Protein AF-A0A944RD56-F1 (afdb_monomer)

Foldseek 3Di:
DPDPPLLVVLLVLLVVLLLCLLAPLLQPLPDFDDDLLQALSLLVNVLSLLSNLLSLVLLCLSVLKQKDFPLVVLVVLLVVLLVVLQVPAPDADCLLVVVVVVVVSLVSSLRSLLSRDDDPVVVLVVLVSLLVSLLQQLVQLVCLCVQPDDPNDGRPNPHRQRSDPALLLSLLSLLLSLLSLFAHFDPDDPVVLVVSLVVSLVSNLSSLLNSLRSLHPLSVVLSVLLLVLQLVLCVLQPPPVNGTSDDSVSSVVSSCNSNCVCCVVVPDPDCVVVSVVVVPPDPPVLLVLLLQLLVVQLVVPAASANARLQCQQRSLVSSLVSCVVVVHDDRDQDTDRDSQAQLSVQSRHGHCSNSVSVVSSVVVLVVLLVPDPSSNSSSLVSSLRSLVSSNGHGDHCVSPSSSSSVNSVSSSVSSSVRIDMDRRDPVCSVVCVVVVSCVSVVVSVVSSVVSSVSSVLSVLQSVLVVQVPDPPHDPVSNVVSCVVLCVDPNRVLVSCVVCLVVCLVVLQPDLDLVVLVVVLVVLCVSCVSPCHLSSLLSNLSSCLSNVVLVVSVVSLVVSCSSNVVSSVPLPSVLNSLLSLQVVCVVVVVDPSSVVSLVVLVVVCVVCVPPPVNADLLNLLSNLVSCVVVVVNVVSVVSLVVSCVVPVPDPSCVPPDDPDPPD

Solvent-accessible surface area (backbone atoms only — not comparable to full-atom values): 34459 Å² total; per-residue (Å²): 128,84,79,78,58,58,55,62,51,36,48,51,50,37,51,53,44,52,48,41,43,49,48,50,48,41,59,57,42,73,77,73,91,66,98,72,85,68,44,38,53,52,32,52,48,51,34,47,46,39,52,35,28,36,37,13,53,51,27,21,63,73,64,33,42,48,44,45,48,70,60,50,64,40,52,51,50,20,51,52,31,31,54,52,12,44,76,72,18,88,37,74,35,76,82,39,50,61,59,52,52,52,50,51,52,48,52,48,39,47,48,17,54,49,30,42,88,75,53,72,73,50,57,40,48,51,30,49,49,43,33,52,26,30,44,52,35,34,51,44,17,50,34,26,70,68,52,50,63,54,98,86,44,70,51,74,70,87,66,51,24,34,27,43,94,42,42,56,61,29,17,21,49,27,23,31,19,46,43,27,46,44,71,24,60,56,89,59,56,77,66,54,40,50,52,51,38,53,52,45,44,54,47,31,20,49,27,28,30,48,32,49,72,37,66,33,64,61,16,52,52,17,33,52,55,13,49,53,31,29,48,48,13,41,68,63,14,88,74,57,60,81,46,40,52,44,54,68,66,63,49,49,52,33,37,50,51,14,39,47,44,56,64,66,75,62,67,61,87,78,50,74,61,48,59,60,51,60,67,71,75,78,61,65,68,62,54,51,38,38,50,49,19,41,48,55,49,15,68,75,27,49,58,24,7,50,2,42,50,35,56,42,45,50,43,56,61,35,33,46,50,46,31,54,75,71,73,48,84,86,70,59,70,66,88,60,82,68,67,26,23,51,64,58,45,32,23,24,23,16,4,49,39,19,26,49,26,53,49,49,37,56,52,52,48,56,57,52,33,67,72,37,68,53,45,45,27,32,36,50,46,15,46,38,34,16,57,58,50,35,31,54,66,31,77,54,46,92,81,34,59,63,59,39,52,49,49,42,52,51,55,40,66,59,37,62,83,42,49,49,77,44,79,54,58,64,69,56,38,70,73,44,33,67,60,51,52,52,51,44,52,49,51,35,49,53,50,34,51,54,34,48,51,50,20,55,49,32,46,45,50,52,49,30,51,52,41,71,69,38,90,87,43,78,75,75,58,36,63,65,59,47,54,61,35,59,76,33,92,75,44,21,64,57,49,51,63,71,46,50,72,73,43,52,66,54,48,71,69,52,82,56,61,67,62,51,50,56,48,49,51,55,49,51,64,76,26,58,52,53,70,38,66,72,51,36,52,53,51,18,44,43,28,35,58,69,66,39,48,70,60,16,51,50,36,46,51,52,32,37,68,61,18,52,74,59,54,64,54,56,65,59,63,48,49,42,48,54,51,45,46,61,50,23,71,76,44,65,91,38,73,68,27,56,54,50,47,53,50,50,54,52,56,50,66,78,41,70,89,46,64,95,76,58,51,65,62,51,46,34,49,50,28,50,53,29,41,76,70,68,40,46,73,59,18,52,53,51,46,55,54,43,42,72,76,40,72,85,47,74,57,46,71,89,63,80,80,76,78,79,81,129

Mean predicted aligned error: 9.97 Å

pLDDT: mean 82.63, std 14.81, range [33.16, 98.19]

Secondary structure (DSSP, 8-state):
-----HHHHHHHHHHHHHHIIIIIIHHT-----STT---HHHHHHHHHHHHHHHHHHHHHHHH-EEEEETTHHHHHHHHHHHHHHHHHSS---GGGHHHHHHHHHHHHHHHHHHHS---HHHHHHHHHHHHHHHHHHHHHHHHHHTT--BTTB---TT---TT-SSHHHHHHHHHHHHHHHHH-B--S-HHHHHHHHHHHHHHHHHHHHHHHHHT-HHHHHHHHHHHHHHHHHHHH-TTGGGGBSS-HHHHHHHHHHHHHHHHHHT--TTHHHHHHHTTTSSSHHHHHHHHHHHHHHHHHTTTT-S-TT-HHHHHHHHHHHHHHHTT-----SS-----S-HHHHHHHHHHHHHHHHHHHHHHHHHHHHTTSGGGTHHHHHHHHHHHHHHHHHS--GGG-HHHHHHHHHHHHHHHTTSEEEEEPPHHHHHHHHHHHHHHHHHHHHHHHHHHHHHHHHHHHHHHHHHHHH-TTS-TTSHHHHHHHHTTSTTHHHHHHHHHGGGGHHHHHH---HHHHHHHHHHHHHHHTT---HHHHHHHHHHHHHHT-HHHHHHHHHHHHHH-HHHHT-HHHHHHHHHHHHHHHHHSTTSHHHHHHHHHHHHHHHTTTT-GGGS-HHHHHHHHHHHHHTT-HHHHHHHHHHHHHH-TT-GGGTT--------

Nearest PDB structures (foldseek):
  4i1a-assembly3_A  TM=5.815E-01  e=7.156E-01  Bacillus subtilis subsp. subtilis str. 168
  3q15-assembly1_A-2  TM=4.096E-01  e=3.109E-01  Bacillus subtilis
  3gw4-assembly1_A  TM=5.062E-01  e=1.171E+00  Deinococcus radiodurans R1 = ATCC 13939 = DSM 20539
  3q15-assembly2_B-3  TM=4.536E-01  e=1.416E+00  Bacillus subtilis
  4jhr-assembly1_A  TM=4.261E-01  e=6.445E+00  Mus musculus

Structure (mmCIF, N/CA/C/O backbone):
data_AF-A0A944RD56-F1
#
_entry.id   AF-A0A944RD56-F1
#
loop_
_atom_site.group_PDB
_atom_site.id
_atom_site.type_symbol
_atom_site.label_atom_id
_atom_site.label_alt_id
_atom_site.label_comp_id
_atom_site.label_asym_id
_atom_site.label_entity_id
_atom_site.label_seq_id
_atom_site.pdbx_PDB_ins_code
_atom_site.Cartn_x
_atom_site.Cartn_y
_atom_site.Cartn_z
_atom_site.occupancy
_atom_site.B_iso_or_equiv
_atom_site.auth_seq_id
_atom_site.auth_comp_id
_atom_site.auth_asym_id
_atom_site.auth_atom_id
_atom_site.pdbx_PDB_model_num
ATOM 1 N N . MET A 1 1 ? 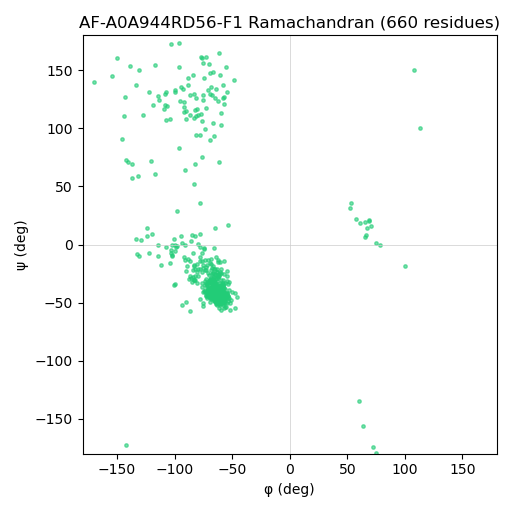-2.758 -11.799 45.514 1.00 40.88 1 MET A N 1
ATOM 2 C CA . MET A 1 1 ? -2.424 -11.543 44.099 1.00 40.88 1 MET A CA 1
ATOM 3 C C . MET A 1 1 ? -3.741 -11.554 43.352 1.00 40.88 1 MET A C 1
ATOM 5 O O . MET A 1 1 ? -4.377 -12.596 43.357 1.00 40.88 1 MET A O 1
ATOM 9 N N . GLU A 1 2 ? -4.213 -10.412 42.847 1.00 44.19 2 GLU A N 1
ATOM 10 C CA . GLU A 1 2 ? -5.393 -10.398 41.967 1.00 44.19 2 GLU A CA 1
ATOM 11 C C . GLU A 1 2 ? -5.105 -11.305 40.765 1.00 44.19 2 GLU A C 1
ATOM 13 O O . GLU A 1 2 ? -4.055 -11.170 40.132 1.00 44.19 2 GLU A O 1
ATOM 18 N N . GLU A 1 3 ? -5.989 -12.267 40.489 1.00 52.47 3 GLU A N 1
ATOM 19 C CA . GLU A 1 3 ? -5.870 -13.123 39.311 1.00 52.47 3 GLU A CA 1
ATOM 20 C C . GLU A 1 3 ? -5.834 -12.241 38.058 1.00 52.47 3 GLU A C 1
ATOM 22 O O . GLU A 1 3 ? -6.736 -11.440 37.803 1.00 52.47 3 GLU A O 1
ATOM 27 N N . LEU A 1 4 ? -4.754 -12.355 37.282 1.00 71.25 4 LEU A N 1
ATOM 28 C CA . LEU A 1 4 ? -4.578 -11.589 36.057 1.00 71.25 4 LEU A CA 1
ATOM 29 C C . LEU A 1 4 ? -5.737 -11.916 35.104 1.00 71.25 4 LEU A C 1
ATOM 31 O O . LEU A 1 4 ? -5.824 -13.029 34.591 1.00 71.25 4 LEU A O 1
ATOM 35 N N . ASN A 1 5 ? -6.611 -10.948 34.821 1.00 84.56 5 ASN A N 1
ATOM 36 C CA . ASN A 1 5 ? -7.641 -11.103 33.794 1.00 84.56 5 ASN A CA 1
ATOM 37 C C . ASN A 1 5 ? -6.964 -11.142 32.410 1.00 84.56 5 ASN A C 1
ATOM 39 O O . ASN A 1 5 ? -6.730 -10.107 31.777 1.00 84.56 5 ASN A O 1
ATOM 43 N N . ILE A 1 6 ? -6.605 -12.350 31.965 1.00 85.06 6 ILE A N 1
ATOM 44 C CA . ILE A 1 6 ? -5.835 -12.600 30.739 1.00 85.06 6 ILE A CA 1
ATOM 45 C C . ILE A 1 6 ? -6.486 -11.936 29.508 1.00 85.06 6 ILE A C 1
ATOM 47 O O . ILE A 1 6 ? -5.771 -11.242 28.780 1.00 85.06 6 ILE A O 1
ATOM 51 N N . PRO A 1 7 ? -7.814 -12.039 29.273 1.00 83.94 7 PRO A N 1
ATOM 52 C CA . PRO A 1 7 ? -8.470 -11.313 28.181 1.00 83.94 7 PRO A CA 1
ATOM 53 C C . PRO A 1 7 ? -8.265 -9.791 28.228 1.00 83.94 7 PRO A C 1
ATOM 55 O O . PRO A 1 7 ? -8.010 -9.160 27.198 1.00 83.94 7 PRO A O 1
ATOM 58 N N . HIS A 1 8 ? -8.337 -9.182 29.416 1.00 86.75 8 HIS A N 1
ATOM 59 C CA . HIS A 1 8 ? -8.111 -7.745 29.575 1.00 86.75 8 HIS A CA 1
ATOM 60 C C . HIS A 1 8 ? -6.655 -7.347 29.283 1.00 86.75 8 HIS A C 1
ATOM 62 O O . HIS A 1 8 ? -6.399 -6.329 28.627 1.00 86.75 8 HIS A O 1
ATOM 68 N N . PHE A 1 9 ? -5.701 -8.167 29.728 1.00 90.12 9 PHE A N 1
ATOM 69 C CA . PHE A 1 9 ? -4.283 -7.989 29.424 1.00 90.12 9 PHE A CA 1
ATOM 70 C C . PHE A 1 9 ? -4.018 -8.076 27.913 1.00 90.12 9 PHE A C 1
ATOM 72 O O . PHE A 1 9 ? -3.454 -7.143 27.339 1.00 90.12 9 PHE A O 1
ATOM 79 N N . LEU A 1 10 ? -4.498 -9.128 27.239 1.00 90.56 10 LEU A N 1
ATOM 80 C CA . LEU A 1 10 ? -4.310 -9.325 25.794 1.00 90.56 10 LEU A CA 1
ATOM 81 C C . LEU A 1 10 ? -4.913 -8.186 24.965 1.00 90.56 10 LEU A C 1
ATOM 83 O O . LEU A 1 10 ? -4.298 -7.717 24.008 1.00 90.56 10 LEU A O 1
ATOM 87 N N . LYS A 1 11 ? -6.078 -7.674 25.366 1.00 88.88 11 LYS A N 1
ATOM 88 C CA . LYS A 1 11 ? -6.685 -6.486 24.755 1.00 88.88 11 LYS A CA 1
ATOM 89 C C . LYS A 1 11 ? -5.789 -5.249 24.863 1.00 88.88 11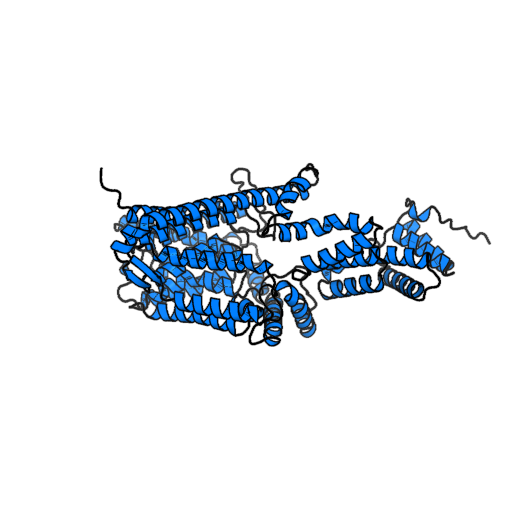 LYS A C 1
ATOM 91 O O . LYS A 1 11 ? -5.643 -4.501 23.894 1.00 88.88 11 LYS A O 1
ATOM 96 N N . SER A 1 12 ? -5.174 -5.046 26.025 1.00 90.81 12 SER A N 1
ATOM 97 C CA . SER A 1 12 ? -4.238 -3.941 26.253 1.00 90.81 12 SER A CA 1
ATOM 98 C C . SER A 1 12 ? -2.964 -4.095 25.421 1.00 90.81 12 SER A C 1
ATOM 100 O O . SER A 1 12 ? -2.502 -3.115 24.836 1.00 90.81 12 SER A O 1
ATOM 102 N N . VAL A 1 13 ? -2.457 -5.325 25.282 1.00 93.31 13 VAL A N 1
ATOM 103 C CA . VAL A 1 13 ? -1.336 -5.659 24.390 1.00 93.31 13 VAL A CA 1
ATOM 104 C C . VAL A 1 13 ? -1.675 -5.328 22.938 1.00 93.31 13 VAL A C 1
ATOM 106 O O . VAL A 1 13 ? -0.913 -4.617 22.287 1.00 93.31 13 VAL A O 1
ATOM 109 N N . VAL A 1 14 ? -2.835 -5.760 22.431 1.00 93.62 14 VAL A N 1
ATOM 110 C CA . VAL A 1 14 ? -3.254 -5.477 21.047 1.00 93.62 14 VAL A CA 1
ATOM 111 C C . VAL A 1 14 ? -3.295 -3.977 20.773 1.00 93.62 14 VAL A C 1
ATOM 113 O O . VAL A 1 14 ? -2.752 -3.519 19.768 1.00 93.62 14 VAL A O 1
ATOM 116 N N . PHE A 1 15 ? -3.869 -3.185 21.677 1.00 92.31 15 PHE A N 1
ATOM 117 C CA . PHE A 1 15 ? -3.871 -1.736 21.502 1.00 92.31 15 PHE A CA 1
ATOM 118 C C . PHE A 1 15 ? -2.478 -1.117 21.573 1.00 92.31 15 PHE A C 1
ATOM 120 O O . PHE A 1 15 ? -2.169 -0.245 20.765 1.00 92.31 15 PHE A O 1
ATOM 127 N N . PHE A 1 16 ? -1.635 -1.553 22.511 1.00 94.56 16 PHE A N 1
ATOM 128 C CA . PHE A 1 16 ? -0.254 -1.084 22.605 1.00 94.56 16 PHE A CA 1
ATOM 129 C C . PHE A 1 16 ? 0.521 -1.359 21.309 1.00 94.56 16 PHE A C 1
ATOM 131 O O . PHE A 1 16 ? 1.241 -0.490 20.814 1.00 94.56 16 PHE A O 1
ATOM 138 N N . LEU A 1 17 ? 0.324 -2.533 20.705 1.00 95.12 17 LEU A N 1
ATOM 139 C CA . LEU A 1 17 ? 0.940 -2.892 19.429 1.00 95.12 17 LEU A CA 1
ATOM 140 C C . LEU A 1 17 ? 0.404 -2.030 18.273 1.00 95.12 17 LEU A C 1
ATOM 142 O O . LEU A 1 17 ? 1.200 -1.524 17.481 1.00 95.12 17 LEU A O 1
ATOM 146 N N . ILE A 1 18 ? -0.911 -1.780 18.205 1.00 94.00 18 ILE A N 1
ATOM 147 C CA . ILE A 1 18 ? -1.505 -0.852 17.221 1.00 94.00 18 ILE A CA 1
ATOM 148 C C . ILE A 1 18 ? -0.935 0.563 17.398 1.00 94.00 18 ILE A C 1
ATOM 150 O O . ILE A 1 18 ? -0.526 1.189 16.419 1.00 94.00 18 ILE A O 1
ATOM 154 N N . ALA A 1 19 ? -0.854 1.059 18.635 1.00 94.38 19 ALA A N 1
ATOM 155 C CA . ALA A 1 19 ? -0.272 2.362 18.942 1.00 94.38 19 ALA A CA 1
ATOM 156 C C . ALA A 1 19 ? 1.201 2.426 18.514 1.00 94.38 19 ALA A C 1
ATOM 158 O O . ALA A 1 19 ? 1.629 3.415 17.928 1.00 94.38 19 ALA A O 1
ATOM 159 N N . THR A 1 20 ? 1.964 1.351 18.723 1.00 93.38 20 THR A N 1
ATOM 160 C CA . THR A 1 20 ? 3.370 1.261 18.303 1.00 93.38 20 THR A CA 1
ATOM 161 C C . THR A 1 20 ? 3.509 1.314 16.777 1.00 93.38 20 THR A C 1
ATOM 163 O O . THR A 1 20 ? 4.382 2.025 16.276 1.00 93.38 20 THR A O 1
ATOM 166 N N . ILE A 1 21 ? 2.643 0.626 16.019 1.00 91.75 21 ILE A N 1
ATOM 167 C CA . ILE A 1 21 ? 2.614 0.721 14.549 1.00 91.75 21 ILE A CA 1
ATOM 168 C C . ILE A 1 21 ? 2.322 2.164 14.108 1.00 91.75 21 ILE A C 1
ATOM 170 O O . ILE A 1 21 ? 3.071 2.725 13.306 1.00 91.75 21 ILE A O 1
ATOM 174 N N . LEU A 1 22 ? 1.255 2.774 14.638 1.00 91.00 22 LEU A N 1
ATOM 175 C CA . LEU A 1 22 ? 0.794 4.095 14.200 1.00 91.00 22 LEU A CA 1
ATOM 176 C C . LEU A 1 22 ? 1.733 5.236 14.623 1.00 91.00 22 LEU A C 1
ATOM 178 O O . LEU A 1 22 ? 1.934 6.176 13.854 1.00 91.00 22 LEU A O 1
ATOM 182 N N . LEU A 1 23 ? 2.297 5.181 15.830 1.00 90.25 23 LEU A N 1
ATOM 183 C CA . LEU A 1 23 ? 3.096 6.269 16.402 1.00 90.25 23 LEU A CA 1
ATOM 184 C C . LEU A 1 23 ? 4.590 6.095 16.131 1.00 90.25 23 LEU A C 1
ATOM 186 O O . LEU A 1 23 ? 5.224 7.014 15.621 1.00 90.25 23 LEU A O 1
ATOM 190 N N . ALA A 1 24 ? 5.157 4.928 16.448 1.00 84.31 24 ALA A N 1
ATOM 191 C CA . ALA A 1 24 ? 6.599 4.711 16.361 1.00 84.31 24 ALA A CA 1
ATOM 192 C C . ALA A 1 24 ? 7.013 4.265 14.958 1.00 84.31 24 ALA A C 1
ATOM 194 O O . ALA A 1 24 ? 7.807 4.939 14.305 1.00 84.31 24 ALA A O 1
ATOM 195 N N . VAL A 1 25 ? 6.446 3.167 14.448 1.00 80.38 25 VAL A N 1
ATOM 196 C CA . VAL A 1 25 ? 6.851 2.641 13.133 1.00 80.38 25 VAL A CA 1
ATOM 197 C C . VAL A 1 25 ? 6.495 3.619 12.020 1.00 80.38 25 VAL A C 1
ATOM 199 O O . VAL A 1 25 ? 7.315 3.843 11.133 1.00 80.38 25 VAL A O 1
ATOM 202 N N . GLY A 1 26 ? 5.322 4.255 12.097 1.00 75.44 26 GLY A N 1
ATOM 203 C CA . GLY A 1 26 ? 4.928 5.296 11.153 1.00 75.44 26 GLY A CA 1
ATOM 204 C C . GLY A 1 26 ? 5.866 6.505 11.146 1.00 75.44 26 GLY A C 1
ATOM 205 O O . GLY A 1 26 ? 6.179 7.022 10.075 1.00 75.44 26 GLY A O 1
ATOM 206 N N . ALA A 1 27 ? 6.360 6.945 12.307 1.00 75.19 27 ALA A N 1
ATOM 207 C CA . ALA A 1 27 ? 7.325 8.044 12.392 1.00 75.19 27 ALA A CA 1
ATOM 208 C C . ALA A 1 27 ? 8.722 7.644 11.887 1.00 75.19 27 ALA A C 1
ATOM 210 O O . ALA A 1 27 ? 9.418 8.450 11.275 1.00 75.19 27 ALA A O 1
ATOM 211 N N . LEU A 1 28 ? 9.116 6.387 12.114 1.00 70.69 28 LEU A N 1
ATOM 212 C CA . LEU A 1 28 ? 10.437 5.841 11.793 1.00 70.69 28 LEU A CA 1
ATOM 213 C C . LEU A 1 28 ? 10.585 5.351 10.347 1.00 70.69 28 LEU A C 1
ATOM 215 O O . LEU A 1 28 ? 11.627 4.798 10.005 1.00 70.69 28 LEU A O 1
ATOM 219 N N . GLN A 1 29 ? 9.618 5.595 9.455 1.00 68.56 29 GLN A N 1
ATOM 220 C CA . GLN A 1 29 ? 9.749 5.307 8.014 1.00 68.56 29 GLN A CA 1
ATOM 221 C C . GLN A 1 29 ? 10.832 6.157 7.291 1.00 68.56 29 GLN A C 1
ATOM 223 O O . GLN A 1 29 ? 10.924 6.171 6.062 1.00 68.56 29 GLN A O 1
ATOM 228 N N . LEU A 1 30 ? 11.709 6.818 8.051 1.00 54.38 30 LEU A N 1
ATOM 229 C CA . LEU A 1 30 ? 12.833 7.624 7.602 1.00 54.38 30 LEU A CA 1
ATOM 230 C C . LEU A 1 30 ? 13.900 6.756 6.923 1.00 54.38 30 LEU A C 1
ATOM 232 O O . LEU A 1 30 ? 14.690 6.070 7.564 1.00 54.38 30 LEU A O 1
ATOM 236 N N . GLY A 1 31 ? 13.940 6.835 5.595 1.00 51.47 31 GLY A N 1
ATOM 237 C CA . GLY A 1 31 ? 15.066 6.374 4.792 1.00 51.47 31 GLY A CA 1
ATOM 238 C C . GLY A 1 31 ? 14.7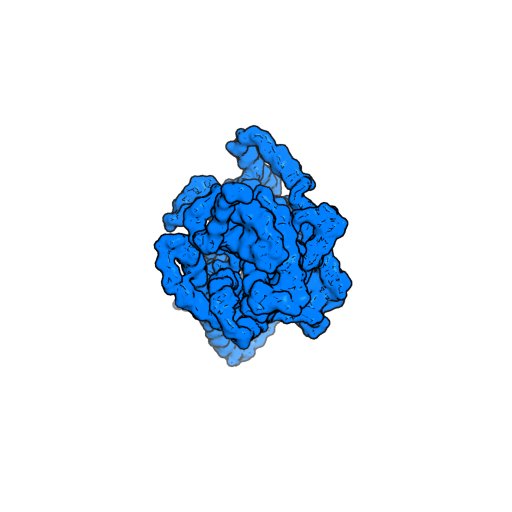43 5.176 3.912 1.00 51.47 31 GLY A C 1
ATOM 239 O O . GLY A 1 31 ? 14.839 4.029 4.338 1.00 51.47 31 GLY A O 1
ATOM 240 N N . THR A 1 32 ? 14.494 5.440 2.628 1.00 47.38 32 THR A N 1
ATOM 241 C CA . THR A 1 32 ? 14.795 4.480 1.562 1.00 47.38 32 THR A CA 1
ATOM 242 C C . THR A 1 32 ? 15.387 5.142 0.337 1.00 47.38 32 THR A C 1
ATOM 244 O O . THR A 1 32 ? 15.181 6.318 0.038 1.00 47.38 32 THR A O 1
ATOM 247 N N . ILE A 1 33 ? 16.161 4.343 -0.388 1.00 42.19 33 ILE A N 1
ATOM 248 C CA . ILE A 1 33 ? 16.804 4.739 -1.626 1.00 42.19 33 ILE A CA 1
ATOM 249 C C . ILE A 1 33 ? 15.928 4.271 -2.791 1.00 42.19 33 ILE A C 1
ATOM 251 O O . ILE A 1 33 ? 16.205 3.261 -3.430 1.00 42.19 33 ILE A O 1
ATOM 255 N N . GLY A 1 34 ? 14.910 5.062 -3.118 1.00 43.22 34 GLY A N 1
ATOM 256 C CA . GLY A 1 34 ? 14.188 4.968 -4.388 1.00 43.22 34 GLY A CA 1
ATOM 257 C C . GLY A 1 34 ? 13.212 3.794 -4.543 1.00 43.22 34 GLY A C 1
ATOM 258 O O . GLY A 1 34 ? 13.019 2.975 -3.652 1.00 43.22 34 GLY A O 1
ATOM 259 N N . SER A 1 35 ? 12.597 3.767 -5.726 1.00 40.50 35 SER A N 1
ATOM 260 C CA . SER A 1 35 ? 11.381 3.076 -6.202 1.00 40.50 35 SER A CA 1
ATOM 261 C C . SER A 1 35 ? 11.251 1.551 -6.026 1.00 40.50 35 SER A C 1
ATOM 263 O O . SER A 1 35 ? 10.436 0.942 -6.711 1.00 40.50 35 SER A O 1
ATOM 265 N N . PHE A 1 36 ? 12.045 0.901 -5.175 1.00 44.53 36 PHE A N 1
ATOM 266 C CA . PHE A 1 36 ? 12.083 -0.561 -5.055 1.00 44.53 36 PHE A CA 1
ATOM 267 C C . PHE A 1 36 ? 11.327 -1.130 -3.843 1.00 44.53 36 PHE A C 1
ATOM 269 O O . PHE A 1 36 ? 11.299 -2.344 -3.690 1.00 44.53 36 PHE A O 1
ATOM 276 N N . GLY A 1 37 ? 10.706 -0.295 -2.999 1.00 51.34 37 GLY A N 1
ATOM 277 C CA . GLY A 1 37 ? 9.737 -0.736 -1.977 1.00 51.34 37 GLY A CA 1
ATOM 278 C C . GLY A 1 37 ? 10.282 -1.628 -0.850 1.00 51.34 37 GLY A C 1
ATOM 279 O O . GLY A 1 37 ? 9.507 -2.118 -0.035 1.00 51.34 37 GLY A O 1
ATOM 280 N N . VAL A 1 38 ? 11.598 -1.840 -0.785 1.00 54.56 38 VAL A N 1
ATOM 281 C CA . VAL A 1 38 ? 12.255 -2.640 0.254 1.00 54.56 38 VAL A CA 1
ATOM 282 C C . VAL A 1 38 ? 12.634 -1.735 1.404 1.00 54.56 38 VAL A C 1
ATOM 284 O O . VAL A 1 38 ? 13.560 -0.932 1.278 1.00 54.56 38 VAL A O 1
ATOM 287 N N . THR A 1 39 ? 11.922 -1.864 2.516 1.00 70.12 39 THR A N 1
ATOM 288 C CA . THR A 1 39 ? 12.195 -1.060 3.701 1.00 70.12 39 THR A CA 1
ATOM 289 C C . THR A 1 39 ? 12.203 -1.960 4.927 1.00 70.12 39 THR A C 1
ATOM 291 O O . THR A 1 39 ? 11.370 -2.855 5.084 1.00 70.12 39 THR A O 1
ATOM 294 N N . THR A 1 40 ? 13.172 -1.740 5.809 1.00 78.44 40 THR A N 1
ATOM 295 C CA . THR A 1 40 ? 13.252 -2.432 7.100 1.00 78.44 40 THR A CA 1
ATOM 296 C C . THR A 1 40 ? 11.983 -2.197 7.924 1.00 78.44 40 THR A C 1
ATOM 298 O O . THR A 1 40 ? 11.492 -3.104 8.591 1.00 78.44 40 THR A O 1
ATOM 301 N N . THR A 1 41 ? 11.406 -0.997 7.823 1.00 79.88 41 THR A N 1
ATOM 302 C CA . THR A 1 41 ? 10.208 -0.591 8.567 1.00 79.88 41 THR A CA 1
ATOM 303 C C . THR A 1 41 ? 8.970 -1.382 8.156 1.00 79.88 41 THR A C 1
ATOM 305 O O . THR A 1 41 ? 8.150 -1.682 9.019 1.00 79.88 41 THR A O 1
ATOM 308 N N . HIS A 1 42 ? 8.860 -1.801 6.889 1.00 84.06 42 HIS A N 1
ATOM 309 C CA . HIS A 1 42 ? 7.762 -2.660 6.438 1.00 84.06 42 HIS A CA 1
ATOM 310 C C . HIS A 1 42 ? 7.777 -4.017 7.145 1.00 84.06 42 HIS A C 1
ATOM 312 O O . HIS A 1 42 ? 6.751 -4.463 7.652 1.00 84.06 42 HIS A O 1
ATOM 318 N N . TRP A 1 43 ? 8.945 -4.657 7.224 1.00 87.88 43 TRP A N 1
ATOM 319 C CA . TRP A 1 43 ? 9.094 -5.949 7.898 1.00 87.88 43 TRP A CA 1
ATOM 320 C C . TRP A 1 43 ? 8.850 -5.839 9.404 1.00 87.88 43 TRP A C 1
ATOM 322 O O . TRP A 1 43 ? 8.169 -6.688 9.971 1.00 87.88 43 TRP A O 1
ATOM 332 N N . ILE A 1 44 ? 9.308 -4.750 10.035 1.00 88.81 44 ILE A N 1
ATOM 333 C CA . ILE A 1 44 ? 9.008 -4.460 11.446 1.00 88.81 44 ILE A CA 1
ATOM 334 C C . ILE A 1 44 ? 7.495 -4.309 11.668 1.00 88.81 44 ILE A C 1
ATOM 336 O O . ILE A 1 44 ? 6.972 -4.849 12.641 1.00 88.81 44 ILE A O 1
ATOM 340 N N . SER A 1 45 ? 6.766 -3.639 10.763 1.00 89.75 45 SER A N 1
ATOM 341 C CA . SER A 1 45 ? 5.298 -3.571 10.850 1.00 89.75 45 SER A CA 1
ATOM 342 C C . SER A 1 45 ? 4.667 -4.964 10.856 1.00 89.75 45 SER A C 1
ATOM 344 O O . SER A 1 45 ? 3.792 -5.225 11.675 1.00 89.75 45 SER A O 1
ATOM 346 N N . TRP A 1 46 ? 5.128 -5.874 9.994 1.00 91.75 46 TRP A N 1
ATOM 347 C CA . TRP A 1 46 ? 4.591 -7.237 9.924 1.00 91.75 46 TRP A CA 1
ATOM 348 C C . TRP A 1 46 ? 4.910 -8.091 11.160 1.00 91.75 46 TRP A C 1
ATOM 350 O O . TRP A 1 46 ? 4.099 -8.944 11.522 1.00 91.75 46 TRP A O 1
ATOM 360 N N . ILE A 1 47 ? 6.029 -7.838 11.853 1.00 94.19 47 ILE A N 1
ATOM 361 C CA . ILE A 1 47 ? 6.306 -8.456 13.164 1.00 94.19 47 ILE A CA 1
ATOM 362 C C . ILE A 1 47 ? 5.222 -8.039 14.163 1.00 94.19 47 ILE A C 1
ATOM 364 O O . ILE A 1 47 ? 4.594 -8.887 14.790 1.00 94.19 47 ILE A O 1
ATOM 368 N N . LEU A 1 48 ? 4.935 -6.738 14.260 1.00 94.94 48 LEU A N 1
ATOM 369 C CA . LEU A 1 48 ? 3.896 -6.232 15.163 1.00 94.94 48 LEU A CA 1
ATOM 370 C C . LEU A 1 48 ? 2.501 -6.753 14.783 1.00 94.94 48 LEU A C 1
ATOM 372 O O . LEU A 1 48 ? 1.732 -7.124 15.665 1.00 94.94 48 LEU A O 1
ATOM 376 N N . VAL A 1 49 ? 2.193 -6.852 13.485 1.00 95.31 49 VAL A N 1
ATOM 377 C CA . VAL A 1 49 ? 0.953 -7.479 12.990 1.00 95.31 49 VAL A CA 1
ATOM 378 C C . VAL A 1 49 ? 0.854 -8.941 13.428 1.00 95.31 49 VAL A C 1
ATOM 380 O O . VAL A 1 49 ? -0.200 -9.357 13.899 1.00 95.31 49 VAL A O 1
ATOM 383 N N . THR A 1 50 ? 1.943 -9.707 13.333 1.00 96.69 50 THR A N 1
ATOM 384 C CA . THR A 1 50 ? 1.989 -11.113 13.769 1.00 96.69 50 THR A CA 1
ATOM 385 C C . THR A 1 50 ? 1.666 -11.244 15.258 1.00 96.69 50 THR A C 1
ATOM 387 O O . THR A 1 50 ? 0.880 -12.105 15.651 1.00 96.69 50 THR A O 1
ATOM 390 N N . LEU A 1 51 ? 2.213 -10.351 16.088 1.00 96.56 51 LEU A N 1
ATOM 391 C CA . LEU A 1 51 ? 1.927 -10.322 17.523 1.00 96.56 51 LEU A CA 1
ATOM 392 C C . LEU A 1 51 ? 0.465 -9.947 17.813 1.00 96.56 51 LEU A C 1
ATOM 394 O O . LEU A 1 51 ? -0.165 -10.586 18.650 1.00 96.56 51 LEU A O 1
ATOM 398 N N . ILE A 1 52 ? -0.109 -8.980 17.083 1.00 96.50 52 ILE A N 1
ATOM 399 C CA . ILE A 1 52 ? -1.537 -8.629 17.197 1.00 96.50 52 ILE A CA 1
ATOM 400 C C . ILE A 1 52 ? -2.423 -9.826 16.835 1.00 96.50 52 ILE A C 1
ATOM 402 O O . ILE A 1 52 ? -3.391 -10.110 17.541 1.00 96.50 52 ILE A O 1
ATOM 406 N N . VAL A 1 53 ? -2.090 -10.532 15.751 1.00 97.31 53 VAL A N 1
ATOM 407 C CA . VAL A 1 53 ? -2.809 -11.731 15.307 1.00 97.31 53 VAL A CA 1
ATOM 408 C C . VAL A 1 53 ? -2.810 -12.797 16.395 1.00 97.31 53 VAL A C 1
ATOM 410 O O . VAL A 1 53 ? -3.873 -13.300 16.763 1.00 97.31 53 VAL A O 1
ATOM 413 N N . ALA A 1 54 ? -1.636 -13.090 16.952 1.00 97.00 54 ALA A N 1
ATOM 414 C CA . ALA A 1 54 ? -1.487 -14.063 18.024 1.00 97.00 54 ALA A CA 1
ATOM 415 C C . ALA A 1 54 ? -2.299 -13.666 19.264 1.00 97.00 54 ALA A C 1
ATOM 417 O O . ALA A 1 54 ? -3.104 -14.459 19.745 1.00 97.00 54 ALA A O 1
ATOM 418 N N . SER A 1 55 ? -2.163 -12.425 19.745 1.00 95.81 55 SER A N 1
ATOM 419 C CA . SER A 1 55 ? -2.914 -11.937 20.909 1.00 95.81 55 SER A CA 1
ATOM 420 C C . SER A 1 55 ? -4.430 -11.955 20.687 1.00 95.81 55 SER A C 1
ATOM 422 O O . SER A 1 55 ? -5.176 -12.291 21.608 1.00 95.81 55 SER A O 1
ATOM 424 N N . GLY A 1 56 ? -4.896 -11.648 19.473 1.00 94.69 56 GLY A N 1
ATOM 425 C CA . GLY A 1 56 ? -6.309 -11.733 19.110 1.00 94.69 56 GLY A CA 1
ATOM 426 C C . GLY A 1 56 ? -6.848 -13.158 19.236 1.00 94.69 56 GLY A C 1
ATOM 427 O O . GLY A 1 56 ? -7.787 -13.392 19.992 1.00 94.69 56 GLY A O 1
ATOM 428 N N . PHE A 1 57 ? -6.220 -14.134 18.579 1.00 95.31 57 PHE A N 1
ATOM 429 C CA . PHE A 1 57 ? -6.682 -15.527 18.652 1.00 95.31 57 PHE A CA 1
ATOM 430 C C . PHE A 1 57 ? -6.476 -16.173 20.027 1.00 95.31 57 PHE A C 1
ATOM 432 O O . PHE A 1 57 ? -7.304 -16.979 20.446 1.00 95.31 57 PHE A O 1
ATOM 439 N N . LEU A 1 58 ? -5.443 -15.785 20.780 1.00 94.62 58 LEU A N 1
ATOM 440 C CA . LEU A 1 58 ? -5.317 -16.188 22.184 1.00 94.62 58 LEU A CA 1
ATOM 441 C C . LEU A 1 58 ? -6.501 -15.673 23.014 1.00 94.62 58 LEU A C 1
ATOM 443 O O . LEU A 1 58 ? -7.017 -16.404 23.853 1.00 94.62 58 LEU A O 1
ATOM 447 N N . THR A 1 59 ? -6.994 -14.459 22.740 1.00 92.12 59 THR A N 1
ATOM 448 C CA . THR A 1 59 ? -8.172 -13.907 23.432 1.00 92.12 59 THR A CA 1
ATOM 449 C C . THR A 1 59 ? -9.406 -14.793 23.235 1.00 92.12 59 THR A C 1
ATOM 451 O O . THR A 1 59 ? -10.158 -14.991 24.187 1.00 92.12 59 THR A O 1
ATOM 454 N N . THR A 1 60 ? -9.596 -15.400 22.057 1.00 90.44 60 THR A N 1
ATOM 455 C CA . THR A 1 60 ? -10.662 -16.394 21.821 1.00 90.44 60 THR A CA 1
ATOM 456 C C . THR A 1 60 ? -10.543 -17.592 22.760 1.00 90.44 60 THR A C 1
ATOM 458 O O . THR A 1 60 ? -11.545 -18.014 23.331 1.00 90.44 60 THR A O 1
ATOM 461 N N . LEU A 1 61 ? -9.336 -18.141 22.937 1.00 90.94 61 LEU A N 1
ATOM 462 C CA . LEU A 1 61 ? -9.131 -19.342 23.755 1.00 90.94 61 LEU A CA 1
ATOM 463 C C . LEU A 1 61 ? -9.460 -19.099 25.232 1.00 90.94 61 LEU A C 1
ATOM 465 O O . LEU A 1 61 ? -10.013 -19.982 25.879 1.00 90.94 61 LEU A O 1
ATOM 469 N N . TYR A 1 62 ? -9.171 -17.899 25.744 1.00 88.69 62 TYR A N 1
ATOM 470 C CA . TYR A 1 62 ? -9.462 -17.533 27.134 1.00 88.69 62 TYR A CA 1
ATOM 471 C C . TYR A 1 62 ? -10.884 -17.004 27.354 1.00 88.69 62 TYR A C 1
ATOM 473 O O . TYR A 1 62 ? -11.420 -17.145 28.447 1.00 88.69 62 TYR A O 1
ATOM 481 N N . SER A 1 63 ? -11.500 -16.377 26.347 1.00 87.25 63 SER A N 1
ATOM 482 C CA . SER A 1 63 ? -12.869 -15.844 26.457 1.00 87.25 63 SER A CA 1
ATOM 483 C C . SER A 1 63 ? -13.956 -16.847 26.065 1.00 87.25 63 SER A C 1
ATOM 485 O O . SER A 1 63 ? -15.123 -16.626 26.372 1.00 87.25 63 SER A O 1
ATOM 487 N N . GLY A 1 64 ? -13.604 -17.911 25.337 1.00 88.06 64 GLY A N 1
ATOM 488 C CA . GLY A 1 64 ? -14.546 -18.893 24.798 1.00 88.06 64 GLY A CA 1
ATOM 489 C C . GLY A 1 64 ? -15.505 -18.353 23.731 1.00 88.06 64 GLY A C 1
ATOM 490 O O . GLY A 1 64 ? -16.411 -19.069 23.309 1.00 88.06 64 GLY A O 1
ATOM 491 N N . SER A 1 65 ? -15.315 -17.115 23.264 1.00 89.50 65 SER A N 1
ATOM 492 C CA . SER A 1 65 ? -16.120 -16.486 22.214 1.00 89.50 65 SER A CA 1
ATOM 493 C C . SER A 1 65 ? -15.306 -16.372 20.930 1.00 89.50 65 SER A C 1
ATOM 495 O O . SER A 1 65 ? -14.261 -15.720 20.891 1.00 89.50 65 SER A O 1
ATOM 497 N N . PHE A 1 66 ? -15.801 -16.998 19.864 1.00 92.88 66 PHE A N 1
ATOM 498 C CA . PHE A 1 66 ? -15.230 -16.893 18.529 1.00 92.88 66 PHE A CA 1
ATOM 499 C C . PHE A 1 66 ? -16.113 -16.022 17.645 1.00 92.88 66 PHE A C 1
ATOM 501 O O . PHE A 1 66 ? -17.282 -16.337 17.416 1.00 92.88 66 PHE A O 1
ATOM 508 N N . LYS A 1 67 ? -15.556 -14.920 17.143 1.00 94.19 67 LYS A N 1
ATOM 509 C CA . LYS A 1 67 ? -16.309 -13.920 16.381 1.00 94.19 67 LYS A CA 1
ATOM 510 C C . LYS A 1 67 ? -15.955 -13.984 14.898 1.00 94.19 67 LYS A C 1
ATOM 512 O O . LYS A 1 67 ? -14.782 -13.981 14.526 1.00 94.19 67 LYS A O 1
ATOM 517 N N . ILE A 1 68 ? -16.964 -14.010 14.033 1.00 95.06 68 ILE A N 1
ATOM 518 C CA . ILE A 1 68 ? -16.798 -13.962 12.574 1.00 95.06 68 ILE A CA 1
ATOM 519 C C . ILE A 1 68 ? -17.510 -12.712 12.051 1.00 95.06 68 ILE A C 1
ATOM 521 O O . ILE A 1 68 ? -18.719 -12.578 12.257 1.00 95.06 68 ILE A O 1
ATOM 525 N N . PRO A 1 69 ? -16.806 -11.778 11.387 1.00 94.44 69 PRO A N 1
ATOM 526 C CA . PRO A 1 69 ? -17.457 -10.595 10.846 1.00 94.44 69 PRO A CA 1
ATOM 527 C C . PRO A 1 69 ? -18.369 -10.929 9.669 1.00 94.44 69 PRO A C 1
ATOM 529 O O . PRO A 1 69 ? -18.053 -11.791 8.848 1.00 94.44 69 PRO A O 1
ATOM 532 N N . PHE A 1 70 ? -19.456 -10.168 9.535 1.00 93.81 70 PHE A N 1
ATOM 533 C CA . PHE A 1 70 ? -20.456 -10.309 8.474 1.00 93.81 70 PHE A CA 1
ATOM 534 C C . PHE A 1 70 ? -19.852 -10.304 7.064 1.00 93.81 70 PHE A C 1
ATOM 536 O O . PHE A 1 70 ? -20.361 -10.970 6.168 1.00 93.81 70 PHE A O 1
ATOM 543 N N . ILE A 1 71 ? -18.759 -9.563 6.861 1.00 95.06 71 ILE A N 1
ATOM 544 C CA . ILE A 1 71 ? -18.102 -9.445 5.557 1.00 95.06 71 ILE A CA 1
ATOM 545 C C . ILE A 1 71 ? -17.293 -10.695 5.163 1.00 95.06 71 ILE A C 1
ATOM 547 O O . ILE A 1 71 ? -16.978 -10.884 3.990 1.00 95.06 71 ILE A O 1
ATOM 551 N N . MET A 1 72 ? -16.963 -11.566 6.123 1.00 95.56 72 MET A N 1
ATOM 552 C CA . MET A 1 72 ? -16.001 -12.651 5.924 1.00 95.56 72 MET A CA 1
ATOM 553 C C . MET A 1 72 ? -16.414 -13.691 4.864 1.00 95.56 72 MET A C 1
ATOM 555 O O . MET A 1 72 ? -15.567 -14.045 4.045 1.00 95.56 72 MET A O 1
ATOM 559 N N . PRO A 1 73 ? -17.685 -14.139 4.772 1.00 95.44 73 PRO A N 1
ATOM 560 C CA . PRO A 1 73 ? -18.113 -15.035 3.694 1.00 95.44 73 PRO A CA 1
ATOM 561 C C . PRO A 1 73 ? -17.857 -14.465 2.291 1.00 95.44 73 PRO A C 1
ATOM 563 O O . PRO A 1 73 ? -17.445 -15.197 1.398 1.00 95.44 73 PRO A O 1
ATOM 566 N N . TYR A 1 74 ? -18.025 -13.154 2.097 1.00 96.25 74 TYR A N 1
ATOM 567 C CA . TYR A 1 74 ? -17.805 -12.503 0.800 1.00 96.25 74 TYR A CA 1
ATOM 568 C C . TYR A 1 74 ? -16.318 -12.382 0.451 1.00 96.25 74 TYR A C 1
ATOM 570 O O . TYR A 1 74 ? -15.956 -12.493 -0.719 1.00 96.25 74 TYR A O 1
ATOM 578 N N . ILE A 1 75 ? -15.451 -12.231 1.459 1.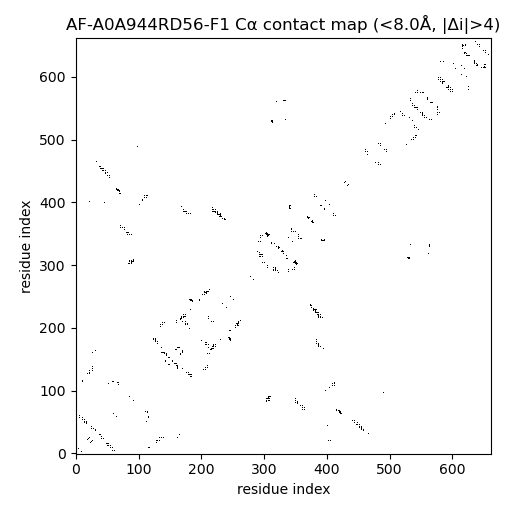00 95.81 75 ILE A N 1
ATOM 579 C CA . ILE A 1 75 ? -13.995 -12.331 1.287 1.00 95.81 75 ILE A CA 1
ATOM 580 C C . ILE A 1 75 ? -13.623 -13.741 0.805 1.00 95.81 75 ILE A C 1
ATOM 582 O O . ILE A 1 75 ? -12.860 -13.879 -0.148 1.00 95.81 75 ILE A O 1
ATOM 586 N N . PHE A 1 76 ? -14.186 -14.791 1.413 1.00 95.75 76 PHE A N 1
ATOM 587 C CA . PHE A 1 76 ? -13.937 -16.170 0.982 1.00 95.75 76 PHE A CA 1
ATOM 588 C C . PHE A 1 76 ? -14.475 -16.461 -0.422 1.00 95.75 76 PHE A C 1
ATOM 590 O O . PHE A 1 76 ? -13.776 -17.100 -1.205 1.00 95.75 76 PHE A O 1
ATOM 597 N N . ILE A 1 77 ? -15.661 -15.950 -0.774 1.00 96.62 77 ILE A N 1
ATOM 598 C CA . ILE A 1 77 ? -16.191 -16.038 -2.145 1.00 96.62 77 ILE A CA 1
ATOM 599 C C . ILE A 1 77 ? -15.206 -15.403 -3.132 1.00 96.62 77 ILE A C 1
ATOM 601 O O . ILE A 1 77 ? -14.853 -16.034 -4.125 1.00 96.62 77 ILE A O 1
ATOM 605 N N . TYR A 1 78 ? -14.704 -14.198 -2.843 1.00 96.94 78 TYR A N 1
ATOM 606 C CA . TYR A 1 78 ? -13.692 -13.549 -3.679 1.00 96.94 78 TYR A CA 1
ATOM 607 C C . TYR A 1 78 ? -12.422 -14.402 -3.825 1.00 96.94 78 TYR A C 1
ATOM 609 O O . TYR A 1 78 ? -11.957 -14.607 -4.943 1.00 96.94 78 TYR A O 1
ATOM 617 N N . LEU A 1 79 ? -11.894 -14.955 -2.727 1.00 96.25 79 LEU A N 1
ATOM 618 C CA . LEU A 1 79 ? -10.714 -15.826 -2.766 1.00 96.25 79 LEU A CA 1
ATOM 619 C C . LEU A 1 79 ? -10.937 -17.067 -3.639 1.00 96.25 79 LEU A C 1
ATOM 621 O O . LEU A 1 79 ? -10.083 -17.392 -4.460 1.00 96.25 79 LEU A O 1
ATOM 625 N N . ILE A 1 80 ? -12.083 -17.739 -3.501 1.00 96.44 80 ILE A N 1
ATOM 626 C CA . ILE A 1 80 ? -12.425 -18.920 -4.307 1.00 96.44 80 ILE A CA 1
ATOM 627 C C . ILE A 1 80 ? -12.497 -18.552 -5.794 1.00 96.44 80 ILE A C 1
ATOM 629 O O . ILE A 1 80 ? -11.924 -19.255 -6.626 1.00 96.44 80 ILE A O 1
ATOM 633 N N . LEU A 1 81 ? -13.150 -17.436 -6.131 1.00 96.88 81 LEU A N 1
ATOM 634 C CA . LEU A 1 81 ? -13.280 -16.969 -7.514 1.00 96.88 81 LEU A CA 1
ATOM 635 C C . LEU A 1 81 ? -11.928 -16.609 -8.136 1.00 96.88 81 LEU A C 1
ATOM 637 O O . LEU A 1 81 ? -11.679 -16.943 -9.291 1.00 96.88 81 LEU A O 1
ATOM 641 N N . VAL A 1 82 ? -11.037 -15.976 -7.373 1.00 95.88 82 VAL A N 1
ATOM 642 C CA . VAL A 1 82 ? -9.671 -15.670 -7.818 1.00 95.88 82 VAL A CA 1
ATOM 643 C C . VAL A 1 82 ? -8.864 -16.942 -8.041 1.00 95.88 82 VAL A C 1
ATOM 645 O O . VAL A 1 82 ? -8.169 -17.046 -9.048 1.00 95.88 82 VAL A O 1
ATOM 648 N N . VAL A 1 83 ? -8.934 -17.906 -7.119 1.00 95.44 83 VAL A N 1
ATOM 649 C CA . VAL A 1 83 ? -8.231 -19.187 -7.265 1.00 95.44 83 VAL A CA 1
ATOM 650 C C . VAL A 1 83 ? -8.721 -19.904 -8.520 1.00 95.44 83 VAL A C 1
ATOM 652 O O . VAL A 1 83 ? -7.906 -20.356 -9.320 1.00 95.44 83 VAL A O 1
ATOM 655 N N . PHE A 1 84 ? -10.036 -19.937 -8.743 1.00 95.94 84 PHE A N 1
ATOM 656 C CA . PHE A 1 84 ? -10.611 -20.487 -9.965 1.00 95.94 84 PHE A CA 1
ATOM 657 C C . PHE A 1 84 ? -10.101 -19.742 -11.208 1.00 95.94 84 PHE A C 1
ATOM 659 O O . PHE A 1 84 ? -9.608 -20.377 -12.135 1.00 95.94 84 PHE A O 1
ATOM 666 N N . ALA A 1 85 ? -10.125 -18.406 -11.212 1.00 95.81 85 ALA A N 1
ATOM 667 C CA . ALA A 1 85 ? -9.591 -17.611 -12.317 1.00 95.81 85 ALA A CA 1
ATOM 668 C C . ALA A 1 85 ? -8.114 -17.933 -12.599 1.00 95.81 85 ALA A C 1
ATOM 670 O O . ALA A 1 85 ? -7.737 -18.103 -13.753 1.00 95.81 85 ALA A O 1
ATOM 671 N N . ALA A 1 86 ? -7.292 -18.097 -11.559 1.00 94.75 86 ALA A N 1
ATOM 672 C CA . ALA A 1 86 ? -5.873 -18.410 -11.691 1.00 94.75 86 ALA A CA 1
ATOM 673 C C . ALA A 1 86 ? -5.604 -19.783 -12.329 1.00 94.75 86 ALA A C 1
ATOM 675 O O . ALA A 1 86 ? -4.642 -19.911 -13.082 1.00 94.75 86 ALA A O 1
ATOM 676 N N . PHE A 1 87 ? -6.440 -20.792 -12.056 1.00 95.19 87 PHE A N 1
ATOM 677 C CA . PHE A 1 87 ? -6.301 -22.127 -12.653 1.00 95.19 87 PHE A CA 1
ATOM 678 C C . PHE A 1 87 ? -6.625 -22.158 -14.150 1.00 95.19 87 PHE A C 1
ATOM 680 O O . PHE A 1 87 ? -6.016 -22.935 -14.882 1.00 95.19 87 PHE A O 1
ATOM 687 N N . TYR A 1 88 ? -7.571 -21.329 -14.598 1.00 95.25 88 TYR A N 1
ATOM 688 C CA . TYR A 1 88 ? -8.048 -21.320 -15.986 1.00 95.25 88 TYR A CA 1
ATOM 689 C C . TYR A 1 88 ? -7.488 -20.168 -16.831 1.00 95.25 88 TYR A C 1
ATOM 691 O O . TYR A 1 88 ? -7.749 -20.108 -18.032 1.00 95.25 88 TYR A O 1
ATOM 699 N N . ALA A 1 89 ? -6.729 -19.248 -16.235 1.00 94.88 89 ALA A N 1
ATOM 700 C CA . ALA A 1 89 ? -6.138 -18.132 -16.958 1.00 94.88 89 ALA A CA 1
ATOM 701 C C . ALA A 1 89 ? -5.008 -18.575 -17.915 1.00 94.88 89 ALA A C 1
ATOM 703 O O . ALA A 1 89 ? -4.332 -19.576 -17.667 1.00 94.88 89 ALA A O 1
ATOM 704 N N . PRO A 1 90 ? -4.719 -17.793 -18.977 1.00 93.25 90 PRO A N 1
ATOM 705 C CA . PRO A 1 90 ? -3.685 -18.134 -19.962 1.00 93.25 90 PRO A CA 1
ATOM 706 C C . PRO A 1 90 ? -2.257 -18.206 -19.400 1.00 93.25 90 PRO A C 1
ATOM 708 O O . PRO A 1 90 ? -1.374 -18.823 -20.000 1.00 93.25 90 PRO A O 1
ATOM 711 N N . ALA A 1 91 ? -1.995 -17.521 -18.286 1.00 93.12 91 ALA A N 1
ATOM 712 C CA . ALA A 1 91 ? -0.691 -17.486 -17.645 1.00 93.12 91 ALA A CA 1
ATOM 713 C C . ALA A 1 91 ? -0.821 -17.289 -16.132 1.00 93.12 91 ALA A C 1
ATOM 715 O O . ALA A 1 91 ? -1.822 -16.799 -15.625 1.00 93.12 91 ALA A O 1
ATOM 716 N N . PHE A 1 92 ? 0.234 -17.636 -15.404 1.00 93.06 92 PHE A N 1
ATOM 717 C CA . PHE A 1 92 ? 0.340 -17.396 -13.972 1.00 93.06 92 PHE A CA 1
ATOM 718 C C . PHE A 1 92 ? 1.783 -17.025 -13.642 1.00 93.06 92 PHE A C 1
ATOM 720 O O . PHE A 1 92 ? 2.722 -17.730 -14.032 1.00 93.06 92 PHE A O 1
ATOM 727 N N . ASN A 1 93 ? 1.965 -15.901 -12.955 1.00 91.56 93 ASN A N 1
ATOM 728 C CA . ASN A 1 93 ? 3.260 -15.451 -12.476 1.00 91.56 93 ASN A CA 1
ATOM 729 C C . ASN A 1 93 ? 3.380 -15.710 -10.965 1.00 91.56 93 ASN A C 1
ATOM 731 O O . ASN A 1 93 ? 2.785 -14.970 -10.180 1.00 91.56 93 ASN A O 1
ATOM 735 N N . PRO A 1 94 ? 4.201 -16.685 -10.532 1.00 87.19 94 PRO A N 1
ATOM 736 C CA . PRO A 1 94 ? 4.380 -16.999 -9.115 1.00 87.19 94 PRO A CA 1
ATOM 737 C C . PRO A 1 94 ? 4.916 -15.836 -8.269 1.00 87.19 94 PRO A C 1
ATOM 739 O O . PRO A 1 94 ? 4.715 -15.829 -7.056 1.00 87.19 94 PRO A O 1
ATOM 742 N N . ASP A 1 95 ? 5.557 -14.828 -8.870 1.00 82.50 95 ASP A N 1
ATOM 743 C CA . ASP A 1 95 ? 6.065 -13.670 -8.123 1.00 82.50 95 ASP A CA 1
ATOM 744 C C . ASP A 1 95 ? 4.935 -12.861 -7.451 1.00 82.50 95 ASP A C 1
ATOM 746 O O . ASP A 1 95 ? 5.184 -12.164 -6.464 1.00 82.50 95 ASP A O 1
ATOM 750 N N . VAL A 1 96 ? 3.688 -12.987 -7.931 1.00 87.44 96 VAL A N 1
ATOM 751 C CA . VAL A 1 96 ? 2.504 -12.339 -7.334 1.00 87.44 96 VAL A CA 1
ATOM 752 C C . VAL A 1 96 ? 2.122 -12.931 -5.977 1.00 87.44 96 VAL A C 1
ATOM 754 O O . VAL A 1 96 ? 1.390 -12.305 -5.215 1.00 87.44 96 VAL A O 1
ATOM 757 N N . MET A 1 97 ? 2.638 -14.112 -5.618 1.00 88.06 97 MET A N 1
ATOM 758 C CA . MET A 1 97 ? 2.300 -14.777 -4.353 1.00 88.06 97 MET A CA 1
ATOM 759 C C . MET A 1 97 ? 2.615 -13.918 -3.130 1.00 88.06 97 MET A C 1
ATOM 761 O O . MET A 1 97 ? 1.885 -13.974 -2.150 1.00 88.06 97 MET A O 1
ATOM 765 N N . TRP A 1 98 ? 3.632 -13.058 -3.193 1.00 85.62 98 TRP A N 1
ATOM 766 C CA . TRP A 1 98 ? 3.940 -12.129 -2.105 1.00 85.62 98 TRP A CA 1
ATOM 767 C C . TRP A 1 98 ? 2.850 -11.081 -1.860 1.00 85.62 98 TRP A C 1
ATOM 769 O O . TRP A 1 98 ? 2.614 -10.709 -0.710 1.00 85.62 98 TRP A O 1
ATOM 779 N N . GLU A 1 99 ? 2.169 -10.633 -2.915 1.00 86.69 99 GLU A N 1
ATOM 780 C CA . GLU A 1 99 ? 1.006 -9.748 -2.805 1.00 86.69 99 GLU A CA 1
ATOM 781 C C . GLU A 1 99 ? -0.145 -10.475 -2.097 1.00 86.69 99 GLU A C 1
ATOM 783 O O . GLU A 1 99 ? -0.711 -9.964 -1.129 1.00 86.69 99 GLU A O 1
ATOM 788 N N . TRP A 1 100 ? -0.420 -11.717 -2.508 1.00 89.88 100 TRP A N 1
ATOM 789 C CA . TRP A 1 100 ? -1.474 -12.552 -1.929 1.00 89.88 100 TRP A CA 1
ATOM 790 C C . TRP A 1 100 ? -1.182 -12.990 -0.493 1.00 89.88 100 TRP A C 1
ATOM 792 O O . TRP A 1 100 ? -2.094 -12.994 0.329 1.00 89.88 100 TRP A O 1
ATOM 802 N N . TYR A 1 101 ? 0.073 -13.279 -0.140 1.00 89.31 101 TYR A N 1
ATOM 803 C CA . TYR A 1 101 ? 0.466 -13.520 1.251 1.00 89.31 101 TYR A CA 1
ATOM 804 C C . TYR A 1 101 ? 0.225 -12.286 2.119 1.00 89.31 101 TYR A C 1
ATOM 806 O O . TYR A 1 101 ? -0.287 -12.417 3.228 1.00 89.31 101 TYR A O 1
ATOM 814 N N . GLY A 1 102 ? 0.522 -11.086 1.607 1.00 89.69 102 GLY A N 1
ATOM 815 C CA . GLY A 1 102 ? 0.190 -9.833 2.285 1.00 89.69 102 GLY A CA 1
ATOM 816 C C . GLY A 1 102 ? -1.321 -9.635 2.454 1.00 89.69 102 GLY A C 1
ATOM 817 O O . GLY A 1 102 ? -1.774 -9.241 3.530 1.00 89.69 102 GLY A O 1
ATOM 818 N N . PHE A 1 103 ? -2.110 -9.958 1.424 1.00 91.31 103 PHE A N 1
ATOM 819 C CA . PHE A 1 103 ? -3.572 -9.891 1.476 1.00 91.31 103 PHE A CA 1
ATOM 820 C C . PHE A 1 103 ? -4.157 -10.871 2.503 1.00 91.31 103 PHE A C 1
ATOM 822 O O . PHE A 1 103 ? -4.924 -10.458 3.373 1.00 91.31 103 PHE A O 1
ATOM 829 N N . LEU A 1 104 ? -3.736 -12.139 2.473 1.00 93.81 104 LEU A N 1
ATOM 830 C CA . LEU A 1 104 ? -4.146 -13.167 3.435 1.00 93.81 104 LEU A CA 1
ATOM 831 C C . LEU A 1 104 ? -3.728 -12.806 4.863 1.00 93.81 104 LEU A C 1
ATOM 833 O O . LEU A 1 104 ? -4.539 -12.910 5.777 1.00 93.81 104 LEU A O 1
ATOM 837 N N . ALA A 1 105 ? -2.505 -12.310 5.065 1.00 93.19 105 ALA A N 1
ATOM 838 C CA . ALA A 1 105 ? -2.062 -11.824 6.371 1.00 93.19 105 ALA A CA 1
ATOM 839 C C . ALA A 1 105 ? -2.915 -10.640 6.861 1.00 93.19 105 ALA A C 1
ATOM 841 O O . ALA A 1 105 ? -3.227 -10.551 8.048 1.00 93.19 105 ALA A O 1
ATOM 842 N N . GLY A 1 106 ? -3.349 -9.762 5.952 1.00 94.75 106 GLY A N 1
ATOM 843 C CA . GLY A 1 106 ? -4.303 -8.697 6.249 1.00 94.75 106 GLY A CA 1
ATOM 844 C C . GLY A 1 106 ? -5.693 -9.208 6.637 1.00 94.75 106 GLY A C 1
ATOM 845 O O . GLY A 1 106 ? -6.262 -8.717 7.608 1.00 94.75 106 GLY A O 1
ATOM 846 N N . ILE A 1 107 ? -6.224 -10.223 5.947 1.00 95.69 107 ILE A N 1
ATOM 847 C CA . ILE A 1 107 ? -7.490 -10.878 6.322 1.00 95.69 107 ILE A CA 1
ATOM 848 C C . ILE A 1 107 ? -7.372 -11.503 7.715 1.00 95.69 107 ILE A C 1
ATOM 850 O O . ILE A 1 107 ? -8.265 -11.328 8.543 1.00 95.69 107 ILE A O 1
ATOM 854 N N . THR A 1 108 ? -6.257 -12.175 8.001 1.00 96.50 108 THR A N 1
ATOM 855 C CA . THR A 1 108 ? -5.991 -12.777 9.313 1.00 96.50 108 THR A CA 1
ATOM 856 C C . THR A 1 108 ? -5.904 -11.719 10.412 1.00 96.50 108 THR A C 1
ATOM 858 O O . THR A 1 108 ? -6.508 -11.903 11.465 1.00 96.50 108 THR A O 1
ATOM 861 N N . LEU A 1 109 ? -5.232 -10.587 10.166 1.00 96.94 109 LEU A N 1
ATOM 862 C CA . LEU A 1 109 ? -5.232 -9.435 11.076 1.00 96.94 109 LEU A CA 1
ATOM 863 C C . LEU A 1 109 ? -6.647 -8.894 11.290 1.00 96.94 109 LEU A C 1
ATOM 865 O O . LEU A 1 109 ? -7.076 -8.681 12.419 1.00 96.94 109 LEU A O 1
ATOM 869 N N . PHE A 1 110 ? -7.396 -8.678 10.214 1.00 96.69 110 PHE A N 1
ATOM 870 C CA . PHE A 1 110 ? -8.767 -8.193 10.308 1.00 96.69 110 PHE A CA 1
ATOM 871 C C . PHE A 1 110 ? -9.642 -9.142 11.133 1.00 96.69 110 PHE A C 1
ATOM 873 O O . PHE A 1 110 ? -10.397 -8.695 11.994 1.00 96.69 110 PHE A O 1
ATOM 880 N N . TRP A 1 111 ? -9.507 -10.453 10.940 1.00 96.50 111 TRP A N 1
ATOM 881 C CA . TRP A 1 111 ? -10.236 -11.451 11.717 1.00 96.50 111 TRP A CA 1
ATOM 882 C C . TRP A 1 111 ? -9.784 -11.508 13.181 1.00 96.50 111 TRP A C 1
ATOM 884 O O . TRP A 1 111 ? -10.628 -11.596 14.076 1.00 96.50 111 TRP A O 1
ATOM 894 N N . SER A 1 112 ? -8.481 -11.390 13.452 1.00 96.38 112 SER A N 1
ATOM 895 C CA . SER A 1 112 ? -7.950 -11.397 14.817 1.00 96.38 112 SER A CA 1
ATOM 896 C C . SER A 1 112 ? -8.427 -10.188 15.626 1.00 96.38 112 SER A C 1
ATOM 898 O O . SER A 1 112 ? -8.713 -10.328 16.813 1.00 96.38 112 SER A O 1
ATOM 900 N N . LEU A 1 113 ? -8.587 -9.018 14.991 1.00 95.69 113 LEU A N 1
ATOM 901 C CA . LEU A 1 113 ? -9.159 -7.829 15.634 1.00 95.69 113 LEU A CA 1
ATOM 902 C C . LEU A 1 113 ? -10.592 -8.077 16.131 1.00 95.69 113 LEU A C 1
ATOM 904 O O . LEU A 1 113 ? -10.958 -7.579 17.193 1.00 95.69 113 LEU A O 1
ATOM 908 N N . HIS A 1 114 ? -11.385 -8.895 15.429 1.00 95.06 114 HIS A N 1
ATOM 909 C CA . HIS A 1 114 ? -12.743 -9.248 15.867 1.00 95.06 114 HIS A CA 1
ATOM 910 C C . HIS A 1 114 ? -12.767 -10.128 17.114 1.00 95.06 114 HIS A C 1
ATOM 912 O O . HIS A 1 114 ? -13.772 -10.118 17.815 1.00 95.06 114 HIS A O 1
ATOM 918 N N . GLN A 1 115 ? -11.680 -10.839 17.424 1.00 94.31 115 GLN A N 1
ATOM 919 C CA . GLN A 1 115 ? -11.601 -11.660 18.636 1.00 94.31 115 GLN A CA 1
ATOM 920 C C . GLN A 1 115 ? -11.410 -10.817 19.898 1.00 94.31 115 GLN A C 1
ATOM 922 O O . GLN A 1 115 ? -11.716 -11.259 21.003 1.00 94.31 115 GLN A O 1
ATOM 927 N N . VAL A 1 116 ? -10.933 -9.581 19.742 1.00 90.00 116 VAL A N 1
ATOM 928 C CA . VAL A 1 116 ? -10.767 -8.641 20.844 1.00 90.00 116 VAL A CA 1
ATOM 929 C C . VAL A 1 116 ? -12.035 -7.812 20.966 1.00 90.00 116 VAL A C 1
ATOM 931 O O . VAL A 1 116 ? -12.365 -7.013 20.090 1.00 90.00 116 VAL A O 1
ATOM 934 N N . ASP A 1 117 ? -12.755 -7.977 22.071 1.00 81.00 117 ASP A N 1
ATOM 935 C CA . ASP A 1 117 ? -13.938 -7.166 22.329 1.00 81.00 117 ASP A CA 1
ATOM 936 C C . ASP A 1 117 ? -13.532 -5.745 22.725 1.00 81.00 117 ASP A C 1
ATOM 938 O O . ASP A 1 117 ? -13.132 -5.497 23.864 1.00 81.00 117 ASP A O 1
ATOM 942 N N . ILE A 1 118 ? -13.574 -4.795 21.789 1.00 78.69 118 ILE A N 1
ATOM 943 C CA . ILE A 1 118 ? -13.346 -3.378 22.086 1.00 78.69 118 ILE A CA 1
ATOM 944 C C . ILE A 1 118 ? -14.667 -2.711 22.469 1.00 78.69 118 ILE A C 1
ATOM 946 O O . ILE A 1 118 ? -15.691 -2.947 21.845 1.00 78.69 118 ILE A O 1
ATOM 950 N N . GLY A 1 119 ? -14.637 -1.871 23.504 1.00 79.00 119 GLY A N 1
ATOM 951 C CA . GLY A 1 119 ? -15.780 -1.033 23.884 1.00 79.00 119 GLY A CA 1
ATOM 952 C C . GLY A 1 119 ? -15.648 0.367 23.285 1.00 79.00 119 GLY A C 1
ATOM 953 O O . GLY A 1 119 ? -14.588 0.720 22.768 1.00 79.00 119 GLY A O 1
ATOM 954 N N . ASP A 1 120 ? -16.663 1.213 23.429 1.00 78.50 120 ASP A N 1
ATOM 955 C CA . ASP A 1 120 ? -16.686 2.543 22.789 1.00 78.50 120 ASP A CA 1
ATOM 956 C C . ASP A 1 120 ? -15.566 3.481 23.255 1.00 78.50 120 ASP A C 1
ATOM 958 O O . ASP A 1 120 ? -15.071 4.313 22.492 1.00 78.50 120 ASP A O 1
ATOM 962 N N . ARG A 1 121 ? -15.088 3.305 24.494 1.00 81.44 121 ARG A N 1
ATOM 963 C CA . ARG A 1 121 ? -13.897 4.013 24.991 1.00 81.44 121 ARG A CA 1
ATOM 964 C C . ARG A 1 121 ? -12.648 3.682 24.167 1.00 81.44 121 ARG A C 1
ATOM 966 O O . ARG A 1 121 ? -11.804 4.548 23.967 1.00 81.44 121 ARG A O 1
ATOM 973 N N . TRP A 1 122 ? -12.510 2.443 23.698 1.00 85.12 122 TRP A N 1
ATOM 974 C CA . TRP A 1 122 ? -11.367 2.015 22.887 1.00 85.12 122 TRP A CA 1
ATOM 975 C C . TRP A 1 122 ? -11.458 2.529 21.458 1.00 85.12 122 TRP A C 1
ATOM 977 O O . TRP A 1 122 ? -10.451 2.994 20.936 1.00 85.12 122 TRP A O 1
ATOM 987 N N . GLU A 1 123 ? -12.649 2.511 20.857 1.00 90.25 123 GLU A N 1
ATOM 988 C CA . GLU A 1 123 ? -12.873 3.114 19.538 1.00 90.25 123 GLU A CA 1
ATOM 989 C C . GLU A 1 123 ? -12.400 4.570 19.525 1.00 90.25 123 GLU A C 1
ATOM 991 O O . GLU A 1 123 ? -11.616 4.993 18.677 1.00 90.25 123 GLU A O 1
ATOM 996 N N . GLY A 1 124 ? -12.806 5.333 20.532 1.00 90.56 124 GLY A N 1
ATOM 997 C CA . GLY A 1 124 ? -12.393 6.714 20.626 1.00 90.56 124 GLY A CA 1
ATOM 998 C C . GLY A 1 124 ? -10.906 6.928 20.937 1.00 90.56 124 GLY A C 1
ATOM 999 O O . GLY A 1 124 ? -10.312 7.886 20.441 1.00 90.56 124 GLY A O 1
ATOM 1000 N N . ARG A 1 125 ? -10.270 6.020 21.690 1.00 92.00 125 ARG A N 1
ATOM 1001 C CA . ARG A 1 125 ? -8.804 6.002 21.842 1.00 92.00 125 ARG A CA 1
ATOM 1002 C C . ARG A 1 125 ? -8.100 5.729 20.512 1.00 92.00 125 ARG A C 1
ATOM 1004 O O . ARG A 1 125 ? -7.070 6.341 20.260 1.00 92.00 125 ARG A O 1
ATOM 1011 N N . ILE A 1 126 ? -8.646 4.861 19.657 1.00 94.31 126 ILE A N 1
ATOM 1012 C CA . ILE A 1 126 ? -8.109 4.603 18.311 1.00 94.31 126 ILE A CA 1
ATOM 1013 C C . ILE A 1 126 ? -8.179 5.873 17.458 1.00 94.31 126 ILE A C 1
ATOM 1015 O O . ILE A 1 126 ? -7.179 6.231 16.843 1.00 94.31 126 ILE A O 1
ATOM 1019 N N . TYR A 1 127 ? -9.298 6.607 17.466 1.00 95.31 127 TYR A N 1
ATOM 1020 C CA . TYR A 1 127 ? -9.365 7.889 16.753 1.00 95.31 127 TYR A CA 1
ATOM 1021 C C . TYR A 1 127 ? -8.341 8.902 17.281 1.00 95.31 127 TYR A C 1
ATOM 1023 O O . TYR A 1 127 ? -7.662 9.542 16.480 1.00 95.31 127 TYR A O 1
ATOM 1031 N N . TRP A 1 128 ? -8.140 8.998 18.600 1.00 94.56 128 TRP A N 1
ATOM 1032 C CA . TRP A 1 128 ? -7.062 9.827 19.155 1.00 94.56 128 TRP A CA 1
ATOM 1033 C C . TRP A 1 128 ? -5.669 9.360 18.727 1.00 94.56 128 TRP A C 1
ATOM 1035 O O . TRP A 1 128 ? -4.844 10.199 18.375 1.00 94.56 128 TRP A O 1
ATOM 1045 N N . LEU A 1 129 ? -5.401 8.049 18.698 1.00 95.62 129 LEU A N 1
ATOM 1046 C CA . LEU A 1 129 ? -4.137 7.513 18.182 1.00 95.62 129 LEU A CA 1
ATOM 1047 C C . LEU A 1 129 ? -3.906 7.918 16.722 1.00 95.62 129 LEU A C 1
ATOM 1049 O O . LEU A 1 129 ? -2.790 8.294 16.372 1.00 95.62 129 LEU A O 1
ATOM 1053 N N . ILE A 1 130 ? -4.947 7.882 15.884 1.00 97.12 130 ILE A N 1
ATOM 1054 C CA . ILE A 1 130 ? -4.875 8.327 14.485 1.00 97.12 130 ILE A CA 1
ATOM 1055 C C . ILE A 1 130 ? -4.568 9.830 14.421 1.00 97.12 130 ILE A C 1
ATOM 1057 O O . ILE A 1 130 ? -3.671 10.232 13.685 1.00 97.12 130 ILE A O 1
ATOM 1061 N N . VAL A 1 131 ? -5.251 10.653 15.225 1.00 97.31 131 VAL A N 1
ATOM 1062 C CA . VAL A 1 131 ? -5.036 12.111 15.286 1.00 97.31 131 VAL A CA 1
ATOM 1063 C C . VAL A 1 131 ? -3.609 12.456 15.723 1.00 97.31 131 VAL A C 1
ATOM 1065 O O . VAL A 1 131 ? -2.948 13.271 15.081 1.00 97.31 131 VAL A O 1
ATOM 1068 N N . ILE A 1 132 ? -3.101 11.805 16.772 1.00 96.69 132 ILE A N 1
ATOM 1069 C CA . ILE A 1 132 ? -1.732 12.006 17.272 1.00 96.69 132 ILE A CA 1
ATOM 1070 C C . ILE A 1 132 ? -0.706 11.500 16.252 1.00 96.69 132 ILE A C 1
ATOM 1072 O O . ILE A 1 132 ? 0.290 12.172 15.988 1.00 96.69 132 ILE A O 1
ATOM 1076 N N . SER A 1 133 ? -0.952 10.345 15.632 1.00 95.62 133 SER A N 1
ATOM 1077 C CA . SER A 1 133 ? -0.092 9.828 14.568 1.00 95.62 133 SER A CA 1
ATOM 1078 C C . SER A 1 133 ? -0.011 10.812 13.399 1.00 95.62 133 SER A C 1
ATOM 1080 O O . SER A 1 133 ? 1.082 11.159 12.957 1.00 95.62 133 SER A O 1
ATOM 1082 N N . GLY A 1 134 ? -1.145 11.336 12.933 1.00 95.69 134 GLY A N 1
ATOM 1083 C CA . GLY A 1 134 ? -1.168 12.327 11.863 1.00 95.69 134 GLY A CA 1
ATOM 1084 C C . GLY A 1 134 ? -0.535 13.664 12.249 1.00 95.69 134 GLY A C 1
ATOM 1085 O O . GLY A 1 134 ? 0.104 14.281 11.400 1.00 95.69 134 GLY A O 1
ATOM 1086 N N . LEU A 1 135 ? -0.604 14.076 13.522 1.00 96.69 135 LEU A N 1
ATOM 1087 C CA . LEU A 1 135 ? 0.176 15.206 14.037 1.00 96.69 135 LEU A CA 1
ATOM 1088 C C . LEU A 1 135 ? 1.681 14.956 13.876 1.00 96.69 135 LEU A C 1
ATOM 1090 O O . LEU A 1 135 ? 2.378 15.811 13.338 1.00 96.69 135 LEU A O 1
ATOM 1094 N N . ILE A 1 136 ? 2.182 13.783 14.279 1.00 94.00 136 ILE A N 1
ATOM 1095 C CA . ILE A 1 136 ? 3.600 13.424 14.105 1.00 94.00 136 ILE A CA 1
ATOM 1096 C C . ILE A 1 136 ? 3.985 13.489 12.621 1.00 94.00 136 ILE A C 1
ATOM 1098 O O . ILE A 1 136 ? 4.998 14.087 12.267 1.00 94.00 136 ILE A O 1
ATOM 1102 N N . GLN A 1 137 ? 3.150 12.945 11.734 1.00 92.38 137 GLN A N 1
ATOM 1103 C CA . GLN A 1 137 ? 3.378 12.985 10.286 1.00 92.38 137 GLN A CA 1
ATOM 1104 C C . GLN A 1 137 ? 3.366 14.416 9.723 1.00 92.38 137 GLN A C 1
ATOM 1106 O O . GLN A 1 137 ? 4.171 14.752 8.850 1.00 92.38 137 GLN A O 1
ATOM 1111 N N . ALA A 1 138 ? 2.478 15.278 10.216 1.00 94.12 138 ALA A N 1
ATOM 1112 C CA . ALA A 1 138 ? 2.419 16.681 9.825 1.00 94.12 138 ALA A CA 1
ATOM 1113 C C . ALA A 1 138 ? 3.654 17.457 10.310 1.00 94.12 138 ALA A C 1
ATOM 1115 O O . ALA A 1 138 ? 4.244 18.204 9.533 1.00 94.12 138 ALA A O 1
ATOM 1116 N N . LEU A 1 139 ? 4.107 17.219 11.545 1.00 92.69 139 LEU A N 1
ATOM 1117 C CA . LEU A 1 139 ? 5.328 17.813 12.099 1.00 92.69 139 LEU A CA 1
ATOM 1118 C C . LEU A 1 139 ? 6.586 17.348 11.357 1.00 92.69 139 LEU A C 1
ATOM 1120 O O . LEU A 1 139 ? 7.441 18.171 11.040 1.00 92.69 139 LEU A O 1
ATOM 1124 N N . LEU A 1 140 ? 6.687 16.060 11.014 1.00 87.75 140 LEU A N 1
ATOM 1125 C CA . LEU A 1 140 ? 7.783 15.537 10.189 1.00 87.75 140 LEU A CA 1
ATOM 1126 C C . LEU A 1 140 ? 7.786 16.168 8.792 1.00 87.75 140 LEU A C 1
ATOM 1128 O O . LEU A 1 140 ? 8.840 16.553 8.289 1.00 87.75 140 LEU A O 1
ATOM 1132 N N . GLY A 1 141 ? 6.613 16.315 8.173 1.00 87.50 141 GLY A N 1
ATOM 1133 C CA . GLY A 1 141 ? 6.484 17.009 6.895 1.00 87.50 141 GLY A CA 1
ATOM 1134 C C . GLY A 1 141 ? 6.860 18.492 6.996 1.00 87.50 141 GLY A C 1
ATOM 1135 O O . GLY A 1 141 ? 7.534 19.019 6.114 1.00 87.50 141 GLY A O 1
ATOM 1136 N N . LEU A 1 142 ? 6.508 19.162 8.094 1.00 88.31 142 LEU A N 1
ATOM 1137 C CA . LEU A 1 142 ? 6.910 20.545 8.347 1.00 88.31 142 LEU A CA 1
ATOM 1138 C C . LEU A 1 142 ? 8.431 20.671 8.537 1.00 88.31 142 LEU A C 1
ATOM 1140 O O . LEU A 1 142 ? 9.050 21.562 7.954 1.00 88.31 142 LEU A O 1
ATOM 1144 N N . ALA A 1 143 ? 9.045 19.752 9.287 1.00 85.94 143 ALA A N 1
ATOM 1145 C CA . ALA A 1 143 ? 10.497 19.684 9.449 1.00 85.94 143 ALA A CA 1
ATOM 1146 C C . ALA A 1 143 ? 11.206 19.478 8.100 1.00 85.94 143 ALA A C 1
ATOM 1148 O O . ALA A 1 143 ? 12.196 20.151 7.816 1.00 85.94 143 ALA A O 1
ATOM 1149 N N . GLN A 1 144 ? 10.649 18.627 7.231 1.00 82.75 144 GLN A N 1
ATOM 1150 C CA . GLN A 1 144 ? 11.123 18.428 5.857 1.00 82.75 144 GLN A CA 1
ATOM 1151 C C . GLN A 1 144 ? 11.042 19.701 5.014 1.00 82.75 144 GLN A C 1
ATOM 1153 O O . GLN A 1 144 ? 12.015 20.039 4.343 1.00 82.75 144 GLN A O 1
ATOM 1158 N N . LEU A 1 145 ? 9.920 20.431 5.060 1.00 81.69 145 LEU A N 1
ATOM 1159 C CA . LEU A 1 145 ? 9.770 21.709 4.346 1.00 81.69 145 LEU A CA 1
ATOM 1160 C C . LEU A 1 145 ? 10.812 22.735 4.775 1.00 81.69 145 LEU A C 1
ATOM 1162 O O . LEU A 1 145 ? 11.316 23.495 3.953 1.00 81.69 145 LEU A O 1
ATOM 1166 N N . LYS A 1 146 ? 11.128 22.759 6.069 1.00 83.12 146 LYS A N 1
ATOM 1167 C CA . LYS A 1 146 ? 12.115 23.669 6.653 1.00 83.12 146 LYS A CA 1
ATOM 1168 C C . LYS A 1 146 ? 13.548 23.137 6.575 1.00 83.12 146 LYS A C 1
ATOM 1170 O O . LYS A 1 146 ? 14.451 23.805 7.062 1.00 83.12 146 LYS A O 1
ATOM 1175 N N . SER A 1 147 ? 13.768 21.974 5.951 1.00 81.38 147 SER A N 1
ATOM 1176 C CA . SER A 1 147 ? 15.076 21.304 5.868 1.00 81.38 147 SER A CA 1
ATOM 1177 C C . SER A 1 147 ? 15.756 21.118 7.235 1.00 81.38 147 SER A C 1
ATOM 1179 O O . SER A 1 147 ? 16.981 21.129 7.337 1.00 81.38 147 SER A O 1
ATOM 1181 N N . ILE A 1 148 ? 14.964 20.943 8.298 1.00 79.50 148 ILE A N 1
ATOM 1182 C CA . ILE A 1 148 ? 15.460 20.729 9.662 1.00 79.50 148 ILE A CA 1
ATOM 1183 C C . ILE A 1 148 ? 16.031 19.315 9.743 1.00 79.50 148 ILE A C 1
ATOM 1185 O O . ILE A 1 148 ? 15.299 18.347 9.569 1.00 79.50 148 ILE A O 1
ATOM 1189 N N . SER A 1 149 ? 17.329 19.182 10.016 1.00 71.56 149 SER A N 1
ATOM 1190 C CA . SER A 1 149 ? 17.953 17.874 10.240 1.00 71.56 149 SER A CA 1
ATOM 1191 C C . SER A 1 149 ? 17.428 17.250 11.536 1.00 71.56 149 SER A C 1
ATOM 1193 O O . SER A 1 149 ? 17.456 17.894 12.585 1.00 71.56 149 SER A O 1
ATOM 1195 N N . LEU A 1 150 ? 16.968 15.998 11.480 1.00 66.00 150 LEU A N 1
ATOM 1196 C CA . LEU A 1 150 ? 16.538 15.236 12.658 1.00 66.00 150 LEU A CA 1
ATOM 1197 C C . LEU A 1 150 ? 17.508 14.073 12.874 1.00 66.00 150 LEU A C 1
ATOM 1199 O O . LEU A 1 150 ? 17.698 13.272 11.965 1.00 66.00 150 LEU A O 1
ATOM 1203 N N . LEU A 1 151 ? 18.113 13.952 14.062 1.00 63.59 151 LEU A N 1
ATOM 1204 C CA . LEU A 1 151 ? 19.010 12.832 14.413 1.00 63.59 151 LEU A CA 1
ATOM 1205 C C . LEU A 1 151 ? 20.158 12.607 13.397 1.00 63.59 151 LEU A C 1
ATOM 1207 O O . LEU A 1 151 ? 20.529 11.475 13.100 1.00 63.59 151 LEU A O 1
ATOM 1211 N N . GLY A 1 152 ? 20.697 13.686 12.815 1.00 54.44 152 GLY A N 1
ATOM 1212 C CA . GLY A 1 152 ? 21.750 13.617 11.789 1.00 54.44 152 GLY A CA 1
ATOM 1213 C C . GLY A 1 152 ? 21.255 13.254 10.381 1.00 54.44 152 GLY A C 1
ATOM 1214 O O . GLY A 1 152 ? 22.052 13.226 9.442 1.00 54.44 152 GLY A O 1
ATOM 1215 N N . TYR A 1 153 ? 19.951 13.020 10.204 1.00 55.50 153 TYR A N 1
ATOM 1216 C CA . TYR A 1 153 ? 19.324 12.817 8.904 1.00 55.50 153 TYR A CA 1
ATOM 1217 C C . TYR A 1 153 ? 18.938 14.161 8.280 1.00 55.50 153 TYR A C 1
ATOM 1219 O O . TYR A 1 153 ? 18.009 14.838 8.724 1.00 55.50 153 TYR A O 1
ATOM 1227 N N . THR A 1 154 ? 19.631 14.533 7.205 1.00 52.97 154 THR A N 1
ATOM 1228 C CA . THR A 1 154 ? 19.246 15.669 6.365 1.00 52.97 154 THR A CA 1
ATOM 1229 C C . THR A 1 154 ? 18.165 15.233 5.385 1.00 52.97 154 THR A C 1
ATOM 1231 O O . THR A 1 154 ? 18.374 14.384 4.514 1.00 52.97 154 THR A O 1
ATOM 1234 N N . PHE A 1 155 ? 16.976 15.818 5.516 1.00 59.31 155 PHE A N 1
ATOM 1235 C CA . PHE A 1 155 ? 15.918 15.619 4.536 1.00 59.31 155 PHE A CA 1
ATOM 1236 C C . PHE A 1 155 ? 16.351 16.221 3.198 1.00 59.31 155 PHE A C 1
ATOM 1238 O O . PHE A 1 155 ? 16.714 17.390 3.129 1.00 59.31 155 PHE A O 1
ATOM 1245 N N . ASN A 1 156 ? 16.309 15.434 2.122 1.00 51.84 156 ASN A N 1
ATOM 1246 C CA . ASN A 1 156 ? 16.447 15.977 0.773 1.00 51.84 156 ASN A CA 1
ATOM 1247 C C . ASN A 1 156 ? 15.080 16.565 0.371 1.00 51.84 156 ASN A C 1
ATOM 1249 O O . ASN A 1 156 ? 14.137 15.784 0.204 1.00 51.84 156 ASN A O 1
ATOM 1253 N N . PRO A 1 157 ? 14.928 17.895 0.239 1.00 49.72 157 PRO A N 1
ATOM 1254 C CA . PRO A 1 157 ? 13.633 18.584 0.258 1.00 49.72 157 PRO A CA 1
ATOM 1255 C C . PRO A 1 157 ? 12.845 18.472 -1.058 1.00 49.72 157 PRO A C 1
ATOM 1257 O O . PRO A 1 157 ? 12.155 19.402 -1.463 1.00 49.72 157 PRO A O 1
ATOM 1260 N N . LYS A 1 158 ? 12.907 17.334 -1.761 1.00 52.72 158 LYS A N 1
ATOM 1261 C CA . LYS A 1 158 ? 12.155 17.162 -3.015 1.00 52.72 158 LYS A CA 1
ATOM 1262 C C . LYS A 1 158 ? 10.637 17.143 -2.802 1.00 52.72 158 LYS A C 1
ATOM 1264 O O . LYS A 1 158 ? 9.911 17.466 -3.736 1.00 52.72 158 LYS A O 1
ATOM 1269 N N . SER A 1 159 ? 10.166 16.788 -1.605 1.00 63.28 159 SER A N 1
ATOM 1270 C CA . SER A 1 159 ? 8.747 16.830 -1.228 1.00 63.28 159 SER A CA 1
ATOM 1271 C C . SER A 1 159 ? 8.567 16.594 0.272 1.00 63.28 159 SER A C 1
ATOM 1273 O O . SER A 1 159 ? 9.218 15.712 0.828 1.00 63.28 159 SER A O 1
ATOM 1275 N N . ALA A 1 160 ? 7.649 17.324 0.906 1.00 80.94 160 ALA A N 1
ATOM 1276 C CA . ALA A 1 160 ? 7.236 17.077 2.284 1.00 80.94 160 ALA A CA 1
ATOM 1277 C C . ALA A 1 160 ? 6.204 15.948 2.347 1.00 80.94 160 ALA A C 1
ATOM 1279 O O . ALA A 1 160 ? 5.085 16.087 1.855 1.00 80.94 160 ALA A O 1
ATOM 1280 N N . VAL A 1 161 ? 6.619 14.817 2.905 1.00 81.69 161 VAL A N 1
ATOM 1281 C CA . VAL A 1 161 ? 5.891 13.540 2.886 1.00 81.69 161 VAL A CA 1
ATOM 1282 C C . VAL A 1 161 ? 5.840 12.859 4.260 1.00 81.69 161 VAL A C 1
ATOM 1284 O O . VAL A 1 161 ? 5.321 11.752 4.380 1.00 81.69 161 VAL A O 1
ATOM 1287 N N . GLY A 1 162 ? 6.357 13.504 5.311 1.00 84.12 162 GLY A N 1
ATOM 1288 C CA . GLY A 1 162 ? 6.443 12.915 6.647 1.00 84.12 162 GLY A CA 1
ATOM 1289 C C . GLY A 1 162 ? 7.299 11.644 6.638 1.00 84.12 162 GLY A C 1
ATOM 1290 O O . GLY A 1 162 ? 8.368 11.614 6.030 1.00 84.12 162 GLY A O 1
ATOM 1291 N N . GLY A 1 163 ? 6.826 10.585 7.290 1.00 78.62 163 GLY A N 1
ATOM 1292 C CA . GLY A 1 163 ? 7.416 9.249 7.203 1.00 78.62 163 GLY A CA 1
ATOM 1293 C C . GLY A 1 163 ? 7.154 8.542 5.867 1.00 78.62 163 GLY A C 1
ATOM 1294 O O . GLY A 1 163 ? 7.887 7.628 5.508 1.00 78.62 163 GLY A O 1
ATOM 1295 N N . PHE A 1 164 ? 6.155 8.962 5.089 1.00 80.81 164 PHE A N 1
ATOM 1296 C CA . PHE A 1 164 ? 5.771 8.253 3.869 1.00 80.81 164 PHE A CA 1
ATOM 1297 C C . PHE A 1 164 ? 6.753 8.485 2.719 1.00 80.81 164 PHE A C 1
ATOM 1299 O O . PHE A 1 164 ? 7.408 9.516 2.614 1.00 80.81 164 PHE A O 1
ATOM 1306 N N . TYR A 1 165 ? 6.784 7.544 1.775 1.00 74.56 165 TYR A N 1
ATOM 1307 C CA . TYR A 1 165 ? 7.619 7.650 0.573 1.00 74.56 165 TYR A CA 1
ATOM 1308 C C . TYR A 1 165 ? 6.949 8.408 -0.577 1.00 74.56 165 TYR A C 1
ATOM 1310 O O . TYR A 1 165 ? 7.631 8.972 -1.431 1.00 74.56 165 TYR A O 1
ATOM 1318 N N . GLN A 1 166 ? 5.616 8.401 -0.621 1.00 77.81 166 GLN A N 1
ATOM 1319 C CA . GLN A 1 166 ? 4.822 8.971 -1.705 1.00 77.81 166 GLN A CA 1
ATOM 1320 C C . GLN A 1 166 ? 3.874 10.037 -1.155 1.00 77.81 166 GLN A C 1
ATOM 1322 O O . GLN A 1 166 ? 3.127 9.784 -0.208 1.00 77.81 166 GLN A O 1
ATOM 1327 N N . ALA A 1 167 ? 3.851 11.205 -1.803 1.00 82.50 167 ALA A N 1
ATOM 1328 C CA . ALA A 1 167 ? 3.003 12.332 -1.412 1.00 82.50 167 ALA A CA 1
ATOM 1329 C C . ALA A 1 167 ? 1.509 11.977 -1.356 1.00 82.50 167 ALA A C 1
ATOM 1331 O O . ALA A 1 167 ? 0.797 12.461 -0.484 1.00 82.50 167 ALA A O 1
ATOM 1332 N N . ASN A 1 168 ? 1.035 11.079 -2.226 1.00 86.00 168 ASN A N 1
ATOM 1333 C CA . ASN A 1 168 ? -0.364 10.647 -2.221 1.00 86.00 168 ASN A CA 1
ATOM 1334 C C . ASN A 1 168 ? -0.718 9.783 -1.001 1.00 86.00 168 ASN A C 1
ATOM 1336 O O . ASN A 1 168 ? -1.805 9.946 -0.446 1.00 86.00 168 ASN A O 1
ATOM 1340 N N . ASN A 1 169 ? 0.188 8.911 -0.544 1.00 87.00 169 ASN A N 1
ATOM 1341 C CA . ASN A 1 169 ? -0.030 8.103 0.664 1.00 87.00 169 ASN A CA 1
ATOM 1342 C C . ASN A 1 169 ? -0.056 9.010 1.894 1.00 87.00 169 ASN A C 1
ATOM 1344 O O . ASN A 1 169 ? -0.966 8.906 2.714 1.00 87.00 169 ASN A O 1
ATOM 1348 N N . TYR A 1 170 ? 0.893 9.949 1.961 1.00 89.94 170 TYR A N 1
ATOM 1349 C CA . TYR A 1 170 ? 0.947 10.981 2.993 1.00 89.94 170 TYR A CA 1
ATOM 1350 C C . TYR A 1 170 ? -0.349 11.794 3.056 1.00 89.94 170 TYR A C 1
ATOM 1352 O O . TYR A 1 170 ? -0.995 11.859 4.099 1.00 89.94 170 TYR A O 1
ATOM 1360 N N . ALA A 1 171 ? -0.778 12.353 1.923 1.00 92.12 171 ALA A N 1
ATOM 1361 C CA . ALA A 1 171 ? -1.984 13.167 1.841 1.00 92.12 171 ALA A CA 1
ATOM 1362 C C . ALA A 1 171 ? -3.244 12.389 2.229 1.00 92.12 171 ALA A C 1
ATOM 1364 O O . ALA A 1 171 ? -4.111 12.912 2.920 1.00 92.12 171 ALA A O 1
ATOM 1365 N N . THR A 1 172 ? -3.336 11.123 1.819 1.00 94.62 172 THR A N 1
ATOM 1366 C CA . THR A 1 172 ? -4.460 10.252 2.181 1.00 94.62 172 THR A CA 1
ATOM 1367 C C . THR A 1 172 ? -4.480 9.980 3.682 1.00 94.62 172 THR A C 1
ATOM 1369 O O . THR A 1 172 ? -5.536 10.037 4.305 1.00 94.62 172 THR A O 1
ATOM 1372 N N . TYR A 1 173 ? -3.316 9.747 4.292 1.00 94.56 173 TYR A N 1
ATOM 1373 C CA . TYR A 1 173 ? -3.206 9.563 5.737 1.00 94.56 173 TYR A CA 1
ATOM 1374 C C . TYR A 1 173 ? -3.605 10.826 6.515 1.00 94.56 173 TYR A C 1
ATOM 1376 O O . TYR A 1 173 ? -4.339 10.748 7.502 1.00 94.56 173 TYR A O 1
ATOM 1384 N N . LEU A 1 174 ? -3.186 12.005 6.044 1.00 96.75 174 LEU A N 1
ATOM 1385 C CA . LEU A 1 174 ? -3.611 13.291 6.601 1.00 96.75 174 LEU A CA 1
ATOM 1386 C C . LEU A 1 174 ? -5.120 13.526 6.429 1.00 96.75 174 LEU A C 1
ATOM 1388 O O . LEU A 1 174 ? -5.759 14.020 7.353 1.00 96.75 174 LEU A O 1
ATOM 1392 N N . ALA A 1 175 ? -5.715 13.121 5.303 1.00 97.81 175 ALA A N 1
ATOM 1393 C CA . ALA A 1 175 ? -7.162 13.197 5.090 1.00 97.81 175 ALA A CA 1
ATOM 1394 C C . ALA A 1 175 ? -7.932 12.337 6.105 1.00 97.81 175 ALA A C 1
ATOM 1396 O O . ALA A 1 175 ? -8.891 12.808 6.715 1.00 97.81 175 ALA A O 1
ATOM 1397 N N . VAL A 1 176 ? -7.475 11.102 6.349 1.00 98.06 176 VAL A N 1
ATOM 1398 C CA . VAL A 1 176 ? -8.036 10.245 7.406 1.00 98.06 176 VAL A CA 1
ATOM 1399 C C . VAL A 1 176 ? -7.860 10.882 8.780 1.00 98.06 176 VAL A C 1
ATOM 1401 O O . VAL A 1 176 ? -8.795 10.883 9.569 1.00 98.06 176 VAL A O 1
ATOM 1404 N N . THR A 1 177 ? -6.693 11.463 9.062 1.00 97.81 177 THR A N 1
ATOM 1405 C CA . THR A 1 177 ? -6.413 12.160 10.330 1.00 97.81 177 THR A CA 1
ATOM 1406 C C . THR A 1 177 ? -7.377 13.324 10.550 1.00 97.81 177 THR A C 1
ATOM 1408 O O . THR A 1 177 ? -7.937 13.472 11.637 1.00 97.81 177 THR A O 1
ATOM 1411 N N . ALA A 1 178 ? -7.603 14.133 9.513 1.00 98.19 178 ALA A N 1
ATOM 1412 C CA . ALA A 1 178 ? -8.543 15.240 9.559 1.00 98.19 178 ALA A CA 1
ATOM 1413 C C . ALA A 1 178 ? -9.958 14.735 9.875 1.00 98.19 178 ALA A C 1
ATOM 1415 O O . ALA A 1 178 ? -10.616 15.267 10.760 1.00 98.19 178 ALA A O 1
ATOM 1416 N N . LEU A 1 179 ? -10.420 13.670 9.220 1.00 98.19 179 LEU A N 1
ATOM 1417 C CA . LEU A 1 179 ? -11.753 13.115 9.472 1.00 98.19 179 LEU A CA 1
ATOM 1418 C C . LEU A 1 179 ? -11.859 12.398 10.826 1.00 98.19 179 LEU A C 1
ATOM 1420 O O . LEU A 1 179 ? -12.888 12.501 11.489 1.00 98.19 179 LEU A O 1
ATOM 1424 N N . ALA A 1 180 ? -10.788 11.752 11.288 1.00 97.25 180 ALA A N 1
ATOM 1425 C CA . ALA A 1 180 ? -10.710 11.147 12.615 1.00 97.25 180 ALA A CA 1
ATOM 1426 C C . ALA A 1 180 ? -10.810 12.193 13.736 1.00 97.25 180 ALA A C 1
ATOM 1428 O O . ALA A 1 180 ? -11.395 11.912 14.778 1.00 97.25 180 ALA A O 1
ATOM 1429 N N . SER A 1 181 ? -10.301 13.418 13.533 1.00 96.50 181 SER A N 1
ATOM 1430 C CA . SER A 1 181 ? -10.488 14.500 14.513 1.00 96.50 181 SER A CA 1
ATOM 1431 C C . SER A 1 181 ? -11.956 14.902 14.637 1.00 96.50 181 SER A C 1
ATOM 1433 O O . SER A 1 181 ? -12.422 15.230 15.729 1.00 96.50 181 SER A O 1
ATOM 1435 N N . MET A 1 182 ? -12.710 14.807 13.535 1.00 93.94 182 MET A N 1
ATOM 1436 C CA . MET A 1 182 ? -14.148 15.025 13.546 1.00 93.94 182 MET A CA 1
ATOM 1437 C C . MET A 1 182 ? -14.823 13.968 14.419 1.00 93.94 182 MET A C 1
ATOM 1439 O O . MET A 1 182 ? -15.617 14.356 15.269 1.00 93.94 182 MET A O 1
ATOM 1443 N N . THR A 1 183 ? -14.488 12.676 14.274 1.00 93.19 183 THR A N 1
ATOM 1444 C CA . THR A 1 183 ? -15.140 11.527 14.947 1.00 93.19 183 THR A CA 1
ATOM 1445 C C . THR A 1 183 ? -14.816 11.350 16.436 1.00 93.19 183 THR A C 1
ATOM 1447 O O . THR A 1 183 ? -15.408 10.481 17.078 1.00 93.19 183 THR A O 1
ATOM 1450 N N . LEU A 1 184 ? -13.940 12.178 17.013 1.00 92.56 184 LEU A N 1
ATOM 1451 C CA . LEU A 1 184 ? -13.605 12.140 18.439 1.00 92.56 184 LEU A CA 1
ATOM 1452 C C . LEU A 1 184 ? -14.840 12.339 19.328 1.00 92.56 184 LEU A C 1
ATOM 1454 O O . LEU A 1 184 ? -15.655 13.231 19.078 1.00 92.56 184 LEU A O 1
ATOM 1458 N N . LYS A 1 185 ? -14.949 11.541 20.399 1.00 87.88 185 LYS A N 1
ATOM 1459 C CA . LYS A 1 185 ? -15.999 11.676 21.420 1.00 87.88 185 LYS A CA 1
ATOM 1460 C C . LYS A 1 185 ? -15.516 12.479 22.631 1.00 87.88 185 LYS A C 1
ATOM 1462 O O . LYS A 1 185 ? -14.327 12.499 22.950 1.00 87.88 185 LYS A O 1
ATOM 1467 N N . ASN A 1 186 ? -16.452 13.129 23.309 1.00 84.00 186 ASN A N 1
ATOM 1468 C CA . ASN A 1 186 ? -16.226 13.852 24.549 1.00 84.00 186 ASN A CA 1
ATOM 1469 C C . ASN A 1 186 ? -16.440 12.929 25.765 1.00 84.00 186 ASN A C 1
ATOM 1471 O O . ASN A 1 186 ? -17.562 12.499 26.014 1.00 84.00 186 ASN A O 1
ATOM 1475 N N . TRP A 1 187 ? -15.382 12.650 26.536 1.00 76.88 187 TRP A N 1
ATOM 1476 C CA . TRP A 1 187 ? -15.466 11.880 27.796 1.00 76.88 187 TRP A CA 1
ATOM 1477 C C . TRP A 1 187 ? -15.114 12.690 29.050 1.00 76.88 187 TRP A C 1
ATOM 1479 O O . TRP A 1 187 ? -15.081 12.125 30.141 1.00 76.88 187 TRP A O 1
ATOM 1489 N N . GLY A 1 188 ? -14.773 13.972 28.903 1.00 80.75 188 GLY A N 1
ATOM 1490 C CA . GLY A 1 188 ? -14.229 14.792 29.985 1.00 80.75 188 GLY A CA 1
ATOM 1491 C C . GLY A 1 188 ? -15.242 15.762 30.585 1.00 80.75 188 GLY A C 1
ATOM 1492 O O . GLY A 1 188 ? -16.334 15.974 30.053 1.00 80.75 188 GLY A O 1
ATOM 1493 N N . SER A 1 189 ? -14.842 16.415 31.677 1.00 85.38 189 SER A N 1
ATOM 1494 C CA . SER A 1 189 ? -15.569 17.575 32.207 1.00 85.38 189 SER A CA 1
ATOM 1495 C C . SER A 1 189 ? -15.605 18.722 31.182 1.00 85.38 189 SER A C 1
ATOM 1497 O O . SER A 1 189 ? -14.822 18.742 30.229 1.00 85.38 189 SER A O 1
ATOM 1499 N N . ARG A 1 190 ? -16.483 19.719 31.378 1.00 85.31 190 ARG A N 1
ATOM 1500 C CA . ARG A 1 190 ? -16.643 20.855 30.441 1.00 85.31 190 ARG A CA 1
ATOM 1501 C C . ARG A 1 190 ? -15.310 21.529 30.070 1.00 85.31 190 ARG A C 1
ATOM 1503 O O . ARG A 1 190 ? -15.089 21.825 28.899 1.00 85.31 190 ARG A O 1
ATOM 1510 N N . TRP A 1 191 ? -14.408 21.707 31.038 1.00 85.75 191 TRP A N 1
ATOM 1511 C CA . TRP A 1 191 ? -13.087 22.310 30.818 1.00 85.75 191 TRP A CA 1
ATOM 1512 C C . TRP A 1 191 ? -12.124 21.401 30.046 1.00 85.75 191 TRP A C 1
ATOM 1514 O O . TRP A 1 191 ? -11.475 21.853 29.105 1.00 85.75 191 TRP A O 1
ATOM 1524 N N . GLN A 1 192 ? -12.066 20.111 30.387 1.00 87.62 192 GLN A N 1
ATOM 1525 C CA . GLN A 1 192 ? -11.242 19.136 29.662 1.00 87.62 192 GLN A CA 1
ATOM 1526 C C . GLN A 1 192 ? -11.697 19.009 28.204 1.00 87.62 192 GLN A C 1
ATOM 1528 O O . GLN A 1 192 ? -10.874 18.998 27.292 1.00 87.62 192 GLN A O 1
ATOM 1533 N N . ALA A 1 193 ? -13.011 18.981 27.974 1.00 87.38 193 ALA A N 1
ATOM 1534 C CA . ALA A 1 193 ? -13.601 18.955 26.642 1.00 87.38 193 ALA A CA 1
ATOM 1535 C C . ALA A 1 193 ? -13.231 20.200 25.819 1.00 87.38 193 ALA A C 1
ATOM 1537 O O . ALA A 1 193 ? -12.903 20.082 24.638 1.00 87.38 193 ALA A O 1
ATOM 1538 N N . ALA A 1 194 ? -13.246 21.390 26.434 1.00 90.19 194 ALA A N 1
ATOM 1539 C CA . ALA A 1 194 ? -12.845 22.632 25.777 1.00 90.19 194 ALA A CA 1
ATOM 1540 C C . ALA A 1 194 ? -11.364 22.609 25.365 1.00 90.19 194 ALA A C 1
ATOM 1542 O O . ALA A 1 194 ? -11.048 22.913 24.215 1.00 90.19 194 ALA A O 1
ATOM 1543 N N . LEU A 1 195 ? -10.471 22.172 26.261 1.00 92.12 195 LEU A N 1
ATOM 1544 C CA . LEU A 1 195 ? -9.044 22.030 25.957 1.00 92.12 195 LEU A CA 1
ATOM 1545 C C . LEU A 1 195 ? -8.809 21.030 24.817 1.00 92.12 195 LEU A C 1
ATOM 1547 O O . LEU A 1 195 ? -8.127 21.349 23.845 1.00 92.12 195 LEU A O 1
ATOM 1551 N N . LEU A 1 196 ? -9.419 19.845 24.895 1.00 92.69 196 LEU A N 1
ATOM 1552 C CA . LEU A 1 196 ? -9.304 18.823 23.853 1.00 92.69 196 LEU A CA 1
ATOM 1553 C C . LEU A 1 196 ? -9.839 19.313 22.503 1.00 92.69 196 LEU A C 1
ATOM 1555 O O . LEU A 1 196 ? -9.253 18.998 21.470 1.00 92.69 196 LEU A O 1
ATOM 1559 N N . ARG A 1 197 ? -10.917 20.107 22.495 1.00 93.69 197 ARG A N 1
ATOM 1560 C CA . ARG A 1 197 ? -11.456 20.738 21.282 1.00 93.69 197 ARG A CA 1
ATOM 1561 C C . ARG A 1 197 ? -10.451 21.707 20.663 1.00 93.69 197 ARG A C 1
ATOM 1563 O O . ARG A 1 197 ? -10.223 21.631 19.460 1.00 93.69 197 ARG A O 1
ATOM 1570 N N . VAL A 1 198 ? -9.833 22.581 21.461 1.00 95.19 198 VAL A N 1
ATOM 1571 C CA . VAL A 1 198 ? -8.801 23.518 20.978 1.00 95.19 198 VAL A CA 1
ATOM 1572 C C . VAL A 1 198 ? -7.608 22.757 20.401 1.00 95.19 198 VAL A C 1
ATOM 1574 O O . VAL A 1 198 ? -7.178 23.049 19.287 1.00 95.19 198 VAL A O 1
ATOM 1577 N N . VAL A 1 199 ? -7.127 21.731 21.108 1.00 95.50 199 VAL A N 1
ATOM 1578 C CA . VAL A 1 199 ? -6.031 20.872 20.638 1.00 95.50 199 VAL A CA 1
ATOM 1579 C C . VAL A 1 199 ? -6.398 20.183 19.320 1.00 95.50 199 VAL A C 1
ATOM 1581 O O . VAL A 1 199 ? -5.621 20.227 18.369 1.00 95.50 199 VAL A O 1
ATOM 1584 N N . ALA A 1 200 ? -7.594 19.598 19.216 1.00 96.06 200 ALA A N 1
ATOM 1585 C CA . ALA A 1 200 ? -8.044 18.924 17.999 1.00 96.06 200 ALA A CA 1
ATOM 1586 C C . ALA A 1 200 ? -8.171 19.886 16.802 1.00 96.06 200 ALA A C 1
ATOM 1588 O O . ALA A 1 200 ? -7.796 19.516 15.688 1.00 96.06 200 ALA A O 1
ATOM 1589 N N . LEU A 1 201 ? -8.641 21.122 17.018 1.00 97.38 201 LEU A N 1
ATOM 1590 C CA . LEU A 1 201 ? -8.701 22.156 15.977 1.00 97.38 201 LEU A CA 1
ATOM 1591 C C . LEU A 1 201 ? -7.300 22.605 15.536 1.00 97.38 201 LEU A C 1
ATOM 1593 O O . LEU A 1 201 ? -7.055 22.727 14.338 1.00 97.38 201 LEU A O 1
ATOM 1597 N N . ALA A 1 202 ? -6.364 22.793 16.471 1.00 97.44 202 ALA A N 1
ATOM 1598 C CA . ALA A 1 202 ? -4.980 23.149 16.149 1.00 97.44 202 ALA A CA 1
ATOM 1599 C C . ALA A 1 202 ? -4.288 22.058 15.312 1.00 97.44 202 ALA A C 1
ATOM 1601 O O . ALA A 1 202 ? -3.653 22.356 14.297 1.00 97.44 202 ALA A O 1
ATOM 1602 N N . ILE A 1 203 ? -4.470 20.785 15.687 1.00 97.94 203 ILE A N 1
ATOM 1603 C CA . ILE A 1 203 ? -3.966 19.644 14.910 1.00 97.94 203 ILE A CA 1
ATOM 1604 C C . ILE A 1 203 ? -4.611 19.618 13.522 1.00 97.94 203 ILE A C 1
ATOM 1606 O O . ILE A 1 203 ? -3.907 19.454 12.529 1.00 97.94 203 ILE A O 1
ATOM 1610 N N . LEU A 1 204 ? -5.930 19.814 13.429 1.00 98.19 204 LEU A N 1
ATOM 1611 C CA . LEU A 1 204 ? -6.653 19.833 12.156 1.00 98.19 204 LEU A CA 1
ATOM 1612 C C . LEU A 1 204 ? -6.131 20.920 11.205 1.00 98.19 204 LEU A C 1
ATOM 1614 O O . LEU A 1 204 ? -5.932 20.638 10.022 1.00 98.19 204 LEU A O 1
ATOM 1618 N N . ILE A 1 205 ? -5.867 22.130 11.707 1.00 97.88 205 ILE A N 1
ATOM 1619 C CA . ILE A 1 205 ? -5.289 23.229 10.916 1.00 97.88 205 ILE A CA 1
ATOM 1620 C C . ILE A 1 205 ? -3.920 22.820 10.360 1.00 97.88 205 ILE A C 1
ATOM 1622 O O . ILE A 1 205 ? -3.678 22.953 9.163 1.00 97.88 205 ILE A O 1
ATOM 1626 N N . LEU A 1 206 ? -3.037 22.264 11.194 1.00 97.12 206 LEU A N 1
ATOM 1627 C CA . LEU A 1 206 ? -1.706 21.828 10.758 1.00 97.12 206 LEU A CA 1
ATOM 1628 C C . LEU A 1 206 ? -1.768 20.670 9.744 1.00 97.12 206 LEU A C 1
ATOM 1630 O O . LEU A 1 206 ? -1.045 20.661 8.747 1.00 97.12 206 LEU A O 1
ATOM 1634 N N . VAL A 1 207 ? -2.643 19.693 9.978 1.00 96.88 207 VAL A N 1
ATOM 1635 C CA . VAL A 1 207 ? -2.843 18.538 9.091 1.00 96.88 207 VAL A CA 1
ATOM 1636 C C . VAL A 1 207 ? -3.368 18.985 7.726 1.00 96.88 207 VAL A C 1
ATOM 1638 O O . VAL A 1 207 ? -2.849 18.554 6.698 1.00 96.88 207 VAL A O 1
ATOM 1641 N N . THR A 1 208 ? -4.355 19.881 7.691 1.00 96.69 208 THR A N 1
ATOM 1642 C CA . THR A 1 208 ? -4.925 20.394 6.432 1.00 96.69 208 THR A CA 1
ATOM 1643 C C . THR A 1 208 ? -3.987 21.364 5.709 1.00 96.69 208 THR A C 1
ATOM 1645 O O . THR A 1 208 ? -3.940 21.351 4.477 1.00 96.69 208 THR A O 1
ATOM 1648 N N . TYR A 1 209 ? -3.151 22.103 6.445 1.00 94.81 209 TYR A N 1
ATOM 1649 C CA . TYR A 1 209 ? -2.019 22.861 5.901 1.00 94.81 209 TYR A CA 1
ATOM 1650 C C . TYR A 1 209 ? -1.043 21.953 5.144 1.00 94.81 209 TYR A C 1
ATOM 1652 O O . TYR A 1 209 ? -0.750 22.188 3.969 1.00 94.81 209 TYR A O 1
ATOM 1660 N N . MET A 1 210 ? -0.591 20.862 5.770 1.00 93.00 210 MET A N 1
ATOM 1661 C CA . MET A 1 210 ? 0.328 19.917 5.125 1.00 93.00 210 MET A CA 1
ATOM 1662 C C . MET A 1 210 ? -0.328 19.145 3.972 1.00 93.00 210 MET A C 1
ATOM 1664 O O . MET A 1 210 ? 0.323 18.873 2.959 1.00 93.00 210 MET A O 1
ATOM 1668 N N . LEU A 1 211 ? -1.626 18.843 4.075 1.00 92.88 211 LEU A N 1
ATOM 1669 C CA . LEU A 1 211 ? -2.399 18.235 2.991 1.00 92.88 211 LEU A CA 1
ATOM 1670 C C . LEU A 1 211 ? -2.460 19.153 1.760 1.00 92.88 211 LEU A C 1
ATOM 1672 O O . LEU A 1 211 ? -2.245 18.680 0.646 1.00 92.88 211 LEU A O 1
ATOM 1676 N N . SER A 1 212 ? -2.667 20.458 1.946 1.00 90.12 212 SER A N 1
ATOM 1677 C CA . SER A 1 212 ? -2.638 21.452 0.860 1.00 90.12 212 SER A CA 1
ATOM 1678 C C . SER A 1 212 ? -1.268 21.510 0.170 1.00 90.12 212 SER A C 1
ATOM 1680 O O . SER A 1 212 ? -1.174 21.488 -1.061 1.00 90.12 212 SER A O 1
ATOM 1682 N N . ILE A 1 213 ? -0.183 21.465 0.951 1.00 86.94 213 ILE A N 1
ATOM 1683 C CA . ILE A 1 213 ? 1.190 21.451 0.423 1.00 86.94 213 ILE A CA 1
ATOM 1684 C C . ILE A 1 213 ? 1.488 20.188 -0.392 1.00 86.94 213 ILE A C 1
ATOM 1686 O O . ILE A 1 213 ? 2.186 20.272 -1.403 1.00 86.94 213 ILE A O 1
ATOM 1690 N N . SER A 1 214 ? 0.935 19.036 0.001 1.00 84.62 214 SER A N 1
ATOM 1691 C CA . SER A 1 214 ? 1.126 17.772 -0.725 1.00 84.62 214 SER A CA 1
ATOM 1692 C C . SER A 1 214 ? 0.614 17.811 -2.174 1.00 84.62 214 SER A C 1
ATOM 1694 O O . SER A 1 214 ? 1.089 17.047 -3.013 1.00 84.62 214 SER A O 1
ATOM 1696 N N . GLY A 1 215 ? -0.364 18.679 -2.473 1.00 80.62 215 GLY A N 1
ATOM 1697 C CA . GLY A 1 215 ? -0.965 18.820 -3.802 1.00 80.62 215 GLY A CA 1
ATOM 1698 C C . GLY A 1 215 ? -1.782 17.611 -4.283 1.00 80.62 215 GLY A C 1
ATOM 1699 O O . GLY A 1 215 ? -2.089 17.525 -5.474 1.00 80.62 215 GLY A O 1
ATOM 1700 N N . SER A 1 216 ? -2.130 16.665 -3.404 1.00 84.12 216 SER A N 1
ATOM 1701 C CA . SER A 1 216 ? -2.834 15.437 -3.793 1.00 84.12 216 SER A CA 1
ATOM 1702 C C . SER A 1 216 ? -4.344 15.645 -3.970 1.00 84.12 216 SER A C 1
ATOM 1704 O O . SER A 1 216 ? -5.070 15.904 -3.008 1.00 84.12 216 SER A O 1
ATOM 1706 N N . ARG A 1 217 ? -4.843 15.446 -5.200 1.00 83.31 217 ARG A N 1
ATOM 1707 C CA . ARG A 1 217 ? -6.286 15.514 -5.518 1.00 83.31 217 ARG A CA 1
ATOM 1708 C C . ARG A 1 217 ? -7.079 14.421 -4.805 1.00 83.31 217 ARG A C 1
ATOM 1710 O O . ARG A 1 217 ? -8.153 14.690 -4.280 1.00 83.31 217 ARG A O 1
ATOM 1717 N N . THR A 1 218 ? -6.533 13.208 -4.758 1.00 87.44 218 THR A N 1
ATOM 1718 C CA . THR A 1 218 ? -7.158 12.062 -4.088 1.00 87.44 218 THR A CA 1
ATOM 1719 C C . THR A 1 218 ? -7.347 12.319 -2.596 1.00 87.44 218 THR A C 1
ATOM 1721 O O . THR A 1 218 ? -8.429 12.065 -2.073 1.00 87.44 218 THR A O 1
ATOM 1724 N N . GLY A 1 219 ? -6.336 12.882 -1.921 1.00 90.44 219 GLY A N 1
ATOM 1725 C CA . GLY A 1 219 ? -6.440 13.240 -0.504 1.00 90.44 219 GLY A CA 1
ATOM 1726 C C . GLY A 1 219 ? -7.547 14.265 -0.241 1.00 90.44 219 GLY A C 1
ATOM 1727 O O . GLY A 1 219 ? -8.365 14.070 0.657 1.00 90.44 219 GLY A O 1
ATOM 1728 N N . LEU A 1 220 ? -7.627 15.317 -1.065 1.00 92.31 220 LEU A N 1
ATOM 1729 C CA . LEU A 1 220 ? -8.656 16.353 -0.938 1.00 92.31 220 LEU A CA 1
ATOM 1730 C C . LEU A 1 220 ? -10.070 15.822 -1.218 1.00 92.31 220 LEU A C 1
ATOM 1732 O O . LEU A 1 220 ? -10.982 16.076 -0.434 1.00 92.31 220 LEU A O 1
ATOM 1736 N N . LEU A 1 221 ? -10.256 15.068 -2.308 1.00 92.75 221 LEU A N 1
ATOM 1737 C CA . LEU A 1 221 ? -11.549 14.463 -2.646 1.00 92.75 221 LEU A CA 1
ATOM 1738 C C . LEU A 1 221 ? -12.004 13.485 -1.560 1.00 92.75 221 LEU A C 1
ATOM 1740 O O . LEU A 1 221 ? -13.162 13.521 -1.151 1.00 92.75 221 LEU A O 1
ATOM 1744 N N . GLY A 1 222 ? -11.087 12.659 -1.047 1.00 96.12 222 GLY A N 1
ATOM 1745 C CA . GLY A 1 222 ? -11.366 11.748 0.058 1.00 96.12 222 GLY A CA 1
ATOM 1746 C C . GLY A 1 222 ? -11.793 12.474 1.328 1.00 96.12 222 GLY A C 1
ATOM 1747 O O . GLY A 1 222 ? -12.786 12.092 1.942 1.00 96.12 222 GLY A O 1
ATOM 1748 N N . MET A 1 223 ? -11.100 13.556 1.687 1.00 97.50 223 MET A N 1
ATOM 1749 C CA . MET A 1 223 ? -11.476 14.398 2.823 1.00 97.50 223 MET A CA 1
ATOM 1750 C C . MET A 1 223 ? -12.852 15.053 2.628 1.00 97.50 223 MET A C 1
ATOM 1752 O O . MET A 1 223 ? -13.674 15.025 3.540 1.00 97.50 223 MET A O 1
ATOM 1756 N N . GLY A 1 224 ? -13.129 15.610 1.446 1.00 97.81 224 GLY A N 1
ATOM 1757 C CA . GLY A 1 224 ? -14.402 16.272 1.142 1.00 97.81 224 GLY A CA 1
ATOM 1758 C C . GLY A 1 224 ? -15.595 15.314 1.163 1.00 97.81 224 GLY A C 1
ATOM 1759 O O . GLY A 1 224 ? -16.590 15.578 1.836 1.00 97.81 224 GLY A O 1
ATOM 1760 N N . ILE A 1 225 ? -15.478 14.165 0.488 1.00 98.00 225 ILE A N 1
ATOM 1761 C CA . ILE A 1 225 ? -16.517 13.123 0.500 1.00 98.00 225 ILE A CA 1
ATOM 1762 C C . ILE A 1 225 ? -16.703 12.592 1.925 1.00 98.00 225 ILE A C 1
ATOM 1764 O O . ILE A 1 225 ? -17.833 12.446 2.387 1.00 98.00 225 ILE A O 1
ATOM 1768 N N . GLY A 1 226 ? -15.610 12.358 2.654 1.00 97.81 226 GLY A N 1
ATOM 1769 C CA . GLY A 1 226 ? -15.671 11.883 4.031 1.00 97.81 226 GLY A CA 1
ATOM 1770 C C . GLY A 1 226 ? -16.362 12.866 4.973 1.00 97.81 226 GLY A C 1
ATOM 1771 O O . GLY A 1 226 ? -17.196 12.447 5.774 1.00 97.81 226 GLY A O 1
ATOM 1772 N N . PHE A 1 227 ? -16.104 14.169 4.829 1.00 97.56 227 PHE A N 1
ATOM 1773 C CA . PHE A 1 227 ? -16.803 15.213 5.580 1.00 97.56 227 PHE A CA 1
ATOM 1774 C C . PHE A 1 227 ? -18.313 15.165 5.332 1.00 97.56 227 PHE A C 1
ATOM 1776 O O . PHE A 1 227 ? -19.081 15.161 6.293 1.00 97.56 227 PHE A O 1
ATOM 1783 N N . ILE A 1 228 ? -18.739 15.070 4.066 1.00 97.06 228 ILE A N 1
ATOM 1784 C CA . ILE A 1 228 ? -20.161 14.984 3.701 1.00 97.06 228 ILE A CA 1
ATOM 1785 C C . ILE A 1 228 ? -20.806 13.754 4.350 1.00 97.06 228 ILE A C 1
ATOM 1787 O O . ILE A 1 228 ? -21.875 13.872 4.946 1.00 97.06 228 ILE A O 1
ATOM 1791 N N . LEU A 1 229 ? -20.150 12.591 4.293 1.00 95.81 229 LEU A N 1
ATOM 1792 C CA . LEU A 1 229 ? -20.666 11.350 4.878 1.00 95.81 229 LEU A CA 1
ATOM 1793 C C . LEU A 1 229 ? -20.772 11.418 6.410 1.00 95.81 229 LEU A C 1
ATOM 1795 O O . LEU A 1 229 ? -21.809 11.046 6.964 1.00 95.81 229 LEU A O 1
ATOM 1799 N N . ILE A 1 230 ? -19.750 11.943 7.100 1.00 94.81 230 ILE A N 1
ATOM 1800 C CA . ILE A 1 230 ? -19.787 12.115 8.562 1.00 94.81 230 ILE A CA 1
ATOM 1801 C C . ILE A 1 230 ? -20.859 13.136 8.951 1.00 94.81 230 ILE A C 1
ATOM 1803 O O . ILE A 1 230 ? -21.640 12.887 9.872 1.00 94.81 230 ILE A O 1
ATOM 1807 N N . ALA A 1 231 ? -20.925 14.277 8.261 1.00 92.81 231 ALA A N 1
ATOM 1808 C CA . ALA A 1 231 ? -21.924 15.309 8.521 1.00 92.81 231 ALA A CA 1
ATOM 1809 C C . ALA A 1 231 ? -23.347 14.775 8.306 1.00 92.81 231 ALA A C 1
ATOM 1811 O O . ALA A 1 231 ? -24.208 14.991 9.158 1.00 92.81 231 ALA A O 1
ATOM 1812 N N . TYR A 1 232 ? -23.575 14.020 7.229 1.00 92.25 232 TYR A N 1
ATOM 1813 C CA . TYR A 1 232 ? -24.852 13.368 6.947 1.00 92.25 232 TYR A CA 1
ATOM 1814 C C . TYR A 1 232 ? -25.239 12.363 8.040 1.00 92.25 232 TYR A C 1
ATOM 1816 O O . TYR A 1 232 ? -26.343 12.449 8.584 1.00 92.25 232 TYR A O 1
ATOM 1824 N N . GLY A 1 233 ? -24.322 11.461 8.416 1.00 90.88 233 GLY A N 1
ATOM 1825 C CA . GLY A 1 233 ? -24.554 10.477 9.479 1.00 90.88 233 GLY A CA 1
ATOM 1826 C C . GLY A 1 233 ? -24.897 11.127 10.824 1.00 90.88 233 GLY A C 1
ATOM 1827 O O . GLY A 1 233 ? -25.802 10.679 11.522 1.00 90.88 233 GLY A O 1
ATOM 1828 N N . ARG A 1 234 ? -24.246 12.249 11.158 1.00 88.81 234 ARG A N 1
ATOM 1829 C CA . ARG A 1 234 ? -24.530 13.028 12.377 1.00 88.81 234 ARG A CA 1
ATOM 1830 C C . ARG A 1 234 ? -25.828 13.817 12.331 1.00 88.81 234 ARG A C 1
ATOM 1832 O O . ARG A 1 234 ? -26.500 13.934 13.350 1.00 88.81 234 ARG A O 1
ATOM 1839 N N . PHE A 1 235 ? -26.156 14.411 11.187 1.00 85.06 235 PHE A N 1
ATOM 1840 C CA . PHE A 1 235 ? -27.366 15.217 11.044 1.00 85.06 235 PHE A CA 1
ATOM 1841 C C . PHE A 1 235 ? -28.621 14.347 11.130 1.00 85.06 235 PHE A C 1
ATOM 1843 O O . PHE A 1 235 ? -29.593 14.713 11.783 1.00 85.06 235 PHE A O 1
ATOM 1850 N N . ARG A 1 236 ? -28.585 13.165 10.505 1.00 83.81 236 ARG A N 1
ATOM 1851 C CA . ARG A 1 236 ? -29.703 12.212 10.526 1.00 83.81 236 ARG A CA 1
ATOM 1852 C C . ARG A 1 236 ? -29.814 11.453 11.849 1.00 83.81 236 ARG A C 1
ATOM 1854 O O . ARG A 1 236 ? -30.911 11.015 12.192 1.00 83.81 236 ARG A O 1
ATOM 1861 N N . GLY A 1 237 ? -28.722 11.332 12.604 1.00 74.38 237 GLY A N 1
ATOM 1862 C CA . GLY A 1 237 ? -28.734 10.742 13.936 1.00 74.38 237 GLY A CA 1
ATOM 1863 C C . GLY A 1 237 ? -29.186 11.728 15.011 1.00 74.38 237 GLY A C 1
ATOM 1864 O O . GLY A 1 237 ? -28.366 12.450 15.571 1.00 74.38 237 GLY A O 1
ATOM 1865 N N . ARG A 1 238 ? -30.487 11.721 15.340 1.00 57.75 238 ARG A N 1
ATOM 1866 C CA . ARG A 1 238 ? -31.134 12.670 16.277 1.00 57.75 238 ARG A CA 1
ATOM 1867 C C . ARG A 1 238 ? -30.483 12.767 17.670 1.00 57.75 238 ARG A C 1
ATOM 1869 O O . ARG A 1 238 ? -30.620 13.801 18.309 1.00 57.75 238 ARG A O 1
ATOM 1876 N N . TYR A 1 239 ? -29.750 11.742 18.115 1.00 53.47 239 TYR A N 1
ATOM 1877 C CA . TYR A 1 239 ? -29.118 11.686 19.444 1.00 53.47 239 TYR A CA 1
ATOM 1878 C C . TYR A 1 239 ? -27.579 11.689 19.417 1.00 53.47 239 TYR A C 1
ATOM 1880 O O . TYR A 1 239 ? -26.941 11.879 20.447 1.00 53.47 239 TYR A O 1
ATOM 1888 N N . ALA A 1 240 ? -26.954 11.531 18.244 1.00 58.00 240 ALA A N 1
ATOM 1889 C CA . ALA A 1 240 ? -25.512 11.294 18.143 1.00 58.00 240 ALA A CA 1
ATOM 1890 C C . ALA A 1 240 ? -24.660 12.572 18.270 1.00 58.00 240 ALA A C 1
ATOM 1892 O O . ALA A 1 240 ? -23.460 12.487 18.510 1.00 58.00 240 ALA A O 1
ATOM 1893 N N . GLN A 1 241 ? -25.241 13.767 18.112 1.00 60.69 241 GLN A N 1
ATOM 1894 C CA . GLN A 1 241 ? -24.472 15.018 18.062 1.00 60.69 241 GLN A CA 1
ATOM 1895 C C . GLN A 1 241 ? -23.847 15.413 19.407 1.00 60.69 241 GLN A C 1
ATOM 1897 O O . GLN A 1 241 ? -22.774 16.014 19.412 1.00 60.69 241 GLN A O 1
ATOM 1902 N N . MET A 1 242 ? -24.482 15.067 20.533 1.00 61.16 242 MET A N 1
ATOM 1903 C CA . MET A 1 242 ? -24.031 15.502 21.862 1.00 61.16 242 MET A CA 1
ATOM 1904 C C . MET A 1 242 ? -22.762 14.788 22.347 1.00 61.16 242 MET A C 1
ATOM 1906 O O . MET A 1 242 ? -22.044 15.331 23.184 1.00 61.16 242 MET A O 1
ATOM 1910 N N . GLU A 1 243 ? -22.451 13.606 21.807 1.00 78.38 243 GLU A N 1
ATOM 1911 C CA . GLU A 1 243 ? -21.268 12.838 22.212 1.00 78.38 243 GLU A CA 1
ATOM 1912 C C . GLU A 1 243 ? -19.976 13.282 21.520 1.00 78.38 243 GLU A C 1
ATOM 1914 O O . GLU A 1 243 ? -18.891 12.940 21.986 1.00 78.38 243 GLU A O 1
ATOM 1919 N N . TYR A 1 244 ? -20.046 14.017 20.407 1.00 86.19 244 TYR A N 1
ATOM 1920 C CA . TYR A 1 244 ? -18.859 14.348 19.619 1.00 86.19 244 TYR A CA 1
ATOM 1921 C C . TYR A 1 244 ? -18.165 15.629 20.078 1.00 86.19 244 TYR A C 1
ATOM 1923 O O . TYR A 1 244 ? -18.787 16.632 20.424 1.00 86.19 244 TYR A O 1
ATOM 1931 N N . LEU A 1 245 ? -16.835 15.612 20.016 1.00 86.75 245 LEU A N 1
ATOM 1932 C CA . LEU A 1 245 ? -15.990 16.707 20.477 1.00 86.75 245 LEU A CA 1
ATOM 1933 C C . LEU A 1 245 ? -16.078 17.940 19.562 1.00 86.75 245 LEU A C 1
ATOM 1935 O O . LEU A 1 245 ? -16.175 19.070 20.059 1.00 86.75 245 LEU A O 1
ATOM 1939 N N . LEU A 1 246 ? -16.041 17.720 18.241 1.00 89.12 246 LEU A N 1
ATOM 1940 C CA . LEU A 1 246 ? -16.035 18.762 17.210 1.00 89.12 246 LEU A CA 1
ATOM 1941 C C . LEU A 1 246 ? -17.369 18.820 16.445 1.00 89.12 246 LEU A C 1
ATOM 1943 O O . LEU A 1 246 ? -17.696 17.874 15.716 1.00 89.12 246 LEU A O 1
ATOM 1947 N N . PRO A 1 247 ? -18.114 19.938 16.532 1.00 89.62 247 PRO A N 1
ATOM 1948 C CA . PRO A 1 247 ? -19.203 20.244 15.608 1.00 89.62 247 PRO A CA 1
ATOM 1949 C C . PRO A 1 247 ? -18.724 20.355 14.156 1.00 89.62 247 PRO A C 1
ATOM 1951 O O . PRO A 1 247 ? -17.639 20.881 13.892 1.00 89.62 247 PRO A O 1
ATOM 1954 N N . SER A 1 248 ? -19.569 19.943 13.204 1.00 91.81 248 SER A N 1
ATOM 1955 C CA . SER A 1 248 ? -19.219 19.911 11.775 1.00 91.81 248 SER A CA 1
ATOM 1956 C C . SER A 1 248 ? -18.795 21.272 11.217 1.00 91.81 248 SER A C 1
ATOM 1958 O O . SER A 1 248 ? -17.869 21.335 10.415 1.00 91.81 248 SER A O 1
ATOM 1960 N N . TRP A 1 249 ? -19.413 22.365 11.671 1.00 91.62 249 TRP A N 1
ATOM 1961 C CA . TRP A 1 249 ? -19.073 23.718 11.222 1.00 91.62 249 TRP A CA 1
ATOM 1962 C C . TRP A 1 249 ? -17.697 24.177 11.729 1.00 91.62 249 TRP A C 1
ATOM 1964 O O . TRP A 1 249 ? -16.927 24.746 10.962 1.00 91.62 249 TRP A O 1
ATOM 1974 N N . SER A 1 250 ? -17.345 23.882 12.989 1.00 94.06 250 SER A N 1
ATOM 1975 C CA . SER A 1 250 ? -16.033 24.250 13.550 1.00 94.06 250 SER A CA 1
ATOM 1976 C C . SER A 1 250 ? -14.903 23.465 12.892 1.00 94.06 250 SER A C 1
ATOM 1978 O O . SER A 1 250 ? -13.835 24.014 12.630 1.00 94.06 250 SER A O 1
ATOM 1980 N N . TRP A 1 251 ? -15.171 22.196 12.566 1.00 96.31 251 TRP A N 1
ATOM 1981 C CA . TRP A 1 251 ? -14.257 21.360 11.806 1.00 96.31 251 TRP A CA 1
ATOM 1982 C C . TRP A 1 251 ? -14.053 21.929 10.399 1.00 96.31 251 TRP A C 1
ATOM 1984 O O . TRP A 1 251 ? -12.914 22.121 9.983 1.00 96.31 251 TRP A O 1
ATOM 1994 N N . LEU A 1 252 ? -15.144 22.267 9.698 1.00 97.06 252 LEU A N 1
ATOM 1995 C CA . LEU A 1 252 ? -15.087 22.824 8.345 1.00 97.06 252 LEU A CA 1
ATOM 1996 C C . LEU A 1 252 ? -14.307 24.141 8.315 1.00 97.06 252 LEU A C 1
ATOM 1998 O O . LEU A 1 252 ? -13.427 24.304 7.476 1.00 97.06 252 LEU A O 1
ATOM 2002 N N . LEU A 1 253 ? -14.580 25.049 9.256 1.00 97.56 253 LEU A N 1
ATOM 2003 C CA . LEU A 1 253 ? -13.880 26.327 9.357 1.00 97.56 253 LEU A CA 1
ATOM 2004 C C . LEU A 1 253 ? -12.371 26.129 9.564 1.00 97.56 253 LEU A C 1
ATOM 2006 O O . LEU A 1 253 ? -11.573 26.686 8.816 1.00 97.56 253 LEU A O 1
ATOM 2010 N N . ALA A 1 254 ? -11.971 25.298 10.530 1.00 97.50 254 ALA A N 1
ATOM 2011 C CA . ALA A 1 254 ? -10.560 25.014 10.795 1.00 97.50 254 ALA A CA 1
ATOM 2012 C C . ALA A 1 254 ? -9.863 24.313 9.617 1.00 97.50 254 ALA A C 1
ATOM 2014 O O . ALA A 1 254 ? -8.723 24.643 9.292 1.00 97.50 254 ALA A O 1
ATOM 2015 N N . ALA A 1 255 ? -10.552 23.390 8.943 1.00 97.38 255 ALA A N 1
ATOM 2016 C CA . ALA A 1 255 ? -10.045 22.725 7.750 1.00 97.38 255 ALA A CA 1
ATOM 2017 C C . ALA A 1 255 ? -9.820 23.700 6.583 1.00 97.38 255 ALA A C 1
ATOM 2019 O O . ALA A 1 255 ? -8.789 23.631 5.914 1.00 97.38 255 ALA A O 1
ATOM 2020 N N . VAL A 1 256 ? -10.756 24.628 6.354 1.00 96.69 256 VAL A N 1
ATOM 2021 C CA . VAL A 1 256 ? -10.626 25.680 5.334 1.00 96.69 256 VAL A CA 1
ATOM 2022 C C . VAL A 1 256 ? -9.475 26.622 5.676 1.00 96.69 256 VAL A C 1
ATOM 2024 O O . VAL A 1 256 ? -8.653 26.898 4.805 1.00 96.69 256 VAL A O 1
ATOM 2027 N N . ILE A 1 257 ? -9.368 27.058 6.937 1.00 96.62 257 ILE A N 1
ATOM 2028 C CA . ILE A 1 257 ? -8.258 27.899 7.408 1.00 96.62 257 ILE A CA 1
ATOM 2029 C C . ILE A 1 257 ? -6.922 27.204 7.139 1.00 96.62 257 ILE A C 1
ATOM 2031 O O . ILE A 1 257 ? -6.063 27.780 6.477 1.00 96.62 257 ILE A O 1
ATOM 2035 N N . GLY A 1 258 ? -6.751 25.961 7.597 1.00 95.44 258 GLY A N 1
ATOM 2036 C CA . GLY A 1 258 ? -5.504 25.225 7.404 1.00 95.44 258 GLY A CA 1
ATOM 2037 C C . GLY A 1 258 ? -5.173 24.999 5.931 1.00 95.44 258 GLY A C 1
ATOM 2038 O O . GLY A 1 258 ? -4.040 25.235 5.523 1.00 95.44 258 GLY A O 1
ATOM 2039 N N . TYR A 1 259 ? -6.155 24.636 5.101 1.00 92.75 259 TYR A N 1
ATOM 2040 C CA . TYR A 1 259 ? -5.937 24.413 3.668 1.00 92.75 259 TYR A CA 1
ATOM 2041 C C . TYR A 1 259 ? -5.593 25.697 2.888 1.00 92.75 259 TYR A C 1
ATOM 2043 O O . TYR A 1 259 ? -4.782 25.647 1.957 1.00 92.75 259 TYR A O 1
ATOM 2051 N N . ALA A 1 260 ? -6.192 26.836 3.256 1.00 91.31 260 ALA A N 1
ATOM 2052 C CA . ALA A 1 260 ? -5.970 28.135 2.615 1.00 91.31 260 ALA A CA 1
ATOM 2053 C C . ALA A 1 260 ? -4.677 28.825 3.083 1.00 91.31 260 ALA A C 1
ATOM 2055 O O . ALA A 1 260 ? -4.071 29.582 2.323 1.00 91.31 260 ALA A O 1
ATOM 2056 N N . LEU A 1 261 ? -4.211 28.540 4.302 1.00 90.12 261 LEU A N 1
ATOM 2057 C CA . LEU A 1 261 ? -3.054 29.194 4.915 1.00 90.12 261 LEU A CA 1
ATOM 2058 C C . LEU A 1 261 ? -1.758 29.143 4.066 1.00 90.12 261 LEU A C 1
ATOM 2060 O O . LEU A 1 261 ? -1.103 30.181 3.955 1.00 90.12 261 LEU A O 1
ATOM 2064 N N . PRO A 1 262 ? -1.374 28.034 3.392 1.00 85.00 262 PRO A N 1
ATOM 2065 C CA . PRO A 1 262 ? -0.229 28.034 2.482 1.00 85.00 262 PRO A CA 1
ATOM 2066 C C . PRO A 1 262 ? -0.378 29.017 1.315 1.00 85.00 262 PRO A C 1
ATOM 2068 O O . PRO A 1 262 ? 0.621 29.562 0.859 1.00 85.00 262 PRO A O 1
ATOM 2071 N N . MET A 1 263 ? -1.598 29.252 0.820 1.00 81.31 263 MET A N 1
ATOM 2072 C CA . MET A 1 263 ? -1.832 30.175 -0.300 1.00 81.31 263 MET A CA 1
ATOM 2073 C C . MET A 1 263 ? -1.540 31.624 0.100 1.00 81.31 263 MET A C 1
ATOM 2075 O O . MET A 1 263 ? -1.045 32.394 -0.717 1.00 81.31 263 MET A O 1
ATOM 2079 N N . VAL A 1 264 ? -1.801 31.964 1.366 1.00 81.38 264 VAL A N 1
ATOM 2080 C CA . VAL A 1 264 ? -1.500 33.277 1.949 1.00 81.38 264 VAL A CA 1
ATOM 2081 C C . VAL A 1 264 ? -0.010 33.398 2.281 1.00 81.38 264 VAL A C 1
ATOM 2083 O O . VAL A 1 264 ? 0.617 34.386 1.923 1.00 81.38 264 VAL A O 1
ATOM 2086 N N . ILE A 1 265 ? 0.581 32.383 2.924 1.00 78.88 265 ILE A N 1
ATOM 2087 C CA . ILE A 1 265 ? 1.986 32.417 3.377 1.00 78.88 265 ILE A CA 1
ATOM 2088 C C . ILE A 1 265 ? 2.976 32.380 2.207 1.00 78.88 265 ILE A C 1
ATOM 2090 O O . ILE A 1 265 ? 4.008 33.045 2.247 1.00 78.88 265 ILE A O 1
ATOM 2094 N N . PHE A 1 266 ? 2.696 31.587 1.171 1.00 71.38 266 PHE A N 1
ATOM 2095 C CA . PHE A 1 266 ? 3.590 31.412 0.025 1.00 71.38 266 PHE A CA 1
ATOM 2096 C C . PHE A 1 266 ? 3.199 32.291 -1.167 1.00 71.38 266 PHE A C 1
ATOM 2098 O O . PHE A 1 266 ? 3.471 31.889 -2.300 1.00 71.38 266 PHE A O 1
ATOM 2105 N N . SER A 1 267 ? 2.574 33.458 -0.940 1.00 53.00 267 SER A N 1
ATOM 2106 C CA . SER A 1 267 ? 2.162 34.428 -1.968 1.00 53.00 267 SER A CA 1
ATOM 2107 C C . SER A 1 267 ? 3.357 34.981 -2.769 1.00 53.00 267 SER A C 1
ATOM 2109 O O . SER A 1 267 ? 3.757 36.135 -2.656 1.00 53.00 267 SER A O 1
ATOM 2111 N N . THR A 1 268 ? 3.933 34.129 -3.608 1.00 45.81 268 THR A N 1
ATOM 2112 C CA . THR A 1 268 ? 4.745 34.479 -4.764 1.00 45.81 268 THR A CA 1
ATOM 2113 C C . THR A 1 268 ? 3.780 34.555 -5.939 1.00 45.81 268 THR A C 1
ATOM 2115 O O . THR A 1 268 ? 3.068 33.594 -6.248 1.00 45.81 268 THR A O 1
ATOM 2118 N N . GLY A 1 269 ? 3.682 35.748 -6.525 1.00 41.41 269 GLY A N 1
ATOM 2119 C CA . GLY A 1 269 ? 2.767 36.060 -7.616 1.00 41.41 269 GLY A CA 1
ATOM 2120 C C . GLY A 1 269 ? 2.814 35.030 -8.750 1.00 41.41 269 GLY A C 1
ATOM 2121 O O . GLY A 1 269 ? 3.869 34.515 -9.111 1.00 41.41 269 GLY A O 1
ATOM 2122 N N . GLY A 1 270 ? 1.639 34.727 -9.305 1.00 40.00 270 GLY A N 1
ATOM 2123 C CA . GLY A 1 270 ? 1.482 34.038 -10.591 1.00 40.00 270 GLY A CA 1
ATOM 2124 C C . GLY A 1 270 ? 1.165 32.537 -10.563 1.00 40.00 270 GLY A C 1
ATOM 2125 O O . GLY A 1 270 ? 0.634 32.034 -11.549 1.00 40.00 270 GLY A O 1
ATOM 2126 N N . ASN A 1 271 ? 1.394 31.803 -9.465 1.00 44.47 271 ASN A N 1
ATOM 2127 C CA . ASN A 1 271 ? 1.327 30.327 -9.509 1.00 44.47 271 ASN A CA 1
ATOM 2128 C C . ASN A 1 271 ? 0.074 29.654 -8.921 1.00 44.47 271 ASN A C 1
ATOM 2130 O O . ASN A 1 271 ? -0.111 28.447 -9.102 1.00 44.47 271 ASN A O 1
ATOM 2134 N N . ALA A 1 272 ? -0.827 30.396 -8.273 1.00 43.56 272 ALA A N 1
ATOM 2135 C CA . ALA A 1 272 ? -2.115 29.840 -7.837 1.00 43.56 272 ALA A CA 1
ATOM 2136 C C . ALA A 1 272 ? -3.013 29.483 -9.042 1.00 43.56 272 ALA A C 1
ATOM 2138 O O . ALA A 1 272 ? -3.628 28.416 -9.066 1.00 43.56 272 ALA A O 1
ATOM 2139 N N . ILE A 1 273 ? -2.985 30.317 -10.090 1.00 40.22 273 ILE A N 1
ATOM 2140 C CA . ILE A 1 273 ? -3.673 30.074 -11.368 1.00 40.22 273 ILE A CA 1
ATOM 2141 C C . ILE A 1 273 ? -2.956 28.974 -12.172 1.00 40.22 273 ILE A C 1
ATOM 2143 O O . ILE A 1 273 ? -3.618 28.141 -12.781 1.00 40.22 273 ILE A O 1
ATOM 2147 N N . PHE A 1 274 ? -1.624 28.858 -12.080 1.00 41.53 274 PHE A N 1
ATOM 2148 C CA . PHE A 1 274 ? -0.867 27.773 -12.725 1.00 41.53 274 PHE A CA 1
ATOM 2149 C C . PHE A 1 274 ? -1.173 26.390 -12.124 1.00 41.53 274 PHE A C 1
ATOM 2151 O O . PHE A 1 274 ? -1.244 25.408 -12.857 1.00 41.53 274 PHE A O 1
ATOM 2158 N N . LYS A 1 275 ? -1.448 26.280 -10.814 1.00 44.53 275 LYS A N 1
ATOM 2159 C CA . LYS A 1 275 ? -1.930 25.017 -10.213 1.00 44.53 275 LYS A CA 1
ATOM 2160 C C . LYS A 1 275 ? -3.358 24.658 -10.663 1.00 44.53 275 LYS A C 1
ATOM 2162 O O . LYS A 1 275 ? -3.642 23.471 -10.819 1.00 44.53 275 LYS A O 1
ATOM 2167 N N . PHE A 1 276 ? -4.203 25.652 -10.962 1.00 39.97 276 PHE A N 1
ATOM 2168 C CA . PHE A 1 276 ? -5.520 25.481 -11.603 1.00 39.97 276 PHE A CA 1
ATOM 2169 C C . PHE A 1 276 ? -5.477 25.282 -13.134 1.00 39.97 276 PHE A C 1
ATOM 2171 O O . PHE A 1 276 ? -6.385 24.680 -13.694 1.00 39.97 276 PHE A O 1
ATOM 2178 N N . GLN A 1 277 ? -4.408 25.675 -13.829 1.00 33.84 277 GLN A N 1
ATOM 2179 C CA . GLN A 1 277 ? -4.194 25.352 -15.252 1.00 33.84 277 GLN A CA 1
ATOM 2180 C C . GLN A 1 277 ? -3.488 23.997 -15.451 1.00 33.84 277 GLN A C 1
ATOM 2182 O O . GLN A 1 277 ? -3.776 23.270 -16.399 1.00 33.84 277 GLN A O 1
ATOM 2187 N N . VAL A 1 278 ? -2.646 23.566 -14.506 1.00 40.47 278 VAL A N 1
ATOM 2188 C CA . VAL A 1 278 ? -2.163 22.171 -14.411 1.00 40.47 278 VAL A CA 1
ATOM 2189 C C . VAL A 1 278 ? -3.302 21.211 -14.011 1.00 40.47 278 VAL A C 1
ATOM 2191 O O . VAL A 1 278 ? -3.210 19.995 -14.219 1.00 40.47 278 VAL A O 1
ATOM 2194 N N . LEU A 1 279 ? -4.419 21.735 -13.487 1.00 40.09 279 LEU A N 1
ATOM 2195 C CA . LEU A 1 279 ? -5.651 20.973 -13.281 1.00 40.09 279 LEU A CA 1
ATOM 2196 C C . LEU A 1 279 ? -6.297 20.508 -14.599 1.00 40.09 279 LEU A C 1
ATOM 2198 O O . LEU A 1 279 ? -6.887 19.427 -14.578 1.00 40.09 279 LEU A O 1
ATOM 2202 N N . SER A 1 280 ? -6.111 21.207 -15.730 1.00 39.22 280 SER A N 1
ATOM 2203 C CA . SER A 1 280 ? -6.826 20.897 -16.978 1.00 39.22 280 SER A CA 1
ATOM 2204 C C . SER A 1 280 ? -6.051 20.095 -18.037 1.00 39.22 280 SER A C 1
ATOM 2206 O O . SER A 1 280 ? -6.680 19.259 -18.671 1.00 39.22 280 SER A O 1
ATOM 2208 N N . ASN A 1 281 ? -4.729 20.247 -18.234 1.00 39.62 281 ASN A N 1
ATOM 2209 C CA . ASN A 1 281 ? -4.175 19.888 -19.563 1.00 39.62 281 ASN A CA 1
ATOM 2210 C C . ASN A 1 281 ? -2.958 18.943 -19.688 1.00 39.62 281 ASN A C 1
ATOM 2212 O O . ASN A 1 281 ? -2.543 18.701 -20.816 1.00 39.62 281 ASN A O 1
ATOM 2216 N N . TYR A 1 282 ? -2.386 18.343 -18.629 1.00 39.03 282 TYR A N 1
ATOM 2217 C CA . TYR A 1 282 ? -1.181 17.487 -18.821 1.00 39.03 282 TYR A CA 1
ATOM 2218 C C . TYR A 1 282 ? -1.165 16.107 -18.133 1.00 39.03 282 TYR A C 1
ATOM 2220 O O . TYR A 1 282 ? -0.287 15.297 -18.418 1.00 39.03 282 TYR A O 1
ATOM 2228 N N . GLN A 1 283 ? -2.131 15.791 -17.259 1.00 45.03 283 GLN A N 1
ATOM 2229 C CA . GLN A 1 283 ? -2.191 14.487 -16.562 1.00 45.03 283 GLN A CA 1
ATOM 2230 C C . GLN A 1 283 ? -3.484 13.682 -16.776 1.00 45.03 283 GLN A C 1
ATOM 2232 O O . GLN A 1 283 ? -3.537 12.518 -16.380 1.00 45.03 283 GLN A O 1
ATOM 2237 N N . ALA A 1 284 ? -4.506 14.250 -17.423 1.00 49.25 284 ALA A N 1
ATOM 2238 C CA . ALA A 1 284 ? -5.741 13.525 -17.740 1.00 49.25 284 ALA A CA 1
ATOM 2239 C C . ALA A 1 284 ? -5.521 12.472 -18.843 1.00 49.25 284 ALA A C 1
ATOM 2241 O O . ALA A 1 284 ? -6.018 11.351 -18.754 1.00 49.25 284 ALA A O 1
ATOM 2242 N N . VAL A 1 285 ? -4.696 12.811 -19.836 1.00 50.31 285 VAL A N 1
ATOM 2243 C CA . VAL A 1 285 ? -4.445 11.977 -21.014 1.00 50.31 285 VAL A CA 1
ATOM 2244 C C . VAL A 1 285 ? -3.671 10.680 -20.686 1.00 50.31 285 VAL A C 1
ATOM 2246 O O . VAL A 1 285 ? -4.097 9.618 -21.139 1.00 50.31 285 VAL A O 1
ATOM 2249 N N . PRO A 1 286 ? -2.616 10.682 -19.837 1.00 63.94 286 PRO A N 1
ATOM 2250 C CA . PRO A 1 286 ? -1.942 9.442 -19.443 1.00 63.94 286 PRO A CA 1
ATOM 2251 C C . PRO A 1 286 ? -2.827 8.488 -18.630 1.00 63.94 286 PRO A C 1
ATOM 2253 O O . PRO A 1 286 ? -2.765 7.286 -18.851 1.00 63.94 286 PRO A O 1
ATOM 2256 N N . ARG A 1 287 ? -3.676 8.983 -17.712 1.00 76.06 287 ARG A N 1
ATOM 2257 C CA . ARG A 1 287 ? -4.527 8.106 -16.878 1.00 76.06 287 ARG A CA 1
ATOM 2258 C C . ARG A 1 287 ? -5.617 7.409 -17.687 1.00 76.06 287 ARG A C 1
ATOM 2260 O O . ARG A 1 287 ? -5.852 6.225 -17.474 1.00 76.06 287 ARG A O 1
ATOM 2267 N N . PHE A 1 288 ? -6.227 8.108 -18.645 1.00 83.44 288 PHE A N 1
ATOM 2268 C CA . PHE A 1 288 ? -7.169 7.475 -19.567 1.00 83.44 288 PHE A CA 1
ATOM 2269 C C . PHE A 1 288 ? -6.508 6.323 -20.331 1.00 83.44 288 PHE A C 1
ATOM 2271 O O . PHE A 1 288 ? -7.037 5.217 -20.342 1.00 83.44 288 PHE A O 1
ATOM 2278 N N . ALA A 1 289 ? -5.310 6.542 -20.884 1.00 86.00 289 ALA A N 1
ATOM 2279 C CA . ALA A 1 289 ? -4.583 5.496 -21.596 1.00 86.00 289 ALA A CA 1
ATOM 2280 C C . ALA A 1 289 ? -4.200 4.304 -20.697 1.00 86.00 289 ALA A C 1
ATOM 2282 O O . ALA A 1 289 ? -4.184 3.175 -21.177 1.00 86.00 289 ALA A O 1
ATOM 2283 N N . PHE A 1 290 ? -3.945 4.508 -19.395 1.00 87.69 290 PHE A N 1
ATOM 2284 C CA . PHE A 1 290 ? -3.752 3.397 -18.446 1.00 87.69 290 PHE A CA 1
ATOM 2285 C C . PHE A 1 290 ? -5.017 2.558 -18.316 1.00 87.69 290 PHE A C 1
ATOM 2287 O O . PHE A 1 290 ? -4.952 1.327 -18.357 1.00 87.69 290 PHE A O 1
ATOM 2294 N N . TYR A 1 291 ? -6.154 3.226 -18.131 1.00 91.81 291 TYR A N 1
ATOM 2295 C CA . TYR A 1 291 ? -7.423 2.547 -17.926 1.00 91.81 291 TYR A CA 1
ATOM 2296 C C . TYR A 1 291 ? -7.859 1.820 -19.191 1.00 91.81 291 TYR A C 1
ATOM 2298 O O . TYR A 1 291 ? -8.173 0.637 -19.118 1.00 91.81 291 TYR A O 1
ATOM 2306 N N . GLN A 1 292 ? -7.768 2.479 -20.346 1.00 92.94 292 GLN A N 1
ATOM 2307 C CA . GLN A 1 292 ? -8.092 1.874 -21.632 1.00 92.94 292 GLN A CA 1
ATOM 2308 C C . GLN A 1 292 ? -7.184 0.679 -21.935 1.00 92.94 292 GLN A C 1
ATOM 2310 O O . GLN A 1 292 ? -7.686 -0.396 -22.226 1.00 92.94 292 GLN A O 1
ATOM 2315 N N . ALA A 1 293 ? -5.864 0.809 -21.768 1.00 93.25 293 ALA A N 1
ATOM 2316 C CA . ALA A 1 293 ? -4.945 -0.304 -22.008 1.00 93.25 293 ALA A CA 1
ATOM 2317 C C . ALA A 1 293 ? -5.220 -1.503 -21.090 1.00 93.25 293 ALA A C 1
ATOM 2319 O O . ALA A 1 293 ? -5.099 -2.652 -21.508 1.00 93.25 293 ALA A O 1
ATOM 2320 N N . SER A 1 294 ? -5.594 -1.243 -19.836 1.00 95.31 294 SER A N 1
ATOM 2321 C CA . SER A 1 294 ? -5.950 -2.310 -18.900 1.00 95.31 294 SER A CA 1
ATOM 2322 C C . SER A 1 294 ? -7.288 -2.957 -19.267 1.00 95.31 294 SER A C 1
ATOM 2324 O O . SER A 1 294 ? -7.431 -4.175 -19.184 1.00 95.31 294 SER A O 1
ATOM 2326 N N . TRP A 1 295 ? -8.247 -2.148 -19.717 1.00 95.62 295 TRP A N 1
ATOM 2327 C CA . TRP A 1 295 ? -9.548 -2.599 -20.194 1.00 95.62 295 TRP A CA 1
ATOM 2328 C C . TRP A 1 295 ? -9.440 -3.439 -21.472 1.00 95.62 295 TRP A C 1
ATOM 2330 O O . TRP A 1 295 ? -10.091 -4.472 -21.574 1.00 95.62 295 TRP A O 1
ATOM 2340 N N . ASP A 1 296 ? -8.572 -3.060 -22.410 1.00 95.62 296 ASP A N 1
ATOM 2341 C CA . ASP A 1 296 ? -8.338 -3.803 -23.654 1.00 95.62 296 ASP A CA 1
ATOM 2342 C C . ASP A 1 296 ? -7.789 -5.208 -23.379 1.00 95.62 296 ASP A C 1
ATOM 2344 O O . ASP A 1 296 ? -8.226 -6.182 -23.991 1.00 95.62 296 ASP A O 1
ATOM 2348 N N . VAL A 1 297 ? -6.867 -5.338 -22.418 1.00 96.06 297 VAL A N 1
ATOM 2349 C CA . VAL A 1 297 ? -6.344 -6.653 -22.013 1.00 96.06 297 VAL A CA 1
ATOM 2350 C C . VAL A 1 297 ? -7.404 -7.476 -21.281 1.00 96.06 297 VAL A C 1
ATOM 2352 O O . VAL A 1 297 ? -7.513 -8.675 -21.532 1.00 96.06 297 VAL A O 1
ATOM 2355 N N . PHE A 1 298 ? -8.214 -6.849 -20.423 1.00 96.44 298 PHE A N 1
ATOM 2356 C CA . PHE A 1 298 ? -9.369 -7.509 -19.809 1.00 96.44 298 PHE A CA 1
ATOM 2357 C C . PHE A 1 298 ? -10.352 -8.034 -20.872 1.00 96.44 298 PHE A C 1
ATOM 2359 O O . PHE A 1 298 ? -10.744 -9.198 -20.816 1.00 96.44 298 PHE A O 1
ATOM 2366 N N . ASN A 1 299 ? -10.681 -7.231 -21.888 1.00 96.50 299 ASN A N 1
ATOM 2367 C CA . ASN A 1 299 ? -11.585 -7.631 -22.972 1.00 96.50 299 ASN A CA 1
ATOM 2368 C C . ASN A 1 299 ? -11.058 -8.809 -23.796 1.00 96.50 299 ASN A C 1
ATOM 2370 O O . ASN A 1 299 ? -11.852 -9.563 -24.355 1.00 96.50 299 ASN A O 1
ATOM 2374 N N . ALA A 1 300 ? -9.738 -9.004 -23.849 1.00 95.31 300 ALA A N 1
ATOM 2375 C CA . ALA A 1 300 ? -9.150 -10.161 -24.513 1.00 95.31 300 ALA A CA 1
ATOM 2376 C C . ALA A 1 300 ? -9.406 -11.483 -23.760 1.00 95.31 300 ALA A C 1
ATOM 2378 O O . ALA A 1 300 ? -9.419 -12.536 -24.390 1.00 95.31 300 ALA A O 1
ATOM 2379 N N . ASN A 1 301 ? -9.613 -11.449 -22.435 1.00 94.62 301 ASN A N 1
ATOM 2380 C CA . ASN A 1 301 ? -9.885 -12.630 -21.605 1.00 94.62 301 ASN A CA 1
ATOM 2381 C C . ASN A 1 301 ? -10.921 -12.306 -20.512 1.00 94.62 301 ASN A C 1
ATOM 2383 O O . ASN A 1 301 ? -10.592 -12.209 -19.331 1.00 94.62 301 ASN A O 1
ATOM 2387 N N . LEU A 1 302 ? -12.189 -12.150 -20.902 1.00 96.56 302 LEU A N 1
ATOM 2388 C CA . LEU A 1 302 ? -13.241 -11.611 -20.027 1.00 96.56 302 LEU A CA 1
ATOM 2389 C C . LEU A 1 302 ? -13.474 -12.411 -18.737 1.00 96.56 302 LEU A C 1
ATOM 2391 O O . LEU A 1 302 ? -13.620 -11.823 -17.672 1.00 96.56 302 LEU A O 1
ATOM 2395 N N . ILE A 1 303 ? -13.547 -13.743 -18.804 1.00 96.56 303 ILE A N 1
ATOM 2396 C CA . ILE A 1 303 ? -13.985 -14.556 -17.655 1.00 96.56 303 ILE A CA 1
ATOM 2397 C C . ILE A 1 303 ? -12.880 -14.650 -16.597 1.00 96.56 303 ILE A C 1
ATOM 2399 O O . ILE A 1 303 ? -13.111 -14.332 -15.432 1.00 96.56 303 ILE A O 1
ATOM 2403 N N . THR A 1 304 ? -11.684 -15.067 -17.011 1.00 95.94 304 THR A N 1
ATOM 2404 C CA . THR A 1 304 ? -10.560 -15.416 -16.126 1.00 95.94 304 THR A CA 1
ATOM 2405 C C . THR A 1 304 ? -9.493 -14.332 -16.037 1.00 95.94 304 THR A C 1
ATOM 2407 O O . THR A 1 304 ? -8.599 -14.437 -15.204 1.00 95.94 304 THR A O 1
ATOM 2410 N N . GLY A 1 305 ? -9.552 -13.306 -16.888 1.00 96.50 305 GLY A N 1
ATOM 2411 C CA . GLY A 1 305 ? -8.497 -12.307 -17.017 1.00 96.50 305 GLY A CA 1
ATOM 2412 C C . GLY A 1 305 ? -7.259 -12.863 -17.711 1.00 96.50 305 GLY A C 1
ATOM 2413 O O . GLY A 1 305 ? -7.230 -14.000 -18.194 1.00 96.50 305 GLY A O 1
ATOM 2414 N N . SER A 1 306 ? -6.209 -12.049 -17.759 1.00 96.38 306 SER A N 1
ATOM 2415 C CA . SER A 1 306 ? -4.927 -12.431 -18.355 1.00 96.38 306 SER A CA 1
ATOM 2416 C C . SER A 1 306 ? -4.077 -13.338 -17.460 1.00 96.38 306 SER A C 1
ATOM 2418 O O . SER A 1 306 ? -3.074 -13.879 -17.931 1.00 96.38 306 SER A O 1
ATOM 2420 N N . GLY A 1 307 ? -4.464 -13.503 -16.192 1.00 96.12 307 GLY A N 1
ATOM 2421 C CA . GLY A 1 307 ? -3.777 -14.315 -15.198 1.00 96.12 307 GLY A CA 1
ATOM 2422 C C . GLY A 1 307 ? -3.046 -13.515 -14.125 1.00 96.12 307 GLY A C 1
ATOM 2423 O O . GLY A 1 307 ? -2.559 -12.408 -14.369 1.00 96.12 307 GLY A O 1
ATOM 2424 N N . LEU A 1 308 ? -2.938 -14.089 -12.924 1.00 95.19 308 LEU A N 1
ATOM 2425 C CA . LEU A 1 308 ? -2.342 -13.413 -11.767 1.00 95.19 308 LEU A CA 1
ATOM 2426 C C . LEU A 1 308 ? -0.857 -13.093 -11.986 1.00 95.19 308 LEU A C 1
ATOM 2428 O O . LEU A 1 308 ? -0.075 -13.942 -12.422 1.00 95.19 308 LEU A O 1
ATOM 2432 N N . GLY A 1 309 ? -0.472 -11.859 -11.656 1.00 92.62 309 GLY A N 1
ATOM 2433 C CA . GLY A 1 309 ? 0.879 -11.316 -11.791 1.00 92.62 309 GLY A CA 1
ATOM 2434 C C . GLY A 1 309 ? 1.347 -11.065 -13.225 1.00 92.62 309 GLY A C 1
ATOM 2435 O O . GLY A 1 309 ? 2.553 -10.919 -13.461 1.00 92.62 309 GLY A O 1
ATOM 2436 N N . THR A 1 310 ? 0.436 -11.044 -14.198 1.00 94.56 310 THR A N 1
ATOM 2437 C CA . THR A 1 310 ? 0.772 -10.826 -15.614 1.00 94.56 310 THR A CA 1
ATOM 2438 C C . THR A 1 310 ? 0.733 -9.355 -16.015 1.00 94.56 310 THR A C 1
ATOM 2440 O O . THR A 1 310 ? 1.303 -9.007 -17.058 1.00 94.56 310 THR A O 1
ATOM 2443 N N . PHE A 1 311 ? 0.157 -8.481 -15.176 1.00 93.69 311 PHE A N 1
ATOM 2444 C CA . PHE A 1 311 ? -0.042 -7.062 -15.473 1.00 93.69 311 PHE A CA 1
ATOM 2445 C C . PHE A 1 311 ? 1.199 -6.383 -16.037 1.00 93.69 311 PHE A C 1
ATOM 2447 O O . PHE A 1 311 ? 1.180 -5.848 -17.144 1.00 93.69 311 PHE A O 1
ATOM 2454 N N . THR A 1 312 ? 2.320 -6.472 -15.323 1.00 89.38 312 THR A N 1
ATOM 2455 C CA . THR A 1 312 ? 3.555 -5.784 -15.713 1.00 89.38 312 THR A CA 1
ATOM 2456 C C . THR A 1 312 ? 4.078 -6.196 -17.095 1.00 89.38 312 THR A C 1
ATOM 2458 O O . THR A 1 312 ? 4.703 -5.396 -17.792 1.00 89.38 312 THR A O 1
ATOM 2461 N N . SER A 1 313 ? 3.827 -7.437 -17.509 1.00 90.38 313 SER A N 1
ATOM 2462 C CA . SER A 1 313 ? 4.338 -7.982 -18.769 1.00 90.38 313 SER A CA 1
ATOM 2463 C C . SER A 1 313 ? 3.506 -7.606 -19.991 1.00 90.38 313 SER A C 1
ATOM 2465 O O . SER A 1 313 ? 4.054 -7.442 -21.083 1.00 90.38 313 SER A O 1
ATOM 2467 N N . LEU A 1 314 ? 2.200 -7.425 -19.793 1.00 93.50 314 LEU A N 1
ATOM 2468 C CA . LEU A 1 314 ? 1.234 -7.174 -20.860 1.00 93.50 314 LEU A CA 1
ATOM 2469 C C . LEU A 1 314 ? 0.884 -5.686 -20.983 1.00 93.50 314 LEU A C 1
ATOM 2471 O O . LEU A 1 314 ? 0.711 -5.183 -22.094 1.00 93.50 314 LEU A O 1
ATOM 2475 N N . PHE A 1 315 ? 0.864 -4.958 -19.862 1.00 92.31 315 PHE A N 1
ATOM 2476 C CA . PHE A 1 315 ? 0.413 -3.569 -19.807 1.00 92.31 315 PHE A CA 1
ATOM 2477 C C . PHE A 1 315 ? 1.178 -2.647 -20.759 1.00 92.31 315 PHE A C 1
ATOM 2479 O O . PHE A 1 315 ? 0.555 -1.885 -21.490 1.00 92.31 315 PHE A O 1
ATOM 2486 N N . GLN A 1 316 ? 2.516 -2.711 -20.800 1.00 89.50 316 GLN A N 1
ATOM 2487 C CA . GLN A 1 316 ? 3.302 -1.772 -21.615 1.00 89.50 316 GLN A CA 1
ATOM 2488 C C . GLN A 1 316 ? 2.956 -1.873 -23.108 1.00 89.50 316 GLN A C 1
ATOM 2490 O O . GLN A 1 316 ? 2.925 -0.860 -23.803 1.00 89.50 316 GLN A O 1
ATOM 2495 N N . GLN A 1 317 ? 2.702 -3.087 -23.605 1.00 90.81 317 GLN A N 1
ATOM 2496 C CA . GLN A 1 317 ? 2.374 -3.307 -25.014 1.00 90.81 317 GLN A CA 1
ATOM 2497 C C . GLN A 1 317 ? 0.992 -2.736 -25.346 1.00 90.81 317 GLN A C 1
ATOM 2499 O O . GLN A 1 317 ? 0.846 -2.011 -26.334 1.00 90.81 317 GLN A O 1
ATOM 2504 N N . ALA A 1 318 ? 0.005 -3.000 -24.486 1.00 92.56 318 ALA A N 1
ATOM 2505 C CA . ALA A 1 318 ? -1.333 -2.430 -24.609 1.00 92.56 318 ALA A CA 1
ATOM 2506 C C . ALA A 1 318 ? -1.292 -0.894 -24.522 1.00 92.56 318 ALA A C 1
ATOM 2508 O O . ALA A 1 318 ? -1.832 -0.205 -25.382 1.00 92.56 318 ALA A O 1
ATOM 2509 N N . TYR A 1 319 ? -0.544 -0.347 -23.561 1.00 90.62 319 TYR A N 1
ATOM 2510 C CA . TYR A 1 319 ? -0.392 1.093 -23.362 1.00 90.62 319 TYR A CA 1
ATOM 2511 C C . TYR A 1 319 ? 0.201 1.798 -24.585 1.00 90.62 319 TYR A C 1
ATOM 2513 O O . TYR A 1 319 ? -0.330 2.811 -25.033 1.00 90.62 319 TYR A O 1
ATOM 2521 N N . VAL A 1 320 ? 1.273 1.257 -25.170 1.00 89.50 320 VAL A N 1
ATOM 2522 C CA . VAL A 1 320 ? 1.873 1.824 -26.391 1.00 89.50 320 VAL A CA 1
ATOM 2523 C C . VAL A 1 320 ? 0.901 1.784 -27.568 1.00 89.50 320 VAL A C 1
ATOM 2525 O O . VAL A 1 320 ? 0.867 2.728 -28.356 1.00 89.50 320 VAL A O 1
ATOM 2528 N N . THR A 1 321 ? 0.093 0.727 -27.668 1.00 90.94 321 THR A N 1
ATOM 2529 C CA . THR A 1 321 ? -0.925 0.590 -28.718 1.00 90.94 321 THR A CA 1
ATOM 2530 C C . THR A 1 321 ? -1.992 1.677 -28.593 1.00 90.94 321 THR A C 1
ATOM 2532 O O . THR A 1 321 ? -2.221 2.410 -29.554 1.00 90.94 321 THR A O 1
ATOM 2535 N N . VAL A 1 322 ? -2.563 1.857 -27.398 1.00 90.56 322 VAL A N 1
ATOM 2536 C CA . VAL A 1 322 ? -3.563 2.903 -27.115 1.00 90.56 322 VAL A CA 1
ATOM 2537 C C . VAL A 1 322 ? -2.992 4.300 -27.356 1.00 90.56 322 VAL A C 1
ATOM 2539 O O . VAL A 1 322 ? -3.614 5.127 -28.015 1.00 90.56 322 VAL A O 1
ATOM 2542 N N . MET A 1 323 ? -1.776 4.572 -26.877 1.00 86.00 323 MET A N 1
ATOM 2543 C CA . MET A 1 323 ? -1.125 5.868 -27.097 1.00 86.00 323 MET A CA 1
ATOM 2544 C C . MET A 1 323 ? -0.916 6.159 -28.588 1.00 86.00 323 MET A C 1
ATOM 2546 O O . MET A 1 323 ? -1.136 7.288 -29.025 1.00 86.00 323 MET A O 1
ATOM 2550 N N . GLY A 1 324 ? -0.556 5.139 -29.376 1.00 85.94 324 GLY A N 1
ATOM 2551 C CA . GLY A 1 324 ? -0.456 5.241 -30.831 1.00 85.94 324 GLY A CA 1
ATOM 2552 C C . GLY A 1 324 ? -1.796 5.555 -31.501 1.00 85.94 324 GLY A C 1
ATOM 2553 O O . GLY A 1 324 ? -1.843 6.424 -32.368 1.00 85.94 324 GLY A O 1
ATOM 2554 N N . GLN A 1 325 ? -2.883 4.908 -31.069 1.00 88.12 325 GLN A N 1
ATOM 2555 C CA . GLN A 1 325 ? -4.241 5.173 -31.568 1.00 88.12 325 GLN A CA 1
ATOM 2556 C C . GLN A 1 325 ? -4.716 6.596 -31.247 1.00 88.12 325 GLN A C 1
ATOM 2558 O O . GLN A 1 325 ? -5.371 7.227 -32.069 1.00 88.12 325 GLN A O 1
ATOM 2563 N N . LEU A 1 326 ? -4.339 7.125 -30.081 1.00 84.31 326 LEU A N 1
ATOM 2564 C CA . LEU A 1 326 ? -4.655 8.493 -29.664 1.00 84.31 326 LEU A CA 1
ATOM 2565 C C . LEU A 1 326 ? -3.755 9.559 -30.321 1.00 84.31 326 LEU A C 1
ATOM 2567 O O . LEU A 1 326 ? -3.920 10.747 -30.050 1.00 84.31 326 LEU A O 1
ATOM 2571 N N . GLY A 1 327 ? -2.780 9.164 -31.150 1.00 81.19 327 GLY A N 1
ATOM 2572 C CA . GLY A 1 327 ? -1.823 10.088 -31.768 1.00 81.19 327 GLY A CA 1
ATOM 2573 C C . GLY A 1 327 ? -0.837 10.716 -30.774 1.00 81.19 327 GLY A C 1
ATOM 2574 O O . GLY A 1 327 ? -0.241 11.757 -31.053 1.00 81.19 327 GLY A O 1
ATOM 2575 N N . LEU A 1 328 ? -0.652 10.104 -29.603 1.00 76.50 328 LEU A N 1
ATOM 2576 C CA . LEU A 1 328 ? 0.163 10.636 -28.517 1.00 76.50 328 LEU A CA 1
ATOM 2577 C C . LEU A 1 328 ? 1.545 9.988 -28.495 1.00 76.50 328 LEU A C 1
ATOM 2579 O O . LEU A 1 328 ? 1.702 8.770 -28.513 1.00 76.50 328 LEU A O 1
ATOM 2583 N N . THR A 1 329 ? 2.577 10.815 -28.371 1.00 67.69 329 THR A N 1
ATOM 2584 C CA . THR A 1 329 ? 3.979 10.374 -28.457 1.00 67.69 329 THR A CA 1
ATOM 2585 C C . THR A 1 329 ? 4.652 10.189 -27.092 1.00 67.69 329 THR A C 1
ATOM 2587 O O . THR A 1 329 ? 5.783 9.704 -27.009 1.00 67.69 329 THR A O 1
ATOM 2590 N N . SER A 1 330 ? 3.971 10.539 -25.995 1.00 68.69 330 SER A N 1
ATOM 2591 C CA . SER A 1 330 ? 4.505 10.481 -24.630 1.00 68.69 330 SER A CA 1
ATOM 2592 C C . SER A 1 330 ? 4.408 9.078 -24.018 1.00 68.69 330 SER A C 1
ATOM 2594 O O . SER A 1 330 ? 3.638 8.832 -23.087 1.00 68.69 330 SER A O 1
ATOM 2596 N N . ILE A 1 331 ? 5.204 8.143 -24.531 1.00 70.75 331 ILE A N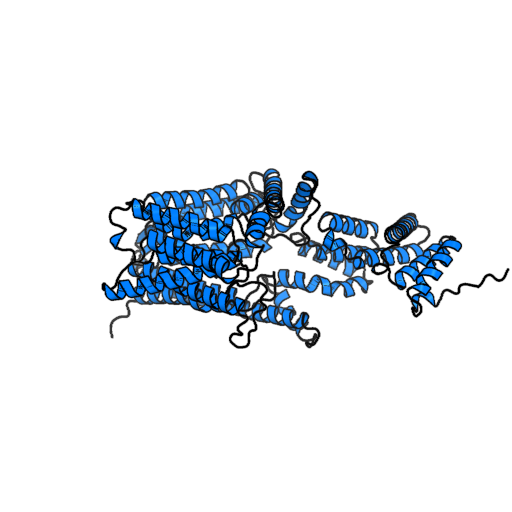 1
ATOM 2597 C CA . ILE A 1 331 ? 5.296 6.785 -23.979 1.00 70.75 331 ILE A CA 1
ATOM 2598 C C . ILE A 1 331 ? 6.095 6.804 -22.663 1.00 70.75 331 ILE A C 1
ATOM 2600 O O . ILE A 1 331 ? 7.048 7.573 -22.498 1.00 70.75 331 ILE A O 1
ATOM 2604 N N . LEU A 1 332 ? 5.681 5.968 -21.709 1.00 70.00 332 LEU A N 1
ATOM 2605 C CA . LEU A 1 332 ? 6.366 5.787 -20.433 1.00 70.00 332 LEU A CA 1
ATOM 2606 C C . LEU A 1 332 ? 7.712 5.094 -20.631 1.00 70.00 332 LEU A C 1
ATOM 2608 O O . LEU A 1 332 ? 7.809 4.072 -21.306 1.00 70.00 332 LEU A O 1
ATOM 2612 N N . ASP A 1 333 ? 8.735 5.606 -19.955 1.00 65.00 333 ASP A N 1
ATOM 2613 C CA . ASP A 1 333 ? 10.091 5.043 -20.000 1.00 65.00 333 ASP A CA 1
ATOM 2614 C C . ASP A 1 333 ? 10.403 4.123 -18.815 1.00 65.00 333 ASP A C 1
ATOM 2616 O O . ASP A 1 333 ? 11.502 3.572 -18.713 1.00 65.00 333 ASP A O 1
ATOM 2620 N N . SER A 1 334 ? 9.445 3.978 -17.901 1.00 68.88 334 SER A N 1
ATOM 2621 C CA . SER A 1 334 ? 9.529 3.136 -16.716 1.00 68.88 334 SER A CA 1
ATOM 2622 C C . SER A 1 334 ? 8.490 2.032 -16.770 1.00 68.88 334 SER A C 1
ATOM 2624 O O . SER A 1 334 ? 7.441 2.171 -17.390 1.00 68.88 334 SER A O 1
ATOM 2626 N N . VAL A 1 335 ? 8.788 0.945 -16.072 1.00 74.12 335 VAL A N 1
ATOM 2627 C CA . VAL A 1 335 ? 7.852 -0.160 -15.901 1.00 74.12 335 VAL A CA 1
ATOM 2628 C C . VAL A 1 335 ? 6.717 0.267 -14.978 1.00 74.12 335 VAL A C 1
ATOM 2630 O O . VAL A 1 335 ? 6.974 0.824 -13.910 1.00 74.12 335 VAL A O 1
ATOM 2633 N N . THR A 1 336 ? 5.487 -0.030 -15.386 1.00 82.94 336 THR A N 1
ATOM 2634 C CA . THR A 1 336 ? 4.279 0.174 -14.585 1.00 82.94 336 THR A CA 1
ATOM 2635 C C . THR A 1 336 ? 3.857 -1.148 -13.958 1.00 82.94 336 THR A C 1
ATOM 2637 O O . THR A 1 336 ? 3.776 -2.171 -14.636 1.00 82.94 336 THR A O 1
ATOM 2640 N N . PHE A 1 337 ? 3.589 -1.120 -12.656 1.00 82.25 337 PHE A N 1
ATOM 2641 C CA . PHE A 1 337 ? 3.233 -2.305 -11.872 1.00 82.25 337 PHE A CA 1
ATOM 2642 C C . PHE A 1 337 ? 1.744 -2.382 -11.541 1.00 82.25 337 PHE A C 1
ATOM 2644 O O . PHE A 1 337 ? 1.276 -3.432 -11.128 1.00 82.25 337 PHE A O 1
ATOM 2651 N N . HIS A 1 338 ? 1.019 -1.275 -11.696 1.00 85.38 338 HIS A N 1
ATOM 2652 C CA . HIS A 1 338 ? -0.383 -1.168 -11.325 1.00 85.38 338 HIS A CA 1
ATOM 2653 C C . HIS A 1 338 ? -1.064 -0.083 -12.174 1.00 85.38 338 HIS A C 1
ATOM 2655 O O . HIS A 1 338 ? -0.429 0.943 -12.442 1.00 85.38 338 HIS A O 1
ATOM 2661 N N . PRO A 1 339 ? -2.343 -0.234 -12.560 1.00 88.50 339 PRO A N 1
ATOM 2662 C CA . PRO A 1 339 ? -3.050 0.752 -13.374 1.00 88.50 339 PRO A CA 1
ATOM 2663 C C . PRO A 1 339 ? -3.536 1.975 -12.578 1.00 88.50 339 PRO A C 1
ATOM 2665 O O . PRO A 1 339 ? -4.282 2.782 -13.114 1.00 88.50 339 PRO A O 1
ATOM 2668 N N . HIS A 1 340 ? -3.126 2.126 -11.313 1.00 87.69 340 HIS A N 1
ATOM 2669 C CA . HIS A 1 340 ? -3.658 3.100 -10.342 1.00 87.69 340 HIS A CA 1
ATOM 2670 C C . HIS A 1 340 ? -5.154 2.936 -10.020 1.00 87.69 340 HIS A C 1
ATOM 2672 O O . HIS A 1 340 ? -5.779 3.852 -9.498 1.00 87.69 340 HIS A O 1
ATOM 2678 N N . ASN A 1 341 ? -5.729 1.773 -10.317 1.00 92.75 341 ASN A N 1
ATOM 2679 C CA . ASN A 1 341 ? -7.095 1.430 -9.953 1.00 92.75 341 ASN A CA 1
ATOM 2680 C C . ASN A 1 341 ? -7.166 -0.057 -9.600 1.00 92.75 341 ASN A C 1
ATOM 2682 O O . ASN A 1 341 ? -7.008 -0.914 -10.468 1.00 92.75 341 ASN A O 1
ATOM 2686 N N . GLU A 1 342 ? -7.384 -0.345 -8.321 1.00 93.06 342 GLU A N 1
ATOM 2687 C CA . GLU A 1 342 ? -7.399 -1.705 -7.783 1.00 93.06 342 GLU A CA 1
ATOM 2688 C C . GLU A 1 342 ? -8.489 -2.565 -8.433 1.00 93.06 342 GLU A C 1
ATOM 2690 O O . GLU A 1 342 ? -8.245 -3.707 -8.805 1.00 93.06 342 GLU A O 1
ATOM 2695 N N . THR A 1 343 ? -9.686 -2.008 -8.640 1.00 94.69 343 THR A N 1
ATOM 2696 C CA . THR A 1 343 ? -10.803 -2.743 -9.252 1.00 94.69 343 THR A CA 1
ATOM 2697 C C . THR A 1 343 ? -10.458 -3.179 -10.676 1.00 94.69 343 THR A C 1
ATOM 2699 O O . THR A 1 343 ? -10.630 -4.340 -11.043 1.00 94.69 343 THR A O 1
ATOM 2702 N N . LEU A 1 344 ? -9.905 -2.264 -11.472 1.00 95.38 344 LEU A N 1
ATOM 2703 C CA . LEU A 1 344 ? -9.467 -2.532 -12.836 1.00 95.38 344 LEU A CA 1
ATOM 2704 C C . LEU A 1 344 ? -8.289 -3.508 -12.875 1.00 95.38 344 LEU A C 1
ATOM 2706 O O . LEU A 1 344 ? -8.232 -4.346 -13.766 1.00 95.38 344 LEU A O 1
ATOM 2710 N N . TYR A 1 345 ? -7.382 -3.440 -11.899 1.00 95.00 345 TYR A N 1
ATOM 2711 C CA . TYR A 1 345 ? -6.302 -4.415 -11.743 1.00 95.00 345 TYR A CA 1
ATOM 2712 C C . TYR A 1 345 ? -6.847 -5.831 -11.501 1.00 95.00 345 TYR A C 1
ATOM 2714 O O . TYR A 1 345 ? -6.372 -6.785 -12.117 1.00 95.00 345 TYR A O 1
ATOM 2722 N N . ARG A 1 346 ? -7.905 -5.980 -10.688 1.00 95.69 346 ARG A N 1
ATOM 2723 C CA . ARG A 1 346 ? -8.563 -7.283 -10.483 1.00 95.69 346 ARG A CA 1
ATOM 2724 C C . ARG A 1 346 ? -9.291 -7.776 -11.731 1.00 95.69 346 ARG A C 1
ATOM 2726 O O . ARG A 1 346 ? -9.148 -8.953 -12.061 1.00 95.69 346 ARG A O 1
ATOM 2733 N N . PHE A 1 347 ? -9.976 -6.909 -12.476 1.00 97.19 347 PHE A N 1
ATOM 2734 C CA . PHE A 1 347 ? -10.532 -7.293 -13.783 1.00 97.19 347 PHE A CA 1
ATOM 2735 C C . PHE A 1 347 ? -9.448 -7.721 -14.773 1.00 97.19 347 PHE A C 1
ATOM 2737 O O . PHE A 1 347 ? -9.597 -8.738 -15.442 1.00 97.19 347 PHE A O 1
ATOM 2744 N N . PHE A 1 348 ? -8.337 -6.990 -14.833 1.00 96.88 348 PHE A N 1
ATOM 2745 C CA . PHE A 1 348 ? -7.217 -7.316 -15.706 1.00 96.88 348 PHE A CA 1
ATOM 2746 C C . PHE A 1 348 ? -6.688 -8.730 -15.437 1.00 96.88 348 PHE A C 1
ATOM 2748 O O . PHE A 1 348 ? -6.612 -9.548 -16.351 1.00 96.88 348 PHE A O 1
ATOM 2755 N N . GLU A 1 349 ? -6.331 -9.034 -14.186 1.00 95.88 349 GLU A N 1
ATOM 2756 C CA . GLU A 1 349 ? -5.631 -10.284 -13.867 1.00 95.88 349 GLU A CA 1
ATOM 2757 C C . GLU A 1 349 ? -6.558 -11.483 -13.664 1.00 95.88 349 GLU A C 1
ATOM 2759 O O . GLU A 1 349 ? -6.166 -12.603 -13.978 1.00 95.88 349 GLU A O 1
ATOM 2764 N N . SER A 1 350 ? -7.767 -11.261 -13.145 1.00 96.75 350 SER A N 1
ATOM 2765 C CA . SER A 1 350 ? -8.694 -12.329 -12.732 1.00 96.75 350 SER A CA 1
ATOM 2766 C C . SER A 1 350 ? -10.074 -12.264 -13.397 1.00 96.75 350 SER A C 1
ATOM 2768 O O . SER A 1 350 ? -10.975 -13.022 -13.032 1.00 96.75 350 SER A O 1
ATOM 2770 N N . GLY A 1 351 ? -10.245 -11.371 -14.376 1.00 97.25 351 GLY A N 1
ATOM 2771 C CA . GLY A 1 351 ? -11.445 -11.267 -15.200 1.00 97.25 351 GLY A CA 1
ATOM 2772 C C . GLY A 1 351 ? -12.688 -10.887 -14.408 1.00 97.25 351 GLY A C 1
ATOM 2773 O O . GLY A 1 351 ? -12.621 -10.298 -13.326 1.00 97.25 351 GLY A O 1
ATOM 2774 N N . LEU A 1 352 ? -13.846 -11.252 -14.951 1.00 97.69 352 LEU A N 1
ATOM 2775 C CA . LEU A 1 352 ? -15.135 -11.104 -14.287 1.00 97.69 352 LEU A CA 1
ATOM 2776 C C . LEU A 1 352 ? -15.180 -11.877 -12.968 1.00 97.69 352 LEU A C 1
ATOM 2778 O O . LEU A 1 352 ? -15.772 -11.378 -12.018 1.00 97.69 352 LEU A O 1
ATOM 2782 N N . LEU A 1 353 ? -14.544 -13.049 -12.876 1.00 95.94 353 LEU A N 1
ATOM 2783 C CA . LEU A 1 353 ? -14.578 -13.865 -11.660 1.00 95.94 353 LEU A CA 1
ATOM 2784 C C . LEU A 1 353 ? -13.995 -13.120 -10.456 1.00 95.94 353 LEU A C 1
ATOM 2786 O O . LEU A 1 353 ? -14.685 -12.929 -9.452 1.00 95.94 353 LEU A O 1
ATOM 2790 N N . GLY A 1 354 ? -12.752 -12.647 -10.553 1.00 94.19 354 GLY A N 1
ATOM 2791 C CA . GLY A 1 354 ? -12.163 -11.887 -9.454 1.00 94.19 354 GLY A CA 1
ATOM 2792 C C . GLY A 1 354 ? -12.697 -10.456 -9.366 1.00 94.19 354 GLY A C 1
ATOM 2793 O O . GLY A 1 354 ? -12.951 -9.975 -8.264 1.00 94.19 354 GLY A O 1
ATOM 2794 N N . GLY A 1 355 ? -12.961 -9.789 -10.495 1.00 95.75 355 GLY A N 1
ATOM 2795 C CA . GLY A 1 355 ? -13.501 -8.426 -10.507 1.00 95.75 355 GLY A CA 1
ATOM 2796 C C . GLY A 1 355 ? -14.881 -8.311 -9.846 1.00 95.75 355 GLY A C 1
ATOM 2797 O O . GLY A 1 355 ? -15.084 -7.461 -8.977 1.00 95.75 355 GLY A O 1
ATOM 2798 N N . VAL A 1 356 ? -15.820 -9.205 -10.179 1.00 95.12 356 VAL A N 1
ATOM 2799 C CA . VAL A 1 356 ? -17.155 -9.244 -9.554 1.00 95.12 356 VAL A CA 1
ATOM 2800 C C . VAL A 1 356 ? -17.060 -9.653 -8.087 1.00 95.12 356 VAL A C 1
ATOM 2802 O O . VAL A 1 356 ? -17.721 -9.036 -7.254 1.00 95.12 356 VAL A O 1
ATOM 2805 N N . GLY A 1 357 ? -16.211 -10.627 -7.739 1.00 95.50 357 GLY A N 1
ATOM 2806 C CA . GLY A 1 357 ? -15.978 -11.001 -6.340 1.00 95.50 357 GLY A CA 1
ATOM 2807 C C . GLY A 1 357 ? -15.469 -9.826 -5.492 1.00 95.50 357 GLY A C 1
ATOM 2808 O O . GLY A 1 357 ? -15.953 -9.601 -4.381 1.00 95.50 357 GLY A O 1
ATOM 2809 N N . PHE A 1 358 ? -14.553 -9.023 -6.040 1.00 95.44 358 PHE A N 1
ATOM 2810 C CA . PHE A 1 358 ? -14.026 -7.830 -5.378 1.00 95.44 358 PHE A CA 1
ATOM 2811 C C . PHE A 1 358 ? -15.101 -6.746 -5.195 1.00 95.44 358 PHE A C 1
ATOM 2813 O O . PHE A 1 358 ? -15.248 -6.193 -4.102 1.00 95.44 358 PHE A O 1
ATOM 2820 N N . ILE A 1 359 ? -15.901 -6.475 -6.234 1.00 96.31 359 ILE A N 1
ATOM 2821 C CA . ILE A 1 359 ? -17.023 -5.524 -6.156 1.00 96.31 359 ILE A CA 1
ATOM 2822 C C . ILE A 1 359 ? -18.060 -5.991 -5.133 1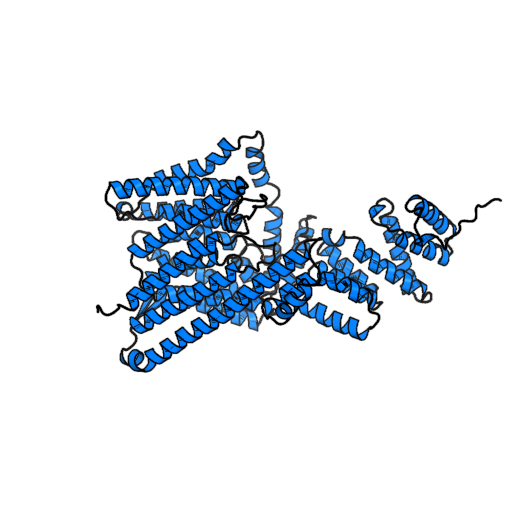.00 96.31 359 ILE A C 1
ATOM 2824 O O . ILE A 1 359 ? -18.516 -5.186 -4.320 1.00 96.31 359 ILE A O 1
ATOM 2828 N N . LEU A 1 360 ? -18.407 -7.281 -5.135 1.00 96.25 360 LEU A N 1
ATOM 2829 C CA . LEU A 1 360 ? -19.368 -7.863 -4.202 1.00 96.25 360 LEU A CA 1
ATOM 2830 C C . LEU A 1 360 ? -18.943 -7.616 -2.752 1.00 96.25 360 LEU A C 1
ATOM 2832 O O . LEU A 1 360 ? -19.759 -7.177 -1.946 1.00 96.25 360 LEU A O 1
ATOM 2836 N N . MET A 1 361 ? -17.664 -7.815 -2.426 1.00 94.31 361 MET A N 1
ATOM 2837 C CA . MET A 1 361 ? -17.126 -7.501 -1.101 1.00 94.31 361 MET A CA 1
ATOM 2838 C C . MET A 1 361 ? -17.357 -6.022 -0.730 1.00 94.31 361 MET A C 1
ATOM 2840 O O . MET A 1 361 ? -17.896 -5.726 0.337 1.00 94.31 361 MET A O 1
ATOM 2844 N N . GLY A 1 362 ? -17.027 -5.080 -1.617 1.00 93.75 362 GLY A N 1
ATOM 2845 C CA . GLY A 1 362 ? -17.256 -3.650 -1.367 1.00 93.75 362 GLY A CA 1
ATOM 2846 C C . GLY A 1 362 ? -18.739 -3.298 -1.182 1.00 93.75 362 GLY A C 1
ATOM 2847 O O . GLY A 1 362 ? -19.110 -2.587 -0.246 1.00 93.75 362 GLY A O 1
ATOM 2848 N N . VAL A 1 363 ? -19.602 -3.846 -2.038 1.00 95.75 363 VAL A N 1
ATOM 2849 C CA . VAL A 1 363 ? -21.055 -3.644 -1.995 1.00 95.75 363 VAL A CA 1
ATOM 2850 C C . VAL A 1 363 ? -21.646 -4.180 -0.691 1.00 95.75 363 VAL A C 1
ATOM 2852 O O . VAL A 1 363 ? -22.391 -3.468 -0.017 1.00 95.75 363 VAL A O 1
ATOM 2855 N N . MET A 1 364 ? -21.278 -5.394 -0.281 1.00 95.94 364 MET A N 1
ATOM 2856 C CA . MET A 1 364 ? -21.796 -6.008 0.943 1.00 95.94 364 MET A CA 1
ATOM 2857 C C . MET A 1 364 ? -21.337 -5.287 2.208 1.00 95.94 364 MET A C 1
ATOM 2859 O O . MET A 1 364 ? -22.103 -5.197 3.170 1.00 95.94 364 MET A O 1
ATOM 2863 N N . PHE A 1 365 ? -20.137 -4.704 2.199 1.00 93.94 365 PHE A N 1
ATOM 2864 C CA . PHE A 1 365 ? -19.704 -3.820 3.276 1.00 93.94 365 PHE A CA 1
ATOM 2865 C C . PHE A 1 365 ? -20.606 -2.578 3.378 1.00 93.94 365 PHE A C 1
ATOM 2867 O O . PHE A 1 365 ? -21.112 -2.278 4.460 1.00 93.94 365 PHE A O 1
ATOM 2874 N N . ILE A 1 366 ? -20.899 -1.908 2.255 1.00 94.06 366 ILE A N 1
ATOM 2875 C CA . ILE A 1 366 ? -21.813 -0.750 2.217 1.00 94.06 366 ILE A CA 1
ATOM 2876 C C . ILE A 1 366 ? -23.223 -1.139 2.687 1.00 94.06 366 ILE A C 1
ATOM 2878 O O . ILE A 1 366 ? -23.840 -0.400 3.457 1.00 94.06 366 ILE A O 1
ATOM 2882 N N . PHE A 1 367 ? -23.734 -2.305 2.277 1.00 93.94 367 PHE A N 1
ATOM 2883 C CA . PHE A 1 367 ? -25.007 -2.829 2.781 1.00 93.94 367 PHE A CA 1
ATOM 2884 C C . PHE A 1 367 ? -24.985 -3.042 4.298 1.00 93.94 367 PHE A C 1
ATOM 2886 O O . PHE A 1 367 ? -25.966 -2.719 4.967 1.00 93.94 367 PHE A O 1
ATOM 2893 N N . GLY A 1 368 ? -23.871 -3.525 4.853 1.00 92.50 368 GLY A N 1
ATOM 2894 C CA . GLY A 1 368 ? -23.673 -3.635 6.298 1.00 92.50 368 GLY A CA 1
ATOM 2895 C C . GLY A 1 368 ? -23.816 -2.289 7.010 1.00 92.50 368 GLY A C 1
ATOM 2896 O O . GLY A 1 368 ? -24.539 -2.191 7.997 1.00 92.50 368 GLY A O 1
ATOM 2897 N N . LEU A 1 369 ? -23.220 -1.223 6.468 1.00 91.94 369 LEU A N 1
ATOM 2898 C CA . LEU A 1 369 ? -23.296 0.120 7.060 1.00 91.94 369 LEU A CA 1
ATOM 2899 C C . LEU A 1 369 ? -24.728 0.670 7.152 1.00 91.94 369 LEU A C 1
ATOM 2901 O O . LEU A 1 369 ? -25.024 1.460 8.046 1.00 91.94 369 LEU A O 1
ATOM 2905 N N . ARG A 1 370 ? -25.639 0.231 6.274 1.00 89.50 370 ARG A N 1
ATOM 2906 C CA . ARG A 1 370 ? -27.059 0.625 6.324 1.00 89.50 370 ARG A CA 1
ATOM 2907 C C . ARG A 1 370 ? -27.828 -0.012 7.482 1.00 89.50 370 ARG A C 1
ATOM 2909 O O . ARG A 1 370 ? -28.900 0.480 7.813 1.00 89.50 370 ARG A O 1
ATOM 2916 N N . LYS A 1 371 ? -27.300 -1.080 8.090 1.00 88.38 371 LYS A N 1
ATOM 2917 C CA . LYS A 1 371 ? -27.925 -1.749 9.243 1.00 88.38 371 LYS A CA 1
ATOM 2918 C C . LYS A 1 371 ? -27.756 -0.976 10.549 1.00 88.38 371 LYS A C 1
ATOM 2920 O O . LYS A 1 371 ? -28.431 -1.290 11.520 1.00 88.38 371 LYS A O 1
ATOM 2925 N N . PHE A 1 372 ? -26.861 0.009 10.587 1.00 87.00 372 PHE A N 1
ATOM 2926 C CA . PHE A 1 372 ? -26.704 0.860 11.757 1.00 87.00 372 PHE A CA 1
ATOM 2927 C C . PHE A 1 372 ? -27.919 1.764 11.920 1.00 87.00 372 PHE A C 1
ATOM 2929 O O . PHE A 1 372 ? -28.306 2.482 10.992 1.00 87.00 372 PHE A O 1
ATOM 2936 N N . GLU A 1 373 ? -28.471 1.778 13.129 1.00 80.94 373 GLU A N 1
ATOM 2937 C CA . GLU A 1 373 ? -29.528 2.707 13.495 1.00 80.94 373 GLU A CA 1
ATOM 2938 C C . GLU A 1 373 ? -29.102 4.153 13.238 1.00 80.94 373 GLU A C 1
ATOM 2940 O O . GLU A 1 373 ? -27.917 4.510 13.264 1.00 80.94 373 GLU A O 1
ATOM 2945 N N . ASN A 1 374 ? -30.094 5.012 12.996 1.00 78.19 374 ASN A N 1
ATOM 2946 C CA . ASN A 1 374 ? -29.886 6.455 12.933 1.00 78.19 374 ASN A CA 1
ATOM 2947 C C . ASN A 1 374 ? -28.856 6.911 11.884 1.00 78.19 374 ASN A C 1
ATOM 2949 O O . ASN A 1 374 ? -28.362 8.031 11.965 1.00 78.19 374 ASN A O 1
ATOM 2953 N N . HIS A 1 375 ? -28.585 6.086 10.864 1.00 83.31 375 HIS A N 1
ATOM 2954 C CA . HIS A 1 375 ? -27.641 6.386 9.783 1.00 83.31 375 HIS A CA 1
ATOM 2955 C C . HIS A 1 375 ? -26.176 6.509 10.270 1.00 83.31 375 HIS A C 1
ATOM 2957 O O . HIS A 1 375 ? -25.328 7.054 9.561 1.00 83.31 375 HIS A O 1
ATOM 2963 N N . PHE A 1 376 ? -25.845 5.975 11.454 1.00 86.31 376 PHE A N 1
ATOM 2964 C CA . PHE A 1 376 ? -24.515 6.117 12.063 1.00 86.31 376 PHE A CA 1
ATOM 2965 C C . PHE A 1 376 ? -23.397 5.426 11.265 1.00 86.31 376 PHE A C 1
ATOM 2967 O O . PHE A 1 376 ? -22.249 5.869 11.286 1.00 86.31 376 PHE A O 1
ATOM 2974 N N . GLY A 1 377 ? -23.732 4.399 10.476 1.00 91.19 377 GLY A N 1
ATOM 2975 C CA . GLY A 1 377 ? -22.791 3.711 9.586 1.00 91.19 377 GLY A CA 1
ATOM 2976 C C . GLY A 1 377 ? -22.057 4.645 8.613 1.00 91.19 377 GLY A C 1
ATOM 2977 O O . GLY A 1 377 ? -20.913 4.375 8.246 1.00 91.19 377 GLY A O 1
ATOM 2978 N N . TRP A 1 378 ? -22.655 5.785 8.247 1.00 93.00 378 TRP A N 1
ATOM 2979 C CA . TRP A 1 378 ? -22.018 6.776 7.372 1.00 93.00 378 TRP A CA 1
ATOM 2980 C C . TRP A 1 378 ? -20.889 7.563 8.046 1.00 93.00 378 TRP A C 1
ATOM 2982 O O . TRP A 1 378 ? -19.998 8.049 7.351 1.00 93.00 378 TRP A O 1
ATOM 2992 N N . VAL A 1 379 ? -20.861 7.636 9.382 1.00 93.31 379 VAL A N 1
ATOM 2993 C CA . VAL A 1 379 ? -19.718 8.203 10.115 1.00 93.31 379 VAL A CA 1
ATOM 2994 C C . VAL A 1 379 ? -18.482 7.324 9.917 1.00 93.31 379 VAL A C 1
ATOM 2996 O O . VAL A 1 379 ? -17.414 7.831 9.572 1.00 93.31 379 VAL A O 1
ATOM 2999 N N . TYR A 1 380 ? -18.639 6.002 10.037 1.00 94.44 380 TYR A N 1
ATOM 3000 C CA . TYR A 1 380 ? -17.567 5.051 9.736 1.00 94.44 380 TYR A CA 1
ATOM 3001 C C . TYR A 1 380 ? -17.176 5.079 8.255 1.00 94.44 380 TYR A C 1
ATOM 3003 O O . TYR A 1 380 ? -15.986 5.094 7.936 1.00 94.44 380 TYR A O 1
ATOM 3011 N N . ALA A 1 381 ? -18.163 5.151 7.349 1.00 96.12 381 ALA A N 1
ATOM 3012 C CA . ALA A 1 381 ? -17.910 5.285 5.913 1.00 96.12 381 ALA A CA 1
ATOM 3013 C C . ALA A 1 381 ? -17.026 6.500 5.614 1.00 96.12 381 ALA A C 1
ATOM 3015 O O . ALA A 1 381 ? -16.057 6.396 4.865 1.00 96.12 381 ALA A O 1
ATOM 3016 N N . GLY A 1 382 ? -17.345 7.644 6.225 1.00 96.44 382 GLY A N 1
ATOM 3017 C CA . GLY A 1 382 ? -16.605 8.873 6.011 1.00 96.44 382 GLY A CA 1
ATOM 3018 C C . GLY A 1 382 ? -15.170 8.803 6.524 1.00 96.44 382 GLY A C 1
ATOM 3019 O O . GLY A 1 382 ? -14.276 9.251 5.822 1.00 96.44 382 GLY A O 1
ATOM 3020 N N . ALA A 1 383 ? -14.898 8.164 7.664 1.00 96.00 383 ALA A N 1
ATOM 3021 C CA . ALA A 1 383 ? -13.516 7.967 8.123 1.00 96.00 383 ALA A CA 1
ATOM 3022 C C . ALA A 1 383 ? -12.697 7.040 7.196 1.00 96.00 383 ALA A C 1
ATOM 3024 O O . ALA A 1 383 ? -11.493 7.239 7.025 1.00 96.00 383 ALA A O 1
ATOM 3025 N N . LEU A 1 384 ? -13.341 6.043 6.577 1.00 96.44 384 LEU A N 1
ATOM 3026 C CA . LEU A 1 384 ? -12.699 5.048 5.709 1.00 96.44 384 LEU A CA 1
ATOM 3027 C C . LEU A 1 384 ? -12.494 5.533 4.261 1.00 96.44 384 LEU A C 1
ATOM 3029 O O . LEU A 1 384 ? -11.546 5.103 3.595 1.00 96.44 384 LEU A O 1
ATOM 3033 N N . ILE A 1 385 ? -13.369 6.413 3.756 1.00 96.75 385 ILE A N 1
ATOM 3034 C CA . ILE A 1 385 ? -13.437 6.752 2.327 1.00 96.75 385 ILE A CA 1
ATOM 3035 C C . ILE A 1 385 ? -12.136 7.304 1.722 1.00 96.75 385 ILE A C 1
ATOM 3037 O O . ILE A 1 385 ? -11.872 6.949 0.572 1.00 96.75 385 ILE A O 1
ATOM 3041 N N . PRO A 1 386 ? -11.271 8.081 2.419 1.00 96.81 386 PRO A N 1
ATOM 3042 C CA . PRO A 1 386 ? -10.024 8.528 1.804 1.00 96.81 386 PRO A CA 1
ATOM 3043 C C . PRO A 1 386 ? -9.130 7.351 1.414 1.00 96.81 386 PRO A C 1
ATOM 3045 O O . PRO A 1 386 ? -8.537 7.356 0.338 1.00 96.81 386 PRO A O 1
ATOM 3048 N N . LEU A 1 387 ? -9.076 6.312 2.254 1.00 95.94 387 LEU A N 1
ATOM 3049 C CA . LEU A 1 387 ? -8.304 5.110 1.962 1.00 95.94 387 LEU A CA 1
ATOM 3050 C C . LEU A 1 387 ? -8.970 4.288 0.851 1.00 9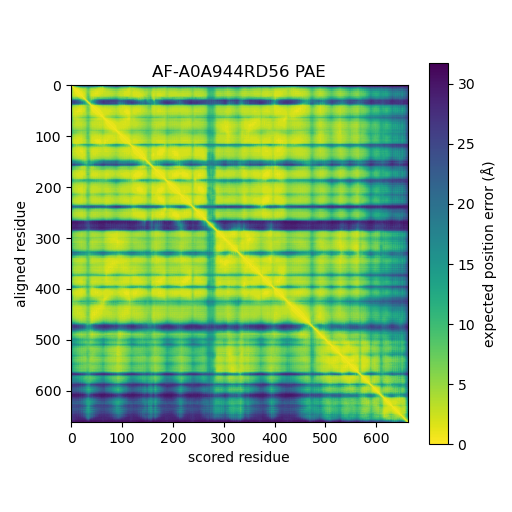5.94 387 LEU A C 1
ATOM 3052 O O . LEU A 1 387 ? -8.309 3.895 -0.108 1.00 95.94 387 LEU A O 1
ATOM 3056 N N . ALA A 1 388 ? -10.285 4.081 0.913 1.00 94.94 388 ALA A N 1
ATOM 3057 C CA . ALA A 1 388 ? -10.982 3.363 -0.153 1.00 94.94 388 ALA A CA 1
ATOM 3058 C C . ALA A 1 388 ? -10.768 4.039 -1.525 1.00 94.94 388 ALA A C 1
ATOM 3060 O O . ALA A 1 388 ? -10.372 3.372 -2.478 1.00 94.94 388 ALA A O 1
ATOM 3061 N N . LEU A 1 389 ? -10.908 5.366 -1.620 1.00 94.06 389 LEU A N 1
ATOM 3062 C CA . LEU A 1 389 ? -10.669 6.123 -2.858 1.00 94.06 389 LEU A CA 1
ATOM 3063 C C . LEU A 1 389 ? -9.209 6.108 -3.316 1.00 94.06 389 LEU A C 1
ATOM 3065 O O . LEU A 1 389 ? -8.943 6.142 -4.520 1.00 94.06 389 LEU A O 1
ATOM 3069 N N . HIS A 1 390 ? -8.258 6.027 -2.386 1.00 93.12 390 HIS A N 1
ATOM 3070 C CA . HIS A 1 390 ? -6.845 5.892 -2.723 1.00 93.12 390 HIS A CA 1
ATOM 3071 C C . HIS A 1 390 ? -6.577 4.634 -3.546 1.00 93.12 390 HIS A C 1
ATOM 3073 O O . HIS A 1 390 ? -5.954 4.722 -4.600 1.00 93.12 390 HIS A O 1
ATOM 3079 N N . THR A 1 391 ? -7.134 3.489 -3.143 1.00 91.44 391 THR A N 1
ATOM 3080 C CA . THR A 1 391 ? -6.984 2.234 -3.907 1.00 91.44 391 THR A CA 1
ATOM 3081 C C . THR A 1 391 ? -7.545 2.327 -5.331 1.00 91.44 391 THR A C 1
ATOM 3083 O O . THR A 1 391 ? -7.106 1.609 -6.222 1.00 91.44 391 THR A O 1
ATOM 3086 N N . GLN A 1 392 ? -8.488 3.240 -5.581 1.00 92.19 392 GLN A N 1
ATOM 3087 C CA . GLN A 1 392 ? -9.122 3.410 -6.892 1.00 92.19 392 GLN A CA 1
ATOM 3088 C C . GLN A 1 392 ? -8.437 4.445 -7.789 1.00 92.19 392 GLN A C 1
ATOM 3090 O O . GLN A 1 392 ? -8.796 4.553 -8.962 1.00 92.19 392 GLN A O 1
ATOM 3095 N N . THR A 1 393 ? -7.506 5.237 -7.252 1.00 88.12 393 THR A N 1
ATOM 3096 C CA . THR A 1 393 ? -6.897 6.362 -7.985 1.00 88.12 393 THR A CA 1
ATOM 3097 C C . THR A 1 393 ? -5.374 6.402 -7.926 1.00 88.12 393 THR A C 1
ATOM 3099 O O . THR A 1 393 ? -4.760 7.209 -8.630 1.00 88.12 393 THR A O 1
ATOM 3102 N N . GLU A 1 394 ? -4.758 5.574 -7.085 1.00 85.75 394 GLU A N 1
ATOM 3103 C CA . GLU A 1 394 ? -3.330 5.573 -6.797 1.00 85.75 394 GLU A CA 1
ATOM 3104 C C . GLU A 1 394 ? -2.785 4.145 -6.624 1.00 85.75 394 GLU A C 1
ATOM 3106 O O . GLU A 1 394 ? -3.445 3.153 -6.937 1.00 85.75 394 GLU A O 1
ATOM 3111 N N . TYR A 1 395 ? -1.519 4.039 -6.212 1.00 77.81 395 TYR A N 1
ATOM 3112 C CA . TYR A 1 395 ? -0.901 2.750 -5.928 1.00 77.81 395 TYR A CA 1
ATOM 3113 C C . TYR A 1 395 ? -1.548 2.076 -4.705 1.00 77.81 395 TYR A C 1
ATOM 3115 O O . TYR A 1 395 ? -1.973 2.745 -3.766 1.00 77.81 395 TYR A O 1
ATOM 3123 N N . PRO A 1 396 ? -1.600 0.743 -4.681 1.00 75.25 396 PRO A N 1
ATOM 3124 C CA . PRO A 1 396 ? -2.254 -0.005 -3.616 1.00 75.25 396 PRO A CA 1
ATOM 3125 C C . PRO A 1 396 ? -1.480 0.005 -2.295 1.00 75.25 396 PRO A C 1
ATOM 3127 O O . PRO A 1 396 ? -0.270 0.249 -2.223 1.00 75.25 396 PRO A O 1
ATOM 3130 N N . PHE A 1 397 ? -2.194 -0.316 -1.215 1.00 70.56 397 PHE A N 1
ATOM 3131 C CA . PHE A 1 397 ? -1.674 -0.223 0.150 1.00 70.56 397 PHE A CA 1
ATOM 3132 C C . PHE A 1 397 ? -0.575 -1.214 0.501 1.00 70.56 397 PHE A C 1
ATOM 3134 O O . PHE A 1 397 ? 0.112 -0.998 1.495 1.00 70.56 397 PHE A O 1
ATOM 3141 N N . TYR A 1 398 ? -0.321 -2.241 -0.308 1.00 64.81 398 TYR A N 1
ATOM 3142 C CA . TYR A 1 398 ? 0.826 -3.122 -0.076 1.00 64.81 398 TYR A CA 1
ATOM 3143 C C . TYR A 1 398 ? 2.184 -2.401 -0.220 1.00 64.81 398 TYR A C 1
ATOM 3145 O O . TYR A 1 398 ? 3.208 -2.923 0.215 1.00 64.81 398 TYR A O 1
ATOM 3153 N N . HIS A 1 399 ? 2.203 -1.163 -0.732 1.00 67.88 399 HIS A N 1
ATOM 3154 C CA . HIS A 1 399 ? 3.367 -0.271 -0.678 1.00 67.88 399 HIS A CA 1
ATOM 3155 C C . HIS A 1 399 ? 3.502 0.530 0.632 1.00 67.88 399 HIS A C 1
ATOM 3157 O O . HIS A 1 399 ? 4.503 1.219 0.820 1.00 67.88 399 HIS A O 1
ATOM 3163 N N . SER A 1 400 ? 2.513 0.466 1.528 1.00 81.19 400 SER A N 1
ATOM 3164 C CA . SER A 1 400 ? 2.481 1.161 2.818 1.00 81.19 400 SER A CA 1
ATOM 3165 C C . SER A 1 400 ? 1.770 0.294 3.868 1.00 81.19 400 SER A C 1
ATOM 3167 O O . SER A 1 400 ? 0.555 0.419 4.055 1.00 81.19 400 SER A O 1
ATOM 3169 N N . PRO A 1 401 ? 2.508 -0.552 4.613 1.00 82.56 401 PRO A N 1
ATOM 3170 C CA . PRO A 1 401 ? 1.941 -1.363 5.691 1.00 82.56 401 PRO A CA 1
ATOM 3171 C C . PRO A 1 401 ? 1.183 -0.530 6.726 1.00 82.56 401 PRO A C 1
ATOM 3173 O O . PRO A 1 401 ? 0.179 -0.980 7.262 1.00 82.56 401 PRO A O 1
ATOM 3176 N N . LEU A 1 402 ? 1.610 0.716 6.954 1.00 87.12 402 LEU A N 1
ATOM 3177 C CA . LEU A 1 402 ? 0.909 1.653 7.827 1.00 87.12 402 LEU A CA 1
ATOM 3178 C C . LEU A 1 402 ? -0.498 1.984 7.304 1.00 87.12 402 LEU A C 1
ATOM 3180 O O . LEU A 1 402 ? -1.468 1.898 8.053 1.00 87.12 402 LEU A O 1
ATOM 3184 N N . SER A 1 403 ? -0.619 2.334 6.019 1.00 89.56 403 SER A N 1
ATOM 3185 C CA . SER A 1 403 ? -1.918 2.613 5.390 1.00 89.56 403 SER A CA 1
ATOM 3186 C C . SER A 1 403 ? -2.789 1.360 5.333 1.00 89.56 403 SER A C 1
ATOM 3188 O O . SER A 1 403 ? -3.997 1.457 5.526 1.00 89.56 403 SER A O 1
ATOM 3190 N N . TRP A 1 404 ? -2.179 0.190 5.121 1.00 90.56 404 TRP A N 1
ATOM 3191 C CA . TRP A 1 404 ? -2.876 -1.094 5.129 1.00 90.56 404 TRP A CA 1
ATOM 3192 C C . TRP A 1 404 ? -3.460 -1.432 6.504 1.00 90.56 404 TRP A C 1
ATOM 3194 O O . TRP A 1 404 ? -4.656 -1.689 6.618 1.00 90.56 404 TRP A O 1
ATOM 3204 N N . VAL A 1 405 ? -2.651 -1.359 7.566 1.00 93.19 405 VAL A N 1
ATOM 3205 C CA . VAL A 1 405 ? -3.117 -1.594 8.941 1.00 93.19 405 VAL A CA 1
ATOM 3206 C C . VAL A 1 405 ? -4.186 -0.573 9.326 1.00 93.19 405 VAL A C 1
ATOM 3208 O O . VAL A 1 405 ? -5.216 -0.960 9.871 1.00 93.19 405 VAL A O 1
ATOM 3211 N N . LEU A 1 406 ? -3.997 0.710 8.999 1.00 95.25 406 LEU A N 1
ATOM 3212 C CA . LEU A 1 406 ? -5.000 1.742 9.263 1.00 95.25 406 LEU A CA 1
ATOM 3213 C C . LEU A 1 406 ? -6.325 1.458 8.539 1.00 95.25 406 LEU A C 1
ATOM 3215 O O . LEU A 1 406 ? -7.385 1.598 9.145 1.00 95.25 406 LEU A O 1
ATOM 3219 N N . PHE A 1 407 ? -6.273 1.027 7.275 1.00 96.00 407 PHE A N 1
ATOM 3220 C CA . PHE A 1 407 ? -7.460 0.637 6.515 1.00 96.00 407 PHE A CA 1
ATOM 3221 C C . PHE A 1 407 ? -8.213 -0.504 7.201 1.00 96.00 407 PHE A C 1
ATOM 3223 O O . PHE A 1 407 ? -9.417 -0.394 7.412 1.00 96.00 407 PHE A O 1
ATOM 3230 N N . LEU A 1 408 ? -7.509 -1.559 7.622 1.00 96.06 408 LEU A N 1
ATOM 3231 C CA . LEU A 1 408 ? -8.121 -2.703 8.302 1.00 96.06 408 LEU A CA 1
ATOM 3232 C C . LEU A 1 408 ? -8.669 -2.347 9.689 1.00 96.06 408 LEU A C 1
ATOM 3234 O O . LEU A 1 408 ? -9.740 -2.825 10.053 1.00 96.06 408 LEU A O 1
ATOM 3238 N N . VAL A 1 409 ? -7.984 -1.481 10.444 1.00 95.69 409 VAL A N 1
ATOM 3239 C CA . VAL A 1 409 ? -8.475 -0.975 11.736 1.00 95.69 409 VAL A CA 1
ATOM 3240 C C . VAL A 1 409 ? -9.758 -0.167 11.540 1.00 95.69 409 VAL A C 1
ATOM 3242 O O . VAL A 1 409 ? -10.737 -0.415 12.239 1.00 95.69 409 VAL A O 1
ATOM 3245 N N . LEU A 1 410 ? -9.800 0.750 10.568 1.00 96.12 410 LEU A N 1
ATOM 3246 C CA . LEU A 1 410 ? -11.003 1.536 10.272 1.00 96.12 410 LEU A CA 1
ATOM 3247 C C . LEU A 1 410 ? -12.141 0.693 9.692 1.00 96.12 410 LEU A C 1
ATOM 3249 O O . LEU A 1 410 ? -13.299 0.985 9.970 1.00 96.12 410 LEU A O 1
ATOM 3253 N N . LEU A 1 411 ? -11.831 -0.359 8.930 1.00 95.56 411 LEU A N 1
ATOM 3254 C CA . LEU A 1 411 ? -12.811 -1.336 8.453 1.00 95.56 411 LEU A CA 1
ATOM 3255 C C . LEU A 1 411 ? -13.386 -2.165 9.613 1.00 95.56 411 LEU A C 1
ATOM 3257 O O . LEU A 1 411 ? -14.567 -2.520 9.609 1.00 95.56 411 LEU A O 1
ATOM 3261 N N . TYR A 1 412 ? -12.559 -2.469 10.614 1.00 95.38 412 TYR A N 1
ATOM 3262 C CA . TYR A 1 412 ? -12.940 -3.232 11.800 1.00 95.38 412 TYR A CA 1
ATOM 3263 C C . TYR A 1 412 ? -13.908 -2.461 12.706 1.00 95.38 412 TYR A C 1
ATOM 3265 O O . TYR A 1 412 ? -14.856 -3.064 13.206 1.00 95.38 412 TYR A O 1
ATOM 3273 N N . LEU A 1 413 ? -13.731 -1.143 12.871 1.00 94.25 413 LEU A N 1
ATOM 3274 C CA . LEU A 1 413 ? -14.573 -0.327 13.760 1.00 94.25 413 LEU A CA 1
ATOM 3275 C C . LEU A 1 413 ? -16.089 -0.484 13.519 1.00 94.25 413 LEU A C 1
ATOM 3277 O O . LEU A 1 413 ? -16.785 -0.756 14.493 1.00 94.25 413 LEU A O 1
ATOM 3281 N N . PRO A 1 414 ? -16.630 -0.381 12.287 1.00 93.31 414 PRO A N 1
ATOM 3282 C CA . PRO A 1 414 ? -18.027 -0.720 12.030 1.00 93.31 414 PRO A CA 1
ATOM 3283 C C . PRO A 1 414 ? -18.267 -2.237 12.032 1.00 93.31 414 PRO A C 1
ATOM 3285 O O . PRO A 1 414 ? -19.276 -2.709 12.551 1.00 93.31 414 PRO A O 1
ATOM 3288 N N . SER A 1 415 ? -17.352 -3.032 11.471 1.00 93.44 415 SER A N 1
ATOM 3289 C CA . SER A 1 415 ? -17.568 -4.476 11.292 1.00 93.44 415 SER A CA 1
ATOM 3290 C C . SER A 1 415 ? -17.709 -5.240 12.613 1.00 93.44 415 SER A C 1
ATOM 3292 O O . SER A 1 415 ? -18.414 -6.246 12.653 1.00 93.44 415 SER A O 1
ATOM 3294 N N . ARG A 1 416 ? -17.135 -4.737 13.717 1.00 91.81 416 ARG A N 1
ATOM 3295 C CA . ARG A 1 416 ? -17.282 -5.336 15.056 1.00 91.81 416 ARG A CA 1
ATOM 3296 C C . ARG A 1 416 ? -18.743 -5.432 15.507 1.00 91.81 416 ARG A C 1
ATOM 3298 O O . ARG A 1 416 ? -19.116 -6.416 16.140 1.00 91.81 416 ARG A O 1
ATOM 3305 N N . HIS A 1 417 ? -19.566 -4.449 15.134 1.00 90.25 417 HIS A N 1
ATOM 3306 C CA . HIS A 1 417 ? -21.000 -4.408 15.447 1.00 90.25 417 HIS A CA 1
ATOM 3307 C C . HIS A 1 417 ? -21.829 -5.327 14.543 1.00 90.25 417 HIS A C 1
ATOM 3309 O O . HIS A 1 417 ? -22.987 -5.608 14.830 1.00 90.25 417 HIS A O 1
ATOM 3315 N N . LEU A 1 418 ? -21.235 -5.795 13.446 1.00 91.44 418 LEU A N 1
ATOM 3316 C CA . LEU A 1 418 ? -21.846 -6.658 12.446 1.00 91.44 418 LEU A CA 1
ATOM 3317 C C . LEU A 1 418 ? -21.101 -7.994 12.428 1.00 91.44 418 LEU A C 1
ATOM 3319 O O . LEU A 1 418 ? -20.490 -8.365 11.426 1.00 91.44 418 LEU A O 1
ATOM 3323 N N . SER A 1 419 ? -21.100 -8.702 13.554 1.00 92.38 419 SER A N 1
ATOM 3324 C CA . SER A 1 419 ? -20.406 -9.981 13.689 1.00 92.38 419 SER A CA 1
ATOM 3325 C C . SER A 1 419 ? -21.299 -11.048 14.309 1.00 92.38 419 SER A C 1
ATOM 3327 O O . SER A 1 419 ? -22.196 -10.758 15.098 1.00 92.38 419 SER A O 1
ATOM 3329 N N . TRP A 1 420 ? -21.050 -12.297 13.929 1.00 93.44 420 TRP A N 1
ATOM 3330 C CA . TRP A 1 420 ? -21.635 -13.464 14.573 1.00 93.44 420 TRP A CA 1
ATOM 3331 C C . TRP A 1 420 ? -20.680 -13.961 15.652 1.00 93.44 420 TRP A C 1
ATOM 3333 O O . TRP A 1 420 ? -19.479 -14.076 15.402 1.00 93.44 420 TRP A O 1
ATOM 3343 N N . SER A 1 421 ? -21.208 -14.256 16.839 1.00 91.88 421 SER A N 1
ATOM 3344 C CA . SER A 1 421 ? -20.447 -14.835 17.947 1.00 91.88 421 SER A CA 1
ATOM 3345 C C . SER A 1 421 ? -20.856 -16.287 18.145 1.00 91.88 421 SER A C 1
ATOM 3347 O O . SER A 1 421 ? -22.039 -16.590 18.285 1.00 91.88 421 SER A O 1
ATOM 3349 N N . PHE A 1 422 ? -19.866 -17.167 18.211 1.00 91.94 422 PHE A N 1
ATOM 3350 C CA . PHE A 1 422 ? -20.030 -18.586 18.486 1.00 91.94 422 PHE A CA 1
ATOM 3351 C C . PHE A 1 422 ? -19.365 -18.902 19.822 1.00 91.94 422 PHE A C 1
ATOM 3353 O O . PHE A 1 422 ? -18.200 -18.562 20.035 1.00 91.94 422 PHE A O 1
ATOM 3360 N N . MET A 1 423 ? -20.099 -19.544 20.729 1.00 91.00 423 MET A N 1
ATOM 3361 C CA . MET A 1 423 ? -19.532 -20.018 21.990 1.00 91.00 423 MET A CA 1
ATOM 3362 C C . MET A 1 423 ? -18.808 -21.343 21.759 1.00 91.00 423 MET A C 1
ATOM 3364 O O . MET A 1 423 ? -19.377 -22.295 21.219 1.00 91.00 423 MET A O 1
ATOM 3368 N N . VAL A 1 424 ? -17.544 -21.404 22.164 1.00 86.44 424 VAL A N 1
ATOM 3369 C CA . VAL A 1 424 ? -16.748 -22.629 22.142 1.00 86.44 424 VAL A CA 1
ATOM 3370 C C . VAL A 1 424 ? -17.006 -23.386 23.443 1.00 86.44 424 VAL A C 1
ATOM 3372 O O . VAL A 1 424 ? -16.912 -22.823 24.527 1.00 86.44 424 VAL A O 1
ATOM 3375 N N . SER A 1 425 ? -17.340 -24.674 23.333 1.00 86.25 425 SER A N 1
ATOM 3376 C CA . SER A 1 425 ? -17.563 -25.547 24.493 1.00 86.25 425 SER A CA 1
ATOM 3377 C C . SER A 1 425 ? -16.355 -25.545 25.442 1.00 86.25 425 SER A C 1
ATOM 3379 O O . SER A 1 425 ? -15.227 -25.763 24.994 1.00 86.25 425 SER A O 1
ATOM 3381 N N . SER A 1 426 ? -16.609 -25.365 26.744 1.00 84.44 426 SER A N 1
ATOM 3382 C CA . SER A 1 426 ? -15.593 -25.349 27.810 1.00 84.44 426 SER A CA 1
ATOM 3383 C C . SER A 1 426 ? -14.716 -26.599 27.802 1.00 84.44 426 SER A C 1
ATOM 3385 O O . SER A 1 426 ? -13.497 -26.485 27.783 1.00 84.44 426 SER A O 1
ATOM 3387 N N . TRP A 1 427 ? -15.314 -27.783 27.651 1.00 86.25 427 TRP A N 1
ATOM 3388 C CA . TRP A 1 427 ? -14.589 -29.052 27.515 1.00 86.25 427 TRP A CA 1
ATOM 3389 C C . TRP A 1 427 ? -13.552 -29.038 26.380 1.00 86.25 427 TRP A C 1
ATOM 3391 O O . TRP A 1 427 ? -12.436 -29.538 26.529 1.00 86.25 427 TRP A O 1
ATOM 3401 N N . LYS A 1 428 ? -13.899 -28.464 25.217 1.00 85.25 428 LYS A N 1
ATOM 3402 C CA . LYS A 1 428 ? -12.964 -28.379 24.084 1.00 85.25 428 LYS A CA 1
ATOM 3403 C C . LYS A 1 428 ? -11.805 -27.432 24.394 1.00 85.25 428 LYS A C 1
ATOM 3405 O O . LYS A 1 428 ? -10.683 -27.724 23.986 1.00 85.25 428 LYS A O 1
ATOM 3410 N N . LEU A 1 429 ? -12.068 -26.332 25.101 1.00 86.06 429 LEU A N 1
ATOM 3411 C CA . LEU A 1 429 ? -11.042 -25.379 25.529 1.00 86.06 429 LEU A CA 1
ATOM 3412 C C . LEU A 1 429 ? -10.131 -25.977 26.604 1.00 86.06 429 LEU A C 1
ATOM 3414 O O . LEU A 1 429 ? -8.923 -25.820 26.510 1.00 86.06 429 LEU A O 1
ATOM 3418 N N . GLU A 1 430 ? -10.665 -26.723 27.566 1.00 87.62 430 GLU A N 1
ATOM 3419 C CA . GLU A 1 430 ? -9.860 -27.405 28.588 1.00 87.62 430 GLU A CA 1
ATOM 3420 C C . GLU A 1 430 ? -8.968 -28.490 27.971 1.00 87.62 430 GLU A C 1
ATOM 3422 O O . GLU A 1 430 ? -7.775 -28.562 28.263 1.00 87.62 430 GLU A O 1
ATOM 3427 N N . ARG A 1 431 ? -9.519 -29.296 27.052 1.00 90.25 431 ARG A N 1
ATOM 3428 C CA . ARG A 1 431 ? -8.789 -30.403 26.417 1.00 90.25 431 ARG A CA 1
ATOM 3429 C C . ARG A 1 431 ? -7.743 -29.944 25.399 1.00 90.25 431 ARG A C 1
ATOM 3431 O O . ARG A 1 431 ? -6.657 -30.514 25.352 1.00 90.25 431 ARG A O 1
ATOM 3438 N N . TRP A 1 432 ? -8.076 -28.971 24.548 1.00 90.25 432 TRP A N 1
ATOM 3439 C CA . TRP A 1 432 ? -7.228 -28.566 23.414 1.00 90.25 432 TRP A CA 1
ATOM 3440 C C . TRP A 1 432 ? -6.613 -27.174 23.559 1.00 90.25 432 TRP A C 1
ATOM 3442 O O . TRP A 1 432 ? -5.644 -26.868 22.865 1.00 90.25 432 TRP A O 1
ATOM 3452 N N . GLY A 1 433 ? -7.136 -26.332 24.451 1.00 89.94 433 GLY A N 1
ATOM 3453 C CA . GLY A 1 433 ? -6.687 -24.954 24.648 1.00 89.94 433 GLY A CA 1
ATOM 3454 C C . GLY A 1 433 ? -5.192 -24.836 24.930 1.00 89.94 433 GLY A C 1
ATOM 3455 O O . GLY A 1 433 ? -4.539 -24.094 24.200 1.00 89.94 433 GLY A O 1
ATOM 3456 N N . PRO A 1 434 ? -4.603 -25.589 25.882 1.00 92.38 434 PRO A N 1
ATOM 3457 C CA . PRO A 1 434 ? -3.167 -25.507 26.158 1.00 92.38 434 PRO A CA 1
ATOM 3458 C C . PRO A 1 434 ? -2.299 -25.804 24.927 1.00 92.38 434 PRO A C 1
ATOM 3460 O O . PRO A 1 434 ? -1.363 -25.061 24.632 1.00 92.38 434 PRO A O 1
ATOM 3463 N N . ALA A 1 435 ? -2.649 -26.836 24.152 1.00 94.25 435 ALA A N 1
ATOM 3464 C CA . ALA A 1 435 ? -1.945 -27.169 22.915 1.00 94.25 435 ALA A CA 1
ATOM 3465 C C . ALA A 1 435 ? -2.084 -26.053 21.866 1.00 94.25 435 ALA A C 1
ATOM 3467 O O . ALA A 1 435 ? -1.096 -25.657 21.250 1.00 94.25 435 ALA A O 1
ATOM 3468 N N . LEU A 1 436 ? -3.288 -25.494 21.696 1.00 93.50 436 LEU A N 1
ATOM 3469 C CA . LEU A 1 436 ? -3.531 -24.379 20.776 1.00 93.50 436 LEU A CA 1
ATOM 3470 C C . LEU A 1 436 ? -2.787 -23.103 21.192 1.00 93.50 436 LEU A C 1
ATOM 3472 O O . LEU A 1 436 ? -2.262 -22.412 20.323 1.00 93.50 436 LEU A O 1
ATOM 3476 N N . VAL A 1 437 ? -2.673 -22.813 22.492 1.00 94.00 437 VAL A N 1
ATOM 3477 C CA . VAL A 1 437 ? -1.862 -21.696 23.006 1.00 94.00 437 VAL A CA 1
ATOM 3478 C C . VAL A 1 437 ? -0.399 -21.879 22.609 1.00 94.00 437 VAL A C 1
ATOM 3480 O O . VAL A 1 437 ? 0.193 -20.957 22.047 1.00 94.00 437 VAL A O 1
ATOM 3483 N N . VAL A 1 438 ? 0.171 -23.069 22.835 1.00 95.31 438 VAL A N 1
ATOM 3484 C CA . VAL A 1 438 ? 1.562 -23.375 22.460 1.00 95.31 438 VAL A CA 1
ATOM 3485 C C . VAL A 1 438 ? 1.758 -23.261 20.950 1.00 95.31 438 VAL A C 1
ATOM 3487 O O . VAL A 1 438 ? 2.745 -22.668 20.516 1.00 95.31 438 VAL A O 1
ATOM 3490 N N . ILE A 1 439 ? 0.818 -23.763 20.144 1.00 96.50 439 ILE A N 1
ATOM 3491 C CA . ILE A 1 439 ? 0.874 -23.674 18.678 1.00 96.50 439 ILE A CA 1
ATOM 3492 C C . ILE A 1 439 ? 0.840 -22.213 18.219 1.00 96.50 439 ILE A C 1
ATOM 3494 O O . ILE A 1 439 ? 1.705 -21.806 17.446 1.00 96.50 439 ILE A O 1
ATOM 3498 N N . ILE A 1 440 ? -0.110 -21.410 18.709 1.00 95.75 440 ILE A N 1
ATOM 3499 C CA . ILE A 1 440 ? -0.244 -19.996 18.326 1.00 95.75 440 ILE A CA 1
ATOM 3500 C C . ILE A 1 440 ? 0.996 -19.205 18.755 1.00 95.75 440 ILE A C 1
ATOM 3502 O O . ILE A 1 440 ? 1.550 -18.458 17.949 1.00 95.75 440 ILE A O 1
ATOM 3506 N N . ALA A 1 441 ? 1.466 -19.387 19.992 1.00 94.56 441 ALA A N 1
ATOM 3507 C CA . ALA A 1 441 ? 2.653 -18.705 20.502 1.00 94.56 441 ALA A CA 1
ATOM 3508 C C . ALA A 1 441 ? 3.916 -19.099 19.719 1.00 94.56 441 ALA A C 1
ATOM 3510 O O . ALA A 1 441 ? 4.682 -18.229 19.304 1.00 94.56 441 ALA A O 1
ATOM 3511 N N . SER A 1 442 ? 4.106 -20.393 19.448 1.00 95.88 442 SER A N 1
ATOM 3512 C CA . SER A 1 442 ? 5.254 -20.897 18.683 1.00 95.88 442 SER A CA 1
ATOM 3513 C C . SER A 1 442 ? 5.224 -20.405 17.238 1.00 95.88 442 SER A C 1
ATOM 3515 O O . SER A 1 442 ? 6.237 -19.929 16.728 1.00 95.88 442 SER A O 1
ATOM 3517 N N . ALA A 1 443 ? 4.058 -20.437 16.587 1.00 96.25 443 ALA A N 1
ATOM 3518 C CA . ALA A 1 443 ? 3.881 -19.906 15.240 1.00 96.25 443 ALA A CA 1
ATOM 3519 C C . ALA A 1 443 ? 4.184 -18.402 15.184 1.00 96.25 443 ALA A C 1
ATOM 3521 O O . ALA A 1 443 ? 4.876 -17.948 14.270 1.00 96.25 443 ALA A O 1
ATOM 3522 N N . ALA A 1 444 ? 3.729 -17.633 16.178 1.00 96.12 444 ALA A N 1
ATOM 3523 C CA . ALA A 1 444 ? 4.001 -16.203 16.272 1.00 96.12 444 ALA A CA 1
ATOM 3524 C C . ALA A 1 444 ? 5.496 -15.908 16.460 1.00 96.12 444 ALA A C 1
ATOM 3526 O O . ALA A 1 444 ? 6.027 -15.017 15.794 1.00 96.12 444 ALA A O 1
ATOM 3527 N N . LEU A 1 445 ? 6.186 -16.669 17.315 1.00 96.00 445 LEU A N 1
ATOM 3528 C CA . LEU A 1 445 ? 7.625 -16.528 17.553 1.00 96.00 445 LEU A CA 1
ATOM 3529 C C . LEU A 1 445 ? 8.448 -16.892 16.314 1.00 96.00 445 LEU A C 1
ATOM 3531 O O . LEU A 1 445 ? 9.290 -16.099 15.895 1.00 96.00 445 LEU A O 1
ATOM 3535 N N . LEU A 1 446 ? 8.175 -18.040 15.687 1.00 97.00 446 LEU A N 1
ATOM 3536 C CA . LEU A 1 446 ? 8.867 -18.479 14.470 1.00 97.00 446 LEU A CA 1
ATOM 3537 C C . LEU A 1 446 ? 8.649 -17.497 13.315 1.00 97.00 446 LEU A C 1
ATOM 3539 O O . LEU A 1 446 ? 9.600 -17.123 12.628 1.00 97.00 446 LEU A O 1
ATOM 3543 N N . THR A 1 447 ? 7.413 -17.023 13.138 1.00 95.50 447 THR A N 1
ATOM 3544 C CA . THR A 1 447 ? 7.083 -16.027 12.111 1.00 95.50 447 THR A CA 1
ATOM 3545 C C . THR A 1 447 ? 7.774 -14.696 12.399 1.00 95.50 447 THR A C 1
ATOM 3547 O O . THR A 1 447 ? 8.353 -14.101 11.494 1.00 95.50 447 THR A O 1
ATOM 3550 N N . SER A 1 448 ? 7.789 -14.242 13.655 1.00 95.50 448 SER A N 1
ATOM 3551 C CA . SER A 1 448 ? 8.482 -13.010 14.053 1.00 95.50 448 SER A CA 1
ATOM 3552 C C . SER A 1 448 ? 9.992 -13.107 13.841 1.00 95.50 448 SER A C 1
ATOM 3554 O O . SER A 1 448 ? 10.598 -12.159 13.346 1.00 95.50 448 SER A O 1
ATOM 3556 N N . PHE A 1 449 ? 10.596 -14.256 14.155 1.00 95.69 449 PHE A N 1
ATOM 3557 C CA . PHE A 1 449 ? 12.012 -14.518 13.899 1.00 95.69 449 PHE A CA 1
ATOM 3558 C C . PHE A 1 449 ? 12.324 -14.466 12.400 1.00 95.69 449 PHE A C 1
ATOM 3560 O O . PHE A 1 449 ? 13.232 -13.749 11.979 1.00 95.69 449 PHE A O 1
ATOM 3567 N N . TRP A 1 450 ? 11.521 -15.151 11.583 1.00 94.31 450 TRP A N 1
ATOM 3568 C CA . TRP A 1 450 ? 11.662 -15.141 10.128 1.00 94.31 450 TRP A CA 1
ATOM 3569 C C . TRP A 1 450 ? 11.492 -13.733 9.532 1.00 94.31 450 TRP A C 1
ATOM 3571 O O . TRP A 1 450 ? 12.308 -13.294 8.723 1.00 94.31 450 TRP A O 1
ATOM 3581 N N . LEU A 1 451 ? 10.492 -12.964 9.974 1.00 92.69 451 LEU A N 1
ATOM 3582 C CA . LEU A 1 451 ? 10.311 -11.566 9.564 1.00 92.69 451 LEU A CA 1
ATOM 3583 C C . LEU A 1 451 ? 11.463 -10.665 10.041 1.00 92.69 451 LEU A C 1
ATOM 3585 O O . LEU A 1 451 ? 11.853 -9.741 9.327 1.00 92.69 451 LEU A O 1
ATOM 3589 N N . GLY A 1 452 ? 12.042 -10.943 11.212 1.00 92.25 452 GLY A N 1
ATOM 3590 C CA . GLY A 1 452 ? 13.245 -10.280 11.716 1.00 92.25 452 GLY A CA 1
ATOM 3591 C C . GLY A 1 452 ? 14.462 -10.528 10.823 1.00 92.25 452 GLY A C 1
ATOM 3592 O O . GLY A 1 452 ? 15.186 -9.588 10.484 1.00 92.25 452 GLY A O 1
ATOM 3593 N N . GLU A 1 453 ? 14.645 -11.763 10.351 1.00 90.81 453 GLU A N 1
ATOM 3594 C CA . GLU A 1 453 ? 15.665 -12.101 9.353 1.00 90.81 453 GLU A CA 1
ATOM 3595 C C . GLU A 1 453 ? 15.455 -11.304 8.052 1.00 90.81 453 GLU A C 1
ATOM 3597 O O . GLU A 1 453 ? 16.404 -10.717 7.518 1.00 90.81 453 GLU A O 1
ATOM 3602 N N . LYS A 1 454 ? 14.203 -11.205 7.574 1.00 88.31 454 LYS A N 1
ATOM 3603 C CA . LYS A 1 454 ? 13.848 -10.394 6.395 1.00 88.31 454 LYS A CA 1
ATOM 3604 C C . LYS A 1 454 ? 14.130 -8.910 6.608 1.00 88.31 454 LYS A C 1
ATOM 3606 O O . LYS A 1 454 ? 14.680 -8.277 5.709 1.00 88.31 454 LYS A O 1
ATOM 3611 N N . ALA A 1 455 ? 13.823 -8.360 7.783 1.00 88.06 455 ALA A N 1
ATOM 3612 C CA . ALA A 1 455 ? 14.129 -6.974 8.134 1.00 88.06 455 ALA A CA 1
ATOM 3613 C C . ALA A 1 455 ? 15.645 -6.711 8.103 1.00 88.06 455 ALA A C 1
ATOM 3615 O O . ALA A 1 455 ? 16.108 -5.739 7.498 1.00 88.06 455 ALA A O 1
ATOM 3616 N N . ALA A 1 456 ? 16.439 -7.617 8.681 1.00 87.06 456 ALA A N 1
ATOM 3617 C CA . ALA A 1 456 ? 17.896 -7.533 8.656 1.00 87.06 456 ALA A CA 1
ATOM 3618 C C . ALA A 1 456 ? 18.458 -7.658 7.228 1.00 87.06 456 ALA A C 1
ATOM 3620 O O . ALA A 1 456 ? 19.389 -6.945 6.847 1.00 87.06 456 ALA A O 1
ATOM 3621 N N . LEU A 1 457 ? 17.895 -8.547 6.404 1.00 84.62 457 LEU A N 1
ATOM 3622 C CA . LEU A 1 457 ? 18.268 -8.679 4.996 1.00 84.62 457 LEU A CA 1
ATOM 3623 C C . LEU A 1 457 ? 17.891 -7.434 4.179 1.00 84.62 457 LEU A C 1
ATOM 3625 O O . LEU A 1 457 ? 18.721 -6.964 3.404 1.00 84.62 457 LEU A O 1
ATOM 3629 N N . ALA A 1 458 ? 16.707 -6.855 4.395 1.00 83.31 458 ALA A N 1
ATOM 3630 C CA . ALA A 1 458 ? 16.276 -5.605 3.767 1.00 83.31 458 ALA A CA 1
ATOM 3631 C C . ALA A 1 458 ? 17.252 -4.459 4.068 1.00 83.31 458 ALA A C 1
ATOM 3633 O O . ALA A 1 458 ? 17.717 -3.788 3.145 1.00 83.31 458 ALA A O 1
ATOM 3634 N N . SER A 1 459 ? 17.626 -4.299 5.342 1.00 80.94 459 SER A N 1
ATOM 3635 C CA . SER A 1 459 ? 18.611 -3.306 5.787 1.00 80.94 459 SER A CA 1
ATOM 3636 C C . SER A 1 459 ? 19.961 -3.489 5.084 1.00 80.94 459 SER A C 1
ATOM 3638 O O . SER A 1 459 ? 20.517 -2.548 4.513 1.00 80.94 459 SER A O 1
ATOM 3640 N N . ARG A 1 460 ? 20.453 -4.733 5.019 1.00 79.19 460 ARG A N 1
ATOM 3641 C CA . ARG A 1 460 ? 21.695 -5.088 4.316 1.00 79.19 460 ARG A CA 1
ATOM 3642 C C . ARG A 1 460 ? 21.632 -4.785 2.814 1.00 79.19 460 ARG A C 1
ATOM 3644 O O . ARG A 1 460 ? 22.567 -4.199 2.268 1.00 79.19 460 ARG A O 1
ATOM 3651 N N . VAL A 1 461 ? 20.536 -5.135 2.137 1.00 76.50 461 VAL A N 1
ATOM 3652 C CA . VAL A 1 461 ? 20.328 -4.834 0.707 1.00 76.50 461 VAL A CA 1
ATOM 3653 C C . VAL A 1 461 ? 20.297 -3.321 0.466 1.00 76.50 461 VAL A C 1
ATOM 3655 O O . VAL A 1 461 ? 20.941 -2.830 -0.464 1.00 76.50 461 VAL A O 1
ATOM 3658 N N . GLN A 1 462 ? 19.612 -2.565 1.326 1.00 75.88 462 GLN A N 1
ATOM 3659 C CA . GLN A 1 462 ? 19.561 -1.106 1.258 1.00 75.88 462 GLN A CA 1
ATOM 3660 C C . GLN A 1 462 ? 20.948 -0.477 1.451 1.00 75.88 462 GLN A C 1
ATOM 3662 O O . GLN A 1 462 ? 21.334 0.415 0.690 1.00 75.88 462 GLN A O 1
ATOM 3667 N N . GLN A 1 463 ? 21.728 -0.977 2.410 1.00 74.94 463 GLN A N 1
ATOM 3668 C CA . GLN A 1 463 ? 23.105 -0.544 2.638 1.00 74.94 463 GLN A CA 1
ATOM 3669 C C . GLN A 1 463 ? 24.000 -0.849 1.429 1.00 74.94 463 GLN A C 1
ATOM 3671 O O . GLN A 1 463 ? 24.725 0.029 0.962 1.00 74.94 463 GLN A O 1
ATOM 3676 N N . ALA A 1 464 ? 23.915 -2.057 0.861 1.00 72.44 464 ALA A N 1
ATOM 3677 C CA . ALA A 1 464 ? 24.665 -2.421 -0.342 1.00 72.44 464 ALA A CA 1
ATOM 3678 C C . ALA A 1 464 ? 24.331 -1.496 -1.522 1.00 72.44 464 ALA A C 1
ATOM 3680 O O . ALA A 1 464 ? 25.222 -1.079 -2.266 1.00 72.44 464 ALA A O 1
ATOM 3681 N N . PHE A 1 465 ? 23.060 -1.114 -1.667 1.00 70.25 465 PHE A N 1
ATOM 3682 C CA . PHE A 1 465 ? 22.635 -0.178 -2.700 1.00 70.25 465 PHE A CA 1
ATOM 3683 C C . PHE A 1 465 ? 23.171 1.240 -2.465 1.00 70.25 465 PHE A C 1
ATOM 3685 O O . PHE A 1 465 ? 23.661 1.865 -3.410 1.00 70.25 465 PHE A O 1
ATOM 3692 N N . TYR A 1 466 ? 23.155 1.729 -1.221 1.00 70.62 466 TYR A N 1
ATOM 3693 C CA . TYR A 1 466 ? 23.772 3.008 -0.852 1.00 70.62 466 TYR A CA 1
ATOM 3694 C C . TYR A 1 466 ? 25.254 3.050 -1.233 1.00 70.62 466 TYR A C 1
ATOM 3696 O O . TYR A 1 466 ? 25.700 3.954 -1.944 1.00 70.62 466 TYR A O 1
ATOM 3704 N N . LEU A 1 467 ? 25.997 2.016 -0.830 1.00 68.38 467 LEU A N 1
ATOM 3705 C CA . LEU A 1 467 ? 27.423 1.875 -1.113 1.00 68.38 467 LEU A CA 1
ATOM 3706 C C . LEU A 1 467 ? 27.693 1.770 -2.620 1.00 68.38 467 LEU A C 1
ATOM 3708 O O . LEU A 1 467 ? 28.658 2.349 -3.104 1.00 68.38 467 LEU A O 1
ATOM 3712 N N . SER A 1 468 ? 26.820 1.103 -3.386 1.00 64.12 468 SER A N 1
ATOM 3713 C CA . SER A 1 468 ? 26.966 0.994 -4.846 1.00 64.12 468 SER A CA 1
ATOM 3714 C C . SER A 1 468 ? 26.816 2.330 -5.586 1.00 64.12 468 SER A C 1
ATOM 3716 O O . SER A 1 468 ? 27.420 2.522 -6.643 1.00 64.12 468 SER A O 1
ATOM 3718 N N . LYS A 1 469 ? 26.022 3.263 -5.040 1.00 63.56 469 LYS A N 1
ATOM 3719 C CA . LYS A 1 469 ? 25.809 4.600 -5.616 1.00 63.56 469 LYS A CA 1
ATOM 3720 C C . LYS A 1 469 ? 26.892 5.595 -5.219 1.00 63.56 469 LYS A C 1
ATOM 3722 O O . LYS A 1 469 ? 27.145 6.540 -5.969 1.00 63.56 469 LYS A O 1
ATOM 3727 N N . ASN A 1 470 ? 27.519 5.406 -4.063 1.00 62.56 470 ASN A N 1
ATOM 3728 C CA . ASN A 1 470 ? 28.559 6.299 -3.585 1.00 62.56 470 ASN A CA 1
ATOM 3729 C C . ASN A 1 470 ? 29.879 6.024 -4.325 1.00 62.56 470 ASN A C 1
ATOM 3731 O O . ASN A 1 470 ? 30.506 4.980 -4.152 1.00 62.56 470 ASN A O 1
ATOM 3735 N N . LYS A 1 471 ? 30.316 6.981 -5.154 1.00 56.22 471 LYS A N 1
ATOM 3736 C CA . LYS A 1 471 ? 31.546 6.866 -5.957 1.00 56.22 471 LYS A CA 1
ATOM 3737 C C . LYS A 1 471 ? 32.811 6.672 -5.105 1.00 56.22 471 LYS A C 1
ATOM 3739 O O . LYS A 1 471 ? 33.757 6.081 -5.619 1.00 56.22 471 LYS A O 1
ATOM 3744 N N . ASN A 1 472 ? 32.786 7.106 -3.841 1.00 53.31 472 ASN A N 1
ATOM 3745 C CA . ASN A 1 472 ? 33.908 7.060 -2.896 1.00 53.31 472 ASN A CA 1
ATOM 3746 C C . ASN A 1 472 ? 33.845 5.867 -1.924 1.00 53.31 472 ASN A C 1
ATOM 3748 O O . ASN A 1 472 ? 34.734 5.711 -1.092 1.00 53.31 472 ASN A O 1
ATOM 3752 N N . ALA A 1 473 ? 32.800 5.033 -1.984 1.00 54.06 473 ALA A N 1
ATOM 3753 C CA . ALA A 1 473 ? 32.667 3.879 -1.099 1.00 54.06 473 ALA A CA 1
ATOM 3754 C C . ALA A 1 473 ? 33.434 2.659 -1.632 1.00 54.06 473 ALA A C 1
ATOM 3756 O O . ALA A 1 473 ? 33.494 2.415 -2.840 1.00 54.06 473 ALA A O 1
ATOM 3757 N N . ASN A 1 474 ? 33.984 1.860 -0.714 1.00 48.62 474 ASN A N 1
ATOM 3758 C CA . ASN A 1 474 ? 34.704 0.626 -1.023 1.00 48.62 474 ASN A CA 1
ATOM 3759 C C . ASN A 1 474 ? 33.777 -0.363 -1.764 1.00 48.62 474 ASN A C 1
ATOM 3761 O O . ASN A 1 474 ? 32.929 -1.026 -1.163 1.00 48.62 474 ASN A O 1
ATOM 3765 N N . LYS A 1 475 ? 33.933 -0.478 -3.092 1.00 52.81 475 LYS A N 1
ATOM 3766 C CA . LYS A 1 475 ? 33.065 -1.277 -3.989 1.00 52.81 475 LYS A CA 1
ATOM 3767 C C . LYS A 1 475 ? 33.131 -2.797 -3.755 1.00 52.81 475 LYS A C 1
ATOM 3769 O O . LYS A 1 475 ? 32.403 -3.543 -4.405 1.00 52.81 475 LYS A O 1
ATOM 3774 N N . VAL A 1 476 ? 33.982 -3.251 -2.834 1.00 49.22 476 VAL A N 1
ATOM 3775 C CA . VAL A 1 476 ? 34.259 -4.666 -2.536 1.00 49.22 476 VAL A CA 1
ATOM 3776 C C . VAL A 1 476 ? 33.241 -5.280 -1.557 1.00 49.22 476 VAL A C 1
ATOM 3778 O O . VAL A 1 476 ? 33.030 -6.487 -1.592 1.00 49.22 476 VAL A O 1
ATOM 3781 N N . ALA A 1 477 ? 32.535 -4.481 -0.740 1.00 48.88 477 ALA A N 1
ATOM 3782 C CA . ALA A 1 477 ? 31.564 -4.999 0.242 1.00 48.88 477 ALA A CA 1
ATOM 3783 C C . ALA A 1 477 ? 30.173 -5.322 -0.352 1.00 48.88 477 ALA A C 1
ATOM 3785 O O . ALA A 1 477 ? 29.467 -6.205 0.137 1.00 48.88 477 ALA A O 1
ATOM 3786 N N . ALA A 1 478 ? 29.773 -4.644 -1.434 1.00 54.41 478 ALA A N 1
ATOM 3787 C CA . ALA A 1 478 ? 28.452 -4.809 -2.049 1.00 54.41 478 ALA A CA 1
ATOM 3788 C C . ALA A 1 478 ? 28.183 -6.220 -2.635 1.00 54.41 478 ALA A C 1
ATOM 3790 O O . ALA A 1 478 ? 27.076 -6.723 -2.449 1.00 54.41 478 ALA A O 1
ATOM 3791 N N . PRO A 1 479 ? 29.140 -6.913 -3.289 1.00 56.12 479 PRO A N 1
ATOM 3792 C CA . PRO A 1 479 ? 28.899 -8.241 -3.863 1.00 56.12 479 PRO A CA 1
ATOM 3793 C C . PRO A 1 479 ? 28.604 -9.338 -2.827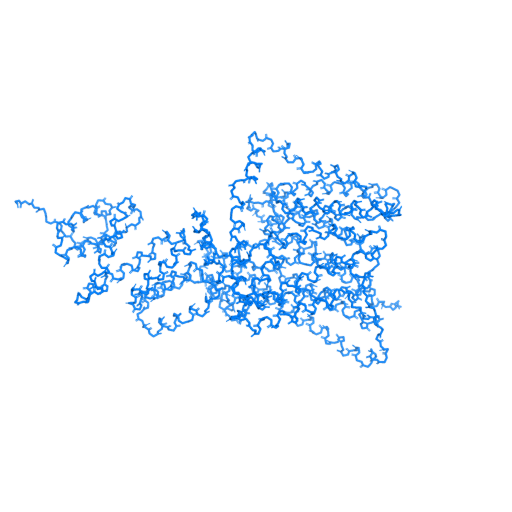 1.00 56.12 479 PRO A C 1
ATOM 3795 O O . PRO A 1 479 ? 27.754 -10.192 -3.076 1.00 56.12 479 PRO A O 1
ATOM 3798 N N . GLN A 1 480 ? 29.263 -9.313 -1.659 1.00 56.72 480 GLN A N 1
ATOM 3799 C CA . GLN A 1 480 ? 29.088 -10.342 -0.624 1.00 56.72 480 GLN A CA 1
ATOM 3800 C C . GLN A 1 480 ? 27.736 -10.200 0.090 1.00 56.72 480 GLN A C 1
ATOM 3802 O O . GLN A 1 480 ? 27.038 -11.193 0.291 1.00 56.72 480 GLN A O 1
ATOM 3807 N N . ILE A 1 481 ? 27.325 -8.962 0.392 1.00 58.19 481 ILE A N 1
ATOM 3808 C CA . ILE A 1 481 ? 26.022 -8.650 1.005 1.00 58.19 481 ILE A CA 1
ATOM 3809 C C . ILE A 1 481 ? 24.864 -9.077 0.090 1.00 58.19 481 ILE A C 1
ATOM 3811 O O . ILE A 1 481 ? 23.834 -9.574 0.544 1.00 58.19 481 ILE A O 1
ATOM 3815 N N . VAL A 1 482 ? 25.059 -8.940 -1.219 1.00 64.44 482 VAL A N 1
ATOM 3816 C CA . VAL A 1 482 ? 24.055 -9.271 -2.229 1.00 64.44 482 VAL A CA 1
ATOM 3817 C C . VAL A 1 482 ? 23.954 -10.786 -2.492 1.00 64.44 482 VAL A C 1
ATOM 3819 O O . VAL A 1 482 ? 22.908 -11.267 -2.931 1.00 64.44 482 VAL A O 1
ATOM 3822 N N . ARG A 1 483 ? 24.986 -11.576 -2.157 1.00 68.50 483 ARG A N 1
ATOM 3823 C CA . ARG A 1 483 ? 25.015 -13.031 -2.404 1.00 68.50 483 ARG A CA 1
ATOM 3824 C C . ARG A 1 483 ? 23.927 -13.799 -1.652 1.00 68.50 483 ARG A C 1
ATOM 3826 O O . ARG A 1 483 ? 23.325 -14.701 -2.226 1.00 68.50 483 ARG A O 1
ATOM 3833 N N . ASN A 1 484 ? 23.647 -13.426 -0.404 1.00 69.88 484 ASN A N 1
ATOM 3834 C CA . ASN A 1 484 ? 22.597 -14.071 0.391 1.00 69.88 484 ASN A CA 1
ATOM 3835 C C . ASN A 1 484 ? 21.200 -13.700 -0.118 1.00 69.88 484 ASN A C 1
ATOM 3837 O O . ASN A 1 484 ? 20.323 -14.554 -0.196 1.00 69.88 484 ASN A O 1
ATOM 3841 N N . ALA A 1 485 ? 21.023 -12.459 -0.574 1.00 76.31 485 ALA A N 1
ATOM 3842 C CA . ALA A 1 485 ? 19.759 -11.990 -1.129 1.00 76.31 485 ALA A CA 1
ATOM 3843 C C . ALA A 1 485 ? 19.373 -12.691 -2.449 1.00 76.31 485 ALA A C 1
ATOM 3845 O O . ALA A 1 485 ? 18.198 -12.739 -2.790 1.00 76.31 485 ALA A O 1
ATOM 3846 N N . PHE A 1 486 ? 20.329 -13.288 -3.175 1.00 75.50 486 PHE A N 1
ATOM 3847 C CA . PHE A 1 486 ? 20.039 -14.116 -4.354 1.00 75.50 486 PHE A CA 1
ATOM 3848 C C . PHE A 1 486 ? 19.390 -15.466 -4.037 1.00 75.50 486 PHE A C 1
ATOM 3850 O O . PHE A 1 486 ? 18.755 -16.038 -4.921 1.00 75.50 486 PHE A O 1
ATOM 3857 N N . LYS A 1 487 ? 19.588 -15.989 -2.822 1.00 80.19 487 LYS A N 1
ATOM 3858 C CA . LYS A 1 487 ? 18.977 -17.248 -2.373 1.00 80.19 487 LYS A CA 1
ATOM 3859 C C . LYS A 1 487 ? 17.602 -17.030 -1.741 1.00 80.19 487 LYS A C 1
ATOM 3861 O O . LYS A 1 487 ? 16.876 -17.989 -1.517 1.00 80.19 487 LYS A O 1
ATOM 3866 N N . ASP A 1 488 ? 17.258 -15.780 -1.455 1.00 86.25 488 ASP A N 1
ATOM 3867 C CA . ASP A 1 488 ? 16.022 -15.410 -0.788 1.00 86.25 488 ASP A CA 1
ATOM 3868 C C . ASP A 1 488 ? 14.849 -15.321 -1.771 1.00 86.25 488 ASP A C 1
ATOM 3870 O O . ASP A 1 488 ? 14.929 -14.617 -2.777 1.00 86.25 488 ASP A O 1
ATOM 3874 N N . SER A 1 489 ? 13.734 -15.980 -1.461 1.00 84.00 489 SER A N 1
ATOM 3875 C CA . SER A 1 489 ? 12.547 -16.021 -2.326 1.00 84.00 489 SER A CA 1
ATOM 3876 C C . SER A 1 489 ? 11.876 -14.661 -2.562 1.00 84.00 489 SER A C 1
ATOM 3878 O O . SER A 1 489 ? 11.206 -14.492 -3.577 1.00 84.00 489 SER A O 1
ATOM 3880 N N . TYR A 1 490 ? 12.056 -13.680 -1.672 1.00 82.94 490 TYR A N 1
ATOM 3881 C CA . TYR A 1 490 ? 11.533 -12.322 -1.852 1.00 82.94 490 TYR A CA 1
ATOM 3882 C C . TYR A 1 490 ? 12.549 -11.427 -2.571 1.00 82.94 490 TYR A C 1
ATOM 3884 O O . TYR A 1 490 ? 12.235 -10.750 -3.553 1.00 82.94 490 TYR A O 1
ATOM 3892 N N . PHE A 1 491 ? 13.801 -11.422 -2.099 1.00 80.69 491 PHE A N 1
ATOM 3893 C CA . PHE A 1 491 ? 14.807 -10.478 -2.597 1.00 80.69 491 PHE A CA 1
ATOM 3894 C C . PHE A 1 491 ? 15.479 -10.904 -3.902 1.00 80.69 491 PHE A C 1
ATOM 3896 O O . PHE A 1 491 ? 15.989 -10.031 -4.610 1.00 80.69 491 PHE A O 1
ATOM 3903 N N . ALA A 1 492 ? 15.464 -12.188 -4.274 1.00 80.44 492 ALA A N 1
ATOM 3904 C CA . ALA A 1 492 ? 16.195 -12.674 -5.443 1.00 80.44 492 ALA A CA 1
ATOM 3905 C C . ALA A 1 492 ? 15.784 -11.957 -6.733 1.00 80.44 492 ALA A C 1
ATOM 3907 O O . ALA A 1 492 ? 16.651 -11.505 -7.483 1.00 80.44 492 ALA A O 1
ATOM 3908 N N . GLY A 1 493 ? 14.480 -11.804 -6.990 1.00 76.25 493 GLY A N 1
ATOM 3909 C CA . GLY A 1 493 ? 13.982 -11.097 -8.174 1.00 76.25 493 GLY A CA 1
ATOM 3910 C C . GLY A 1 493 ? 14.407 -9.627 -8.187 1.00 76.25 493 GLY A C 1
ATOM 3911 O O . GLY A 1 493 ? 14.933 -9.122 -9.178 1.00 76.25 493 GLY A O 1
ATOM 3912 N N . LEU A 1 494 ? 14.262 -8.942 -7.053 1.00 74.38 494 LEU A N 1
ATOM 3913 C CA . LEU A 1 494 ? 14.652 -7.541 -6.891 1.00 74.38 494 LEU A CA 1
ATOM 3914 C C . LEU A 1 494 ? 16.152 -7.320 -7.112 1.00 74.38 494 LEU A C 1
ATOM 3916 O O . LEU A 1 494 ? 16.547 -6.426 -7.860 1.00 74.38 494 LEU A O 1
ATOM 3920 N N . VAL A 1 495 ? 16.983 -8.171 -6.525 1.00 74.50 495 VAL A N 1
ATOM 3921 C CA . VAL A 1 495 ? 18.437 -8.114 -6.662 1.00 74.50 495 VAL A CA 1
ATOM 3922 C C . VAL A 1 495 ? 18.884 -8.439 -8.085 1.00 74.50 495 VAL A C 1
ATOM 3924 O O . VAL A 1 495 ? 19.729 -7.725 -8.632 1.00 74.50 495 VAL A O 1
ATOM 3927 N N . LYS A 1 496 ? 18.297 -9.466 -8.721 1.00 75.81 496 LYS A N 1
ATOM 3928 C CA . LYS A 1 496 ? 18.549 -9.788 -10.137 1.00 75.81 496 LYS A CA 1
ATOM 3929 C C . LYS A 1 496 ? 18.303 -8.561 -11.019 1.00 75.81 496 LYS A C 1
ATOM 3931 O O . LYS A 1 496 ? 19.153 -8.247 -11.851 1.00 75.81 496 LYS A O 1
ATOM 3936 N N . ARG A 1 497 ? 17.201 -7.835 -10.783 1.00 72.75 497 ARG A N 1
ATOM 3937 C CA . ARG A 1 497 ? 16.847 -6.587 -11.487 1.00 72.75 497 ARG A CA 1
ATOM 3938 C C . ARG A 1 497 ? 17.860 -5.471 -11.260 1.00 72.75 497 ARG A C 1
ATOM 3940 O O . ARG A 1 497 ? 18.267 -4.812 -12.214 1.00 72.75 497 ARG A O 1
ATOM 3947 N N . MET A 1 498 ? 18.300 -5.276 -10.019 1.00 67.75 498 MET A N 1
ATOM 3948 C CA . MET A 1 498 ? 19.293 -4.250 -9.682 1.00 67.75 498 MET A CA 1
ATOM 3949 C C . MET A 1 498 ? 20.658 -4.515 -10.329 1.00 67.75 498 MET A C 1
ATOM 3951 O O . MET A 1 498 ? 21.323 -3.581 -10.776 1.00 67.75 498 MET A O 1
ATOM 3955 N N . LEU A 1 499 ? 21.076 -5.780 -10.396 1.00 70.50 499 LEU A N 1
ATOM 3956 C CA . LEU A 1 499 ? 22.398 -6.166 -10.888 1.00 70.50 499 LEU A CA 1
ATOM 3957 C C . LEU A 1 499 ? 22.460 -6.447 -12.390 1.00 70.50 499 LEU A C 1
ATOM 3959 O O . LEU A 1 499 ? 23.546 -6.724 -12.899 1.00 70.50 499 LEU A O 1
ATOM 3963 N N . LEU A 1 500 ? 21.345 -6.341 -13.114 1.00 73.56 500 LEU A N 1
ATOM 3964 C CA . LEU A 1 500 ? 21.303 -6.654 -14.542 1.00 73.56 500 LEU A CA 1
ATOM 3965 C C . LEU A 1 500 ? 22.353 -5.871 -15.346 1.00 73.56 500 LEU A C 1
ATOM 3967 O O . LEU A 1 500 ? 23.063 -6.436 -16.173 1.00 73.56 500 LEU A O 1
ATOM 3971 N N . PHE A 1 501 ? 22.535 -4.581 -15.048 1.00 66.44 501 PHE A N 1
ATOM 3972 C CA . PHE A 1 501 ? 23.543 -3.756 -15.725 1.00 66.44 501 PHE A CA 1
ATOM 3973 C C . PHE A 1 501 ? 24.982 -4.174 -15.434 1.00 66.44 501 PHE A C 1
ATOM 3975 O O . PHE A 1 501 ? 25.852 -3.993 -16.288 1.00 66.44 501 PHE A O 1
ATOM 3982 N N . ASN A 1 502 ? 25.242 -4.773 -14.272 1.00 69.88 502 ASN A N 1
ATOM 3983 C CA . ASN A 1 502 ? 26.584 -5.217 -13.903 1.00 69.88 502 ASN A CA 1
ATOM 3984 C C . ASN A 1 502 ? 27.028 -6.438 -14.728 1.00 69.88 502 ASN A C 1
ATOM 3986 O O . ASN A 1 502 ? 28.217 -6.744 -14.781 1.00 69.88 502 ASN A O 1
ATOM 3990 N N . GLN A 1 503 ? 26.101 -7.097 -15.430 1.00 78.62 503 GLN A N 1
ATOM 3991 C CA . GLN A 1 503 ? 26.378 -8.263 -16.273 1.00 78.62 503 GLN A CA 1
ATOM 3992 C C . GLN A 1 503 ? 26.794 -7.891 -17.706 1.00 78.62 503 GLN A C 1
ATOM 3994 O O . GLN A 1 503 ? 27.367 -8.723 -18.410 1.00 78.62 503 GLN A O 1
ATOM 3999 N N . VAL A 1 504 ? 26.592 -6.636 -18.136 1.00 79.88 504 VAL A N 1
ATOM 4000 C CA . VAL A 1 504 ? 26.908 -6.171 -19.503 1.00 79.88 504 VAL A CA 1
ATOM 4001 C C . VAL A 1 504 ? 28.365 -6.448 -19.880 1.00 79.88 504 VAL A C 1
ATOM 4003 O O . VAL A 1 504 ? 28.640 -6.936 -20.976 1.00 79.88 504 VAL A O 1
ATOM 4006 N N . GLY A 1 505 ? 29.307 -6.176 -18.970 1.00 79.75 505 GLY A N 1
ATOM 4007 C CA . GLY A 1 505 ? 30.733 -6.395 -19.219 1.00 79.75 505 GLY A CA 1
ATOM 4008 C C . GLY A 1 505 ? 31.092 -7.870 -19.417 1.00 79.75 505 GLY A C 1
ATOM 4009 O O . GLY A 1 505 ? 31.927 -8.182 -20.264 1.00 79.75 505 GLY A O 1
ATOM 4010 N N . TRP A 1 506 ? 30.438 -8.774 -18.682 1.00 85.75 506 TRP A N 1
ATOM 4011 C CA . TRP A 1 506 ? 30.628 -10.218 -18.829 1.00 85.75 506 TRP A CA 1
ATOM 4012 C C . TRP A 1 506 ? 30.068 -10.713 -20.166 1.00 85.75 506 TRP A C 1
ATOM 4014 O O . TRP A 1 506 ? 30.806 -11.332 -20.929 1.00 85.75 506 TRP A O 1
ATOM 4024 N N . VAL A 1 507 ? 28.827 -10.342 -20.510 1.00 86.69 507 VAL A N 1
ATOM 4025 C CA . VAL A 1 507 ? 28.180 -10.706 -21.791 1.00 86.69 507 VAL A CA 1
ATOM 4026 C C . VAL A 1 507 ? 29.014 -10.249 -22.986 1.00 86.69 507 VAL A C 1
ATOM 4028 O O . VAL A 1 507 ? 29.114 -10.937 -24.000 1.00 86.69 507 VAL A O 1
ATOM 4031 N N . GLN A 1 508 ? 29.629 -9.072 -22.882 1.00 83.62 508 GLN A N 1
ATOM 4032 C CA . GLN A 1 508 ? 30.452 -8.521 -23.948 1.00 83.62 508 GLN A CA 1
ATOM 4033 C C . GLN A 1 508 ? 31.810 -9.220 -24.095 1.00 83.62 508 GLN A C 1
ATOM 4035 O O . GLN A 1 508 ? 32.311 -9.303 -25.219 1.00 83.62 508 GLN A O 1
ATOM 4040 N N . LYS A 1 509 ? 32.428 -9.674 -23.000 1.00 85.44 509 LYS A N 1
ATOM 4041 C CA . LYS A 1 509 ? 33.769 -10.285 -23.019 1.00 85.44 509 LYS A CA 1
ATOM 4042 C C . LYS A 1 509 ? 33.745 -11.800 -23.214 1.00 85.44 509 LYS A C 1
ATOM 4044 O O . LYS A 1 509 ? 34.748 -12.351 -23.650 1.00 85.44 509 LYS A O 1
ATOM 4049 N N . ASN A 1 510 ? 32.638 -12.459 -22.885 1.00 86.88 510 ASN A N 1
ATOM 4050 C CA . ASN A 1 510 ? 32.539 -13.908 -22.964 1.00 86.88 510 ASN A CA 1
ATOM 4051 C C . ASN A 1 510 ? 32.388 -14.379 -24.422 1.00 86.88 510 ASN A C 1
ATOM 4053 O O . ASN A 1 510 ? 31.535 -13.881 -25.155 1.00 86.88 510 ASN A O 1
ATOM 4057 N N . SER A 1 511 ? 33.226 -15.330 -24.833 1.00 83.38 511 SER A N 1
ATOM 4058 C CA . SER A 1 511 ? 33.227 -15.955 -26.161 1.00 83.38 511 SER A CA 1
ATOM 4059 C C . SER A 1 511 ? 32.586 -17.350 -26.180 1.00 83.38 511 SER A C 1
ATOM 4061 O O . SER A 1 511 ? 32.351 -17.896 -27.258 1.00 83.38 511 SER A O 1
ATOM 4063 N N . ASP A 1 512 ? 32.282 -17.924 -25.013 1.00 91.75 512 ASP A N 1
ATOM 4064 C CA . ASP A 1 512 ? 31.688 -19.253 -24.862 1.00 91.75 512 ASP A CA 1
ATOM 4065 C C . ASP A 1 512 ? 30.190 -19.219 -25.211 1.00 91.75 512 ASP A C 1
ATOM 4067 O O . ASP A 1 512 ? 29.355 -18.701 -24.460 1.00 91.75 512 ASP A O 1
ATOM 4071 N N . ARG A 1 513 ? 29.844 -19.771 -26.382 1.00 90.00 513 ARG A N 1
ATOM 4072 C CA . ARG A 1 513 ? 28.468 -19.771 -26.903 1.00 90.00 513 ARG A CA 1
ATOM 4073 C C . ARG A 1 513 ? 27.507 -20.577 -26.032 1.00 90.00 513 ARG A C 1
ATOM 4075 O O . ARG A 1 513 ? 26.350 -20.179 -25.909 1.00 90.00 513 ARG A O 1
ATOM 4082 N N . THR A 1 514 ? 27.961 -21.665 -25.415 1.00 93.00 514 THR A N 1
ATOM 4083 C CA . THR A 1 514 ? 27.118 -22.507 -24.555 1.00 93.00 514 THR A CA 1
ATOM 4084 C C . THR A 1 514 ? 26.728 -21.740 -23.298 1.00 93.00 514 THR A C 1
ATOM 4086 O O . THR A 1 514 ? 25.545 -21.651 -22.972 1.00 93.00 514 THR A O 1
ATOM 4089 N N . LYS A 1 515 ? 27.696 -21.073 -22.655 1.00 92.69 515 LYS A N 1
ATOM 4090 C CA . LYS A 1 515 ? 27.427 -20.214 -21.488 1.00 92.69 515 LYS A CA 1
ATOM 4091 C C . LYS A 1 515 ? 26.543 -19.018 -21.826 1.00 92.69 515 LYS A C 1
ATOM 4093 O O . LYS A 1 515 ? 25.696 -18.645 -21.021 1.00 92.69 515 LYS A O 1
ATOM 4098 N N . LEU A 1 516 ? 26.719 -18.411 -23.001 1.00 92.06 516 LEU A N 1
ATOM 4099 C CA . LEU A 1 516 ? 25.865 -17.308 -23.453 1.00 92.06 516 LEU A CA 1
ATOM 4100 C C . LEU A 1 516 ? 24.423 -17.759 -23.737 1.00 92.06 516 LEU A C 1
ATOM 4102 O O . LEU A 1 516 ? 23.495 -17.007 -23.447 1.00 92.06 516 LEU A O 1
ATOM 4106 N N . ARG A 1 517 ? 24.220 -18.974 -24.264 1.00 94.06 517 ARG A N 1
ATOM 4107 C CA . ARG A 1 517 ? 22.881 -19.553 -24.470 1.00 94.06 517 ARG A CA 1
ATOM 4108 C C . ARG A 1 517 ? 22.190 -19.906 -23.154 1.00 94.06 517 ARG A C 1
ATOM 4110 O O . ARG A 1 517 ? 21.043 -19.520 -22.966 1.00 94.06 517 ARG A O 1
ATOM 4117 N N . ASP A 1 518 ? 22.891 -20.555 -22.225 1.00 93.12 518 ASP A N 1
ATOM 4118 C CA . ASP A 1 518 ? 22.371 -20.814 -20.872 1.00 93.12 518 ASP A CA 1
ATOM 4119 C C . ASP A 1 518 ? 21.997 -19.504 -20.158 1.00 93.12 518 ASP A C 1
ATOM 4121 O O . ASP A 1 518 ? 20.904 -19.363 -19.608 1.00 93.12 518 ASP A O 1
ATOM 4125 N N . TYR A 1 519 ? 22.864 -18.493 -20.258 1.00 91.44 519 TYR A N 1
ATOM 4126 C CA . TYR A 1 519 ? 22.577 -17.154 -19.756 1.00 91.44 519 TYR A CA 1
ATOM 4127 C C . TYR A 1 519 ? 21.328 -16.539 -20.403 1.00 91.44 519 TYR A C 1
ATOM 4129 O O . TYR A 1 519 ? 20.486 -15.998 -19.692 1.00 91.44 519 TYR A O 1
ATOM 4137 N N . MET A 1 520 ? 21.182 -16.634 -21.730 1.00 92.75 520 MET A N 1
ATOM 4138 C CA . MET A 1 520 ? 20.008 -16.132 -22.451 1.00 92.75 520 MET A CA 1
ATOM 4139 C C . MET A 1 520 ? 18.714 -16.801 -21.969 1.00 92.75 520 MET A C 1
ATOM 4141 O O . MET A 1 520 ? 17.710 -16.115 -21.778 1.00 92.75 520 MET A O 1
ATOM 4145 N N . ASN A 1 521 ? 18.735 -18.115 -21.738 1.00 92.06 521 ASN A N 1
ATOM 4146 C CA . ASN A 1 521 ? 17.578 -18.852 -21.231 1.00 92.06 521 ASN A CA 1
ATOM 4147 C C . ASN A 1 521 ? 17.187 -18.361 -19.833 1.00 92.06 521 ASN A C 1
ATOM 4149 O O . ASN A 1 521 ? 16.051 -17.935 -19.632 1.00 92.06 521 ASN A O 1
ATOM 4153 N N . LYS A 1 522 ? 18.156 -18.288 -18.912 1.00 89.00 522 LYS A N 1
ATOM 4154 C CA . LYS A 1 522 ? 17.952 -17.762 -17.550 1.00 89.00 522 LYS A CA 1
ATOM 4155 C C . LYS A 1 522 ? 17.480 -16.308 -17.545 1.00 89.00 522 LYS A C 1
ATOM 4157 O O . LYS A 1 522 ? 16.667 -15.919 -16.711 1.00 89.00 522 LYS A O 1
ATOM 4162 N N . LEU A 1 523 ? 17.988 -15.494 -18.471 1.00 89.25 523 LEU A N 1
ATOM 4163 C CA . LEU A 1 523 ? 17.576 -14.106 -18.654 1.00 89.25 523 LEU A CA 1
ATOM 4164 C C . LEU A 1 523 ? 16.115 -14.022 -19.116 1.00 89.25 523 LEU A C 1
ATOM 4166 O O . LEU A 1 523 ? 15.350 -13.235 -18.570 1.00 89.25 523 LEU A O 1
ATOM 4170 N N . ASN A 1 524 ? 15.721 -14.810 -20.116 1.00 90.69 524 ASN A N 1
ATOM 4171 C CA . ASN A 1 524 ? 14.346 -14.814 -20.613 1.00 90.69 524 ASN A CA 1
ATOM 4172 C C . ASN A 1 524 ? 13.362 -15.318 -19.556 1.00 90.69 524 ASN A C 1
ATOM 4174 O O . ASN A 1 524 ? 12.299 -14.728 -19.401 1.00 90.69 524 ASN A O 1
ATOM 4178 N N . GLU A 1 525 ? 13.733 -16.348 -18.800 1.00 86.38 525 GLU A N 1
ATOM 4179 C CA . GLU A 1 525 ? 12.923 -16.877 -17.705 1.00 86.38 525 GLU A CA 1
ATOM 4180 C C . GLU A 1 525 ? 12.737 -15.836 -16.589 1.00 86.38 525 GLU A C 1
ATOM 4182 O O . GLU A 1 525 ? 11.609 -15.493 -16.241 1.00 86.38 525 GLU A O 1
ATOM 4187 N N . ALA A 1 526 ? 13.830 -15.245 -16.094 1.00 82.19 526 ALA A N 1
ATOM 4188 C CA . ALA A 1 526 ? 13.791 -14.310 -14.967 1.00 82.19 526 ALA A CA 1
ATOM 4189 C C . ALA A 1 526 ? 13.077 -12.978 -15.265 1.00 82.19 526 ALA A C 1
ATOM 4191 O O . ALA A 1 526 ? 12.698 -12.270 -14.334 1.00 82.19 526 ALA A O 1
ATOM 4192 N N . TYR A 1 527 ? 12.933 -12.607 -16.539 1.00 86.56 527 TYR A N 1
ATOM 4193 C CA . TYR A 1 527 ? 12.336 -11.336 -16.962 1.00 86.56 527 TYR A CA 1
ATOM 4194 C C . TYR A 1 527 ? 11.085 -11.510 -17.824 1.00 86.56 527 TYR A C 1
ATOM 4196 O O . TYR A 1 527 ? 10.562 -10.512 -18.324 1.00 86.56 527 TYR A O 1
ATOM 4204 N N . ARG A 1 528 ? 10.564 -12.739 -17.955 1.00 86.94 528 ARG A N 1
ATOM 4205 C CA . ARG A 1 528 ? 9.331 -13.038 -18.700 1.00 86.94 528 ARG A CA 1
ATOM 4206 C C . ARG A 1 528 ? 8.178 -12.133 -18.269 1.00 86.94 528 ARG A C 1
ATOM 4208 O O . ARG A 1 528 ? 7.523 -11.535 -19.115 1.00 86.94 528 ARG A O 1
ATOM 4215 N N . TYR A 1 529 ? 7.983 -11.994 -16.957 1.00 85.38 529 TYR A N 1
ATOM 4216 C CA . TYR A 1 529 ? 6.918 -11.170 -16.383 1.00 85.38 529 TYR A CA 1
ATOM 4217 C C . TYR A 1 529 ? 7.345 -9.736 -16.046 1.00 85.38 529 TYR A C 1
ATOM 4219 O O . TYR A 1 529 ? 6.554 -8.934 -15.555 1.00 85.38 529 TYR A O 1
ATOM 4227 N N . PHE A 1 530 ? 8.604 -9.391 -16.323 1.00 83.50 530 PHE A N 1
ATOM 4228 C CA . PHE A 1 530 ? 9.174 -8.089 -16.000 1.00 83.50 530 PHE A CA 1
ATOM 4229 C C . PHE A 1 530 ? 10.034 -7.524 -17.149 1.00 83.50 530 PHE A C 1
ATOM 4231 O O . PHE A 1 530 ? 11.225 -7.247 -16.956 1.00 83.50 530 PHE A O 1
ATOM 4238 N N . PRO A 1 531 ? 9.471 -7.360 -18.364 1.00 84.94 531 PRO A N 1
ATOM 4239 C CA . PRO A 1 531 ? 10.230 -7.037 -19.570 1.00 84.94 531 PRO A CA 1
ATOM 4240 C C . PRO A 1 531 ? 10.642 -5.559 -19.606 1.00 84.94 531 PRO A C 1
ATOM 4242 O O . PRO A 1 531 ? 10.088 -4.743 -20.332 1.00 84.94 531 PRO A O 1
ATOM 4245 N N . THR A 1 532 ? 11.640 -5.195 -18.809 1.00 83.62 532 THR A N 1
ATOM 4246 C CA . THR A 1 532 ? 12.121 -3.811 -18.708 1.00 83.62 532 THR A CA 1
ATOM 4247 C C . THR A 1 532 ? 12.970 -3.394 -19.908 1.00 83.62 532 THR A C 1
ATOM 4249 O O . THR A 1 532 ? 13.590 -4.224 -20.572 1.00 83.62 532 THR A O 1
ATOM 4252 N N . ALA A 1 533 ? 13.124 -2.090 -20.136 1.00 81.88 533 ALA A N 1
ATOM 4253 C CA . ALA A 1 533 ? 14.100 -1.595 -21.106 1.00 81.88 533 ALA A CA 1
ATOM 4254 C C . ALA A 1 533 ? 15.539 -2.145 -20.875 1.00 81.88 533 ALA A C 1
ATOM 4256 O O . ALA A 1 533 ? 16.133 -2.658 -21.826 1.00 81.88 533 ALA A O 1
ATOM 4257 N N . PRO A 1 534 ? 16.094 -2.163 -19.640 1.00 82.62 534 PRO A N 1
ATOM 4258 C CA . PRO A 1 534 ? 17.334 -2.882 -19.325 1.00 82.62 534 PRO A CA 1
ATOM 4259 C C . PRO A 1 534 ? 17.397 -4.336 -19.837 1.00 82.62 534 PRO A C 1
ATOM 4261 O O . PRO A 1 534 ? 18.432 -4.756 -20.359 1.00 82.62 534 PRO A O 1
ATOM 4264 N N . TYR A 1 535 ? 16.297 -5.089 -19.714 1.00 87.31 535 TYR A N 1
ATOM 4265 C CA . TYR A 1 535 ? 16.192 -6.478 -20.177 1.00 87.31 535 TYR A CA 1
ATOM 4266 C C . TYR A 1 535 ? 16.360 -6.584 -21.695 1.00 87.31 535 TYR A C 1
ATOM 4268 O O . TYR A 1 535 ? 17.207 -7.346 -22.166 1.00 87.31 535 TYR A O 1
ATOM 4276 N N . TYR A 1 536 ? 15.647 -5.767 -22.472 1.00 88.62 536 TYR A N 1
ATOM 4277 C CA . TYR A 1 536 ? 15.792 -5.784 -23.930 1.00 88.62 536 TYR A CA 1
ATOM 4278 C C . TYR A 1 536 ? 17.205 -5.400 -24.384 1.00 88.62 536 TYR A C 1
ATOM 4280 O O . TYR A 1 536 ? 17.739 -5.977 -25.332 1.00 88.62 536 TYR A O 1
ATOM 4288 N N . HIS A 1 537 ? 17.848 -4.459 -23.689 1.00 86.44 537 HIS A N 1
ATOM 4289 C CA . HIS A 1 537 ? 19.214 -4.047 -24.008 1.00 86.44 537 HIS A CA 1
ATOM 4290 C C . HIS A 1 537 ? 20.227 -5.177 -23.803 1.00 86.44 537 HIS A C 1
ATOM 4292 O O . HIS A 1 537 ? 21.040 -5.443 -24.692 1.00 86.44 537 HIS A O 1
ATOM 4298 N N . ILE A 1 538 ? 20.188 -5.857 -22.655 1.00 88.56 538 ILE A N 1
ATOM 4299 C CA . ILE A 1 538 ? 21.127 -6.951 -22.388 1.00 88.56 538 ILE A CA 1
ATOM 4300 C C . ILE A 1 538 ? 20.822 -8.188 -23.241 1.00 88.56 538 ILE A C 1
ATOM 4302 O O . ILE A 1 538 ? 21.753 -8.845 -23.711 1.00 88.56 538 ILE A O 1
ATOM 4306 N N . LYS A 1 539 ? 19.546 -8.442 -23.555 1.00 91.88 539 LYS A N 1
ATOM 4307 C CA . LYS A 1 539 ? 19.127 -9.466 -24.520 1.00 91.88 539 LYS A CA 1
ATOM 4308 C C . LYS A 1 539 ? 19.706 -9.198 -25.911 1.00 91.88 539 LYS A C 1
ATOM 4310 O O . LYS A 1 539 ? 20.346 -10.073 -26.490 1.00 91.88 539 LYS A O 1
ATOM 4315 N N . ALA A 1 540 ? 19.589 -7.968 -26.414 1.00 90.75 540 ALA A N 1
ATOM 4316 C CA . ALA A 1 540 ? 20.167 -7.581 -27.701 1.00 90.75 540 ALA A CA 1
ATOM 4317 C C . ALA A 1 540 ? 21.700 -7.723 -27.728 1.00 90.75 540 ALA A C 1
ATOM 4319 O O . ALA A 1 540 ? 22.262 -8.189 -28.720 1.00 90.75 540 ALA A O 1
ATOM 4320 N N . LEU A 1 541 ? 22.387 -7.360 -26.639 1.00 90.00 541 LEU A N 1
ATOM 4321 C CA . LEU A 1 541 ? 23.836 -7.563 -26.519 1.00 90.00 541 LEU A CA 1
ATOM 4322 C C . LEU A 1 541 ? 24.217 -9.042 -26.502 1.00 90.00 541 LEU A C 1
ATOM 4324 O O . LEU A 1 541 ? 25.221 -9.407 -27.105 1.00 90.00 541 LEU A O 1
ATOM 4328 N N . THR A 1 542 ? 23.420 -9.881 -25.845 1.00 92.50 542 THR A N 1
ATOM 4329 C CA . THR A 1 542 ? 23.664 -11.325 -25.780 1.00 92.50 542 THR A CA 1
ATOM 4330 C C . THR A 1 542 ? 23.505 -11.959 -27.163 1.00 92.50 542 THR A C 1
ATOM 4332 O O . THR A 1 542 ? 24.406 -12.674 -27.595 1.00 92.50 542 THR A O 1
ATOM 4335 N N . HIS A 1 543 ? 22.456 -11.605 -27.918 1.00 93.31 543 HIS A N 1
ATOM 4336 C CA . HIS A 1 543 ? 22.320 -11.997 -29.330 1.00 93.31 543 HIS A CA 1
ATOM 4337 C C . HIS A 1 543 ? 23.518 -11.532 -30.171 1.00 93.31 543 HIS A C 1
ATOM 4339 O O . HIS A 1 543 ? 24.088 -12.310 -30.931 1.00 93.31 543 HIS A O 1
ATOM 4345 N N . ALA A 1 544 ? 23.971 -10.286 -29.995 1.00 89.75 544 ALA A N 1
ATOM 4346 C CA . ALA A 1 544 ? 25.143 -9.782 -30.709 1.00 89.75 544 ALA A CA 1
ATOM 4347 C C . ALA A 1 544 ? 26.438 -10.537 -30.347 1.00 89.75 544 ALA A C 1
ATOM 4349 O O . ALA A 1 544 ? 27.270 -10.759 -31.223 1.00 89.75 544 ALA A O 1
ATOM 4350 N N . SER A 1 545 ? 26.617 -10.958 -29.090 1.00 90.31 545 SER A N 1
ATOM 4351 C CA . SER A 1 545 ? 27.740 -11.814 -28.670 1.00 90.31 545 SER A CA 1
ATOM 4352 C C . SER A 1 545 ? 27.643 -13.240 -29.228 1.00 90.31 545 SER A C 1
ATOM 4354 O O . SER A 1 545 ? 28.670 -13.855 -29.509 1.00 90.31 545 SER A O 1
ATOM 4356 N N . LEU A 1 546 ? 26.429 -13.743 -29.462 1.00 90.69 546 LEU A N 1
ATOM 4357 C CA . LEU A 1 546 ? 26.179 -15.007 -30.165 1.00 90.69 546 LEU A CA 1
ATOM 4358 C C . LEU A 1 546 ? 26.350 -14.896 -31.695 1.00 90.69 546 LEU A C 1
ATOM 4360 O O . LEU A 1 546 ? 26.404 -15.919 -32.374 1.00 90.69 546 LEU A O 1
ATOM 4364 N N . ASN A 1 547 ? 26.555 -13.684 -32.230 1.00 88.44 547 ASN A N 1
ATOM 4365 C CA . ASN A 1 547 ? 26.560 -13.333 -33.661 1.00 88.44 547 ASN A CA 1
ATOM 4366 C C . ASN A 1 547 ? 25.179 -13.414 -34.345 1.00 88.44 547 ASN A C 1
ATOM 4368 O O . ASN A 1 547 ? 25.085 -13.474 -35.565 1.00 88.44 547 ASN A O 1
ATOM 4372 N N . GLU A 1 548 ? 24.096 -13.354 -33.574 1.00 90.00 548 GLU A N 1
ATOM 4373 C CA . GLU A 1 548 ? 22.709 -13.365 -34.050 1.00 90.00 548 GLU A CA 1
ATOM 4374 C C . GLU A 1 548 ? 22.214 -11.924 -34.282 1.00 90.00 548 GLU A C 1
ATOM 4376 O O . GLU A 1 548 ? 21.340 -11.400 -33.585 1.00 90.00 548 GLU A O 1
ATOM 4381 N N . PHE A 1 549 ? 22.825 -11.216 -35.237 1.00 85.88 549 PHE A N 1
ATOM 4382 C CA . PHE A 1 549 ? 22.616 -9.769 -35.390 1.00 85.88 549 PHE A CA 1
ATOM 4383 C C . PHE A 1 549 ? 21.198 -9.384 -35.833 1.00 85.88 549 PHE A C 1
ATOM 4385 O O . PHE A 1 549 ? 20.703 -8.332 -35.425 1.00 85.88 549 PHE A O 1
ATOM 4392 N N . SER A 1 550 ? 20.522 -10.221 -36.625 1.00 83.94 550 SER A N 1
ATOM 4393 C CA . SER A 1 550 ? 19.120 -10.009 -37.014 1.00 83.94 550 SER A CA 1
ATOM 4394 C C . SER A 1 550 ? 18.203 -9.952 -35.785 1.00 83.94 550 SER A C 1
ATOM 4396 O O . SER A 1 550 ? 17.450 -8.988 -35.618 1.00 83.94 550 SER A O 1
ATOM 4398 N N . LEU A 1 551 ? 18.345 -10.920 -34.875 1.00 90.62 551 LEU A N 1
ATOM 4399 C CA . LEU A 1 551 ? 17.629 -10.981 -33.599 1.00 90.62 551 LEU A CA 1
ATOM 4400 C C . LEU A 1 551 ? 18.011 -9.825 -32.672 1.00 90.62 551 LEU A C 1
ATOM 4402 O O . LEU A 1 551 ? 17.134 -9.223 -32.048 1.00 90.62 551 LEU A O 1
ATOM 4406 N N . ALA A 1 552 ? 19.293 -9.449 -32.625 1.00 88.94 552 ALA A N 1
ATOM 4407 C CA . ALA A 1 552 ? 19.749 -8.299 -31.847 1.00 88.94 552 ALA A CA 1
ATOM 4408 C C . ALA A 1 552 ? 19.068 -6.993 -32.297 1.00 88.94 552 ALA A C 1
ATOM 4410 O O . ALA A 1 552 ? 18.577 -6.231 -31.463 1.00 88.94 552 ALA A O 1
ATOM 4411 N N . PHE A 1 553 ? 18.984 -6.740 -33.609 1.00 85.19 553 PHE A N 1
ATOM 4412 C CA . PHE A 1 553 ? 18.304 -5.553 -34.137 1.00 85.19 553 PHE A CA 1
ATOM 4413 C C . PHE A 1 553 ? 16.786 -5.609 -33.973 1.00 85.19 553 PHE A C 1
ATOM 4415 O O . PHE A 1 553 ? 16.191 -4.577 -33.674 1.00 85.19 553 PHE A O 1
ATOM 4422 N N . SER A 1 554 ? 16.170 -6.784 -34.126 1.00 88.69 554 SER A N 1
ATOM 4423 C CA . SER A 1 554 ? 14.740 -6.970 -33.847 1.00 88.69 554 SER A CA 1
ATOM 4424 C C . SER A 1 554 ? 14.416 -6.640 -32.385 1.00 88.69 554 SER A C 1
ATOM 4426 O O . SER A 1 554 ? 13.528 -5.836 -32.110 1.00 88.69 554 SER A O 1
ATOM 4428 N N . THR A 1 555 ? 15.225 -7.150 -31.451 1.00 90.62 555 THR A N 1
ATOM 4429 C CA . THR A 1 555 ? 15.094 -6.887 -30.008 1.00 90.62 555 THR A CA 1
ATOM 4430 C C . THR A 1 555 ? 15.234 -5.396 -29.687 1.00 90.62 555 THR A C 1
ATOM 4432 O O . THR A 1 555 ? 14.458 -4.852 -28.905 1.00 90.62 555 THR A O 1
ATOM 4435 N N . LEU A 1 556 ? 16.194 -4.703 -30.313 1.00 86.00 556 LEU A N 1
ATOM 4436 C CA . LEU A 1 556 ? 16.331 -3.251 -30.164 1.00 86.00 556 LEU A CA 1
ATOM 4437 C C . LEU A 1 556 ? 15.138 -2.491 -30.751 1.00 86.00 556 LEU A C 1
ATOM 4439 O O . LEU A 1 556 ? 14.700 -1.520 -30.149 1.00 86.00 556 LEU A O 1
ATOM 4443 N N . GLY A 1 557 ? 14.598 -2.930 -31.890 1.00 84.69 557 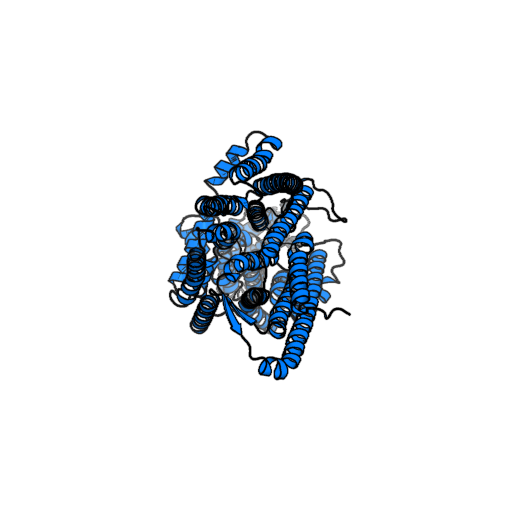GLY A N 1
ATOM 4444 C CA . GLY A 1 557 ? 13.398 -2.337 -32.481 1.00 84.69 557 GLY A CA 1
ATOM 4445 C C . GLY A 1 557 ? 12.167 -2.493 -31.585 1.00 84.69 557 GLY A C 1
ATOM 4446 O O . GLY A 1 557 ? 11.397 -1.550 -31.427 1.00 84.69 557 GLY A O 1
ATOM 4447 N N . GLN A 1 558 ? 12.006 -3.651 -30.938 1.00 87.38 558 GLN A N 1
ATOM 4448 C CA . GLN A 1 558 ? 10.971 -3.856 -29.918 1.00 87.38 558 GLN A CA 1
ATOM 4449 C C . GLN A 1 558 ? 11.176 -2.919 -28.721 1.00 87.38 558 GLN A C 1
ATOM 4451 O O . GLN A 1 558 ? 10.233 -2.260 -28.293 1.00 87.38 558 GLN A O 1
ATOM 4456 N N . ALA A 1 559 ? 12.411 -2.791 -28.226 1.00 86.00 559 ALA A N 1
ATOM 4457 C CA . ALA A 1 559 ? 12.737 -1.862 -27.144 1.00 86.00 559 ALA A CA 1
ATOM 4458 C C . ALA A 1 559 ? 12.457 -0.397 -27.518 1.00 86.00 559 ALA A C 1
ATOM 4460 O O . ALA A 1 559 ? 11.980 0.357 -26.680 1.00 86.00 559 ALA A O 1
ATOM 4461 N N . GLU A 1 560 ? 12.738 0.003 -28.762 1.00 81.75 560 GLU A N 1
ATOM 4462 C CA . GLU A 1 560 ? 12.461 1.346 -29.292 1.00 81.75 560 GLU A CA 1
ATOM 4463 C C . GLU A 1 560 ? 10.957 1.640 -29.334 1.00 81.75 560 GLU A C 1
ATOM 4465 O O . GLU A 1 560 ? 10.546 2.734 -28.955 1.00 81.75 560 GLU A O 1
ATOM 4470 N N . LYS A 1 561 ? 10.137 0.654 -29.724 1.00 84.44 561 LYS A N 1
ATOM 4471 C CA . LYS A 1 561 ? 8.670 0.768 -29.703 1.00 84.44 561 LYS A CA 1
ATOM 4472 C C . LYS A 1 561 ? 8.117 0.861 -28.281 1.00 84.44 561 LYS A C 1
ATOM 4474 O O . LYS A 1 561 ? 7.258 1.692 -28.017 1.00 84.44 561 LYS A O 1
ATOM 4479 N N . LEU A 1 562 ? 8.604 0.013 -27.374 1.00 85.25 562 LEU A N 1
ATOM 4480 C CA . LEU A 1 562 ? 8.071 -0.077 -26.012 1.00 85.25 562 LEU A CA 1
ATOM 4481 C C . LEU A 1 562 ? 8.600 1.016 -25.078 1.00 85.25 562 LEU A C 1
ATOM 4483 O O . LEU A 1 562 ? 7.873 1.456 -24.194 1.00 85.25 562 LEU A O 1
ATOM 4487 N N . TYR A 1 563 ? 9.848 1.451 -25.264 1.00 83.75 563 TYR A N 1
ATOM 4488 C CA . TYR A 1 563 ? 10.568 2.377 -24.383 1.00 83.75 563 TYR A CA 1
ATOM 4489 C C . TYR A 1 563 ? 11.406 3.392 -25.193 1.00 83.75 563 TYR A C 1
ATOM 4491 O O . TYR A 1 563 ? 12.649 3.338 -25.210 1.00 83.75 563 TYR A O 1
ATOM 4499 N N . PRO A 1 564 ? 10.762 4.347 -25.884 1.00 73.88 564 PRO A N 1
ATOM 4500 C CA . PRO A 1 564 ? 11.428 5.217 -26.849 1.00 73.88 564 PRO A CA 1
ATOM 4501 C C . PRO A 1 564 ? 12.481 6.153 -26.238 1.00 73.88 564 PRO A C 1
ATOM 4503 O O . PRO A 1 564 ? 13.531 6.335 -26.856 1.00 73.88 564 PRO A O 1
ATOM 4506 N N . LYS A 1 565 ? 12.314 6.708 -25.022 1.00 68.56 565 LYS A N 1
ATOM 4507 C CA . LYS A 1 565 ? 13.378 7.568 -24.454 1.00 68.56 565 LYS A CA 1
ATOM 4508 C C . LYS A 1 565 ? 14.510 6.764 -23.828 1.00 68.56 565 LYS A C 1
ATOM 4510 O O . LYS A 1 565 ? 15.641 7.245 -23.768 1.00 68.56 565 LYS A O 1
ATOM 4515 N N . TYR A 1 566 ? 14.253 5.523 -23.411 1.00 64.31 566 TYR A N 1
ATOM 4516 C CA . TYR A 1 566 ? 15.314 4.637 -22.931 1.00 64.31 566 TYR A CA 1
ATOM 4517 C C . TYR A 1 566 ? 16.224 4.170 -24.079 1.00 64.31 566 TYR A C 1
ATOM 4519 O O . TYR A 1 566 ? 17.453 4.208 -23.963 1.00 64.31 566 TYR A O 1
ATOM 4527 N N . SER A 1 567 ? 15.632 3.809 -25.221 1.00 53.09 567 SER A N 1
ATOM 4528 C CA . SER A 1 567 ? 16.354 3.383 -26.429 1.00 53.09 567 SER A CA 1
ATOM 4529 C C . SER A 1 567 ? 17.192 4.494 -27.087 1.00 53.09 567 SER A C 1
ATOM 4531 O O . SER A 1 567 ? 18.167 4.214 -27.792 1.00 53.09 567 SER A O 1
ATOM 4533 N N . ALA A 1 568 ? 16.908 5.766 -26.773 1.00 48.91 568 ALA A N 1
ATOM 4534 C CA . ALA A 1 568 ? 17.743 6.905 -27.153 1.00 48.91 568 ALA A CA 1
ATOM 4535 C C . ALA A 1 568 ? 19.161 6.860 -26.541 1.00 48.91 568 ALA A C 1
ATOM 4537 O O . ALA A 1 568 ? 20.066 7.540 -27.045 1.00 48.91 568 ALA A O 1
ATOM 4538 N N . LYS A 1 569 ? 19.411 6.017 -25.519 1.00 54.66 569 LYS A N 1
ATOM 4539 C CA . LYS A 1 569 ? 20.773 5.683 -25.067 1.00 54.66 569 LYS A CA 1
ATOM 4540 C C . LYS A 1 569 ? 21.518 4.917 -26.163 1.00 54.66 569 LYS A C 1
ATOM 4542 O O . LYS A 1 569 ? 21.512 3.692 -26.263 1.00 54.66 569 LYS A O 1
ATOM 4547 N N . THR A 1 570 ? 22.246 5.686 -26.960 1.00 58.91 570 THR A N 1
ATOM 4548 C CA . THR A 1 570 ? 23.006 5.286 -28.149 1.00 58.91 570 THR A CA 1
ATOM 4549 C C . THR A 1 570 ? 24.063 4.205 -27.938 1.00 58.91 570 THR A C 1
ATOM 4551 O O . THR A 1 570 ? 24.525 3.632 -28.922 1.00 58.91 570 THR A O 1
ATOM 4554 N N . SER A 1 571 ? 24.453 3.889 -26.702 1.00 69.69 571 SER A N 1
ATOM 4555 C CA . SER A 1 571 ? 25.573 2.985 -26.417 1.00 69.69 571 SER A CA 1
ATOM 4556 C C . SER A 1 571 ? 25.312 1.531 -26.820 1.00 69.69 571 SER A C 1
ATOM 4558 O O . SER A 1 571 ? 26.206 0.884 -27.363 1.00 69.69 571 SER A O 1
ATOM 4560 N N . THR A 1 572 ? 24.098 1.011 -26.606 1.00 77.69 572 THR A N 1
ATOM 4561 C CA . THR A 1 572 ? 23.787 -0.405 -26.885 1.00 77.69 572 THR A CA 1
ATOM 4562 C C . THR A 1 572 ? 23.645 -0.657 -28.381 1.00 77.69 572 THR A C 1
ATOM 4564 O O . THR A 1 572 ? 24.339 -1.516 -28.919 1.00 77.69 572 THR A O 1
ATOM 4567 N N . LYS A 1 573 ? 22.836 0.155 -29.076 1.00 79.12 573 LYS A N 1
ATOM 4568 C CA . LYS A 1 573 ? 22.697 0.102 -30.541 1.00 79.12 573 LYS A CA 1
ATOM 4569 C C . LYS A 1 573 ? 24.046 0.278 -31.238 1.00 79.12 573 LYS A C 1
ATOM 4571 O O . LYS A 1 573 ? 24.354 -0.477 -32.154 1.00 79.12 573 LYS A O 1
ATOM 4576 N N . ARG A 1 574 ? 24.889 1.201 -30.750 1.00 77.31 574 ARG A N 1
ATOM 4577 C CA . ARG A 1 574 ? 26.273 1.369 -31.223 1.00 77.31 574 ARG A CA 1
ATOM 4578 C C . ARG A 1 574 ? 27.103 0.103 -31.006 1.00 77.31 574 ARG A C 1
ATOM 4580 O O . ARG A 1 574 ? 27.775 -0.323 -31.931 1.00 77.31 574 ARG A O 1
ATOM 4587 N N . SER A 1 575 ? 27.047 -0.513 -29.824 1.00 80.25 575 SER A N 1
ATOM 4588 C CA . SER A 1 575 ? 27.798 -1.741 -29.525 1.00 80.25 575 SER A CA 1
ATOM 4589 C C . SER A 1 575 ? 27.394 -2.913 -30.427 1.00 80.25 575 SER A C 1
ATOM 4591 O O . SER A 1 575 ? 28.269 -3.582 -30.978 1.00 80.25 575 SER A O 1
ATOM 4593 N N . VAL A 1 576 ? 26.086 -3.118 -30.631 1.00 82.88 576 VAL A N 1
ATOM 4594 C CA . VAL A 1 576 ? 25.550 -4.141 -31.547 1.00 82.88 576 VAL A CA 1
ATOM 4595 C C . VAL A 1 576 ? 26.006 -3.869 -32.983 1.00 82.88 576 VAL A C 1
ATOM 4597 O O . VAL A 1 576 ? 26.524 -4.771 -33.634 1.00 82.88 576 VAL A O 1
ATOM 4600 N N . MET A 1 577 ? 25.898 -2.617 -33.444 1.00 79.06 577 MET A N 1
ATOM 4601 C CA . MET A 1 577 ? 26.381 -2.185 -34.760 1.00 79.06 577 MET A CA 1
ATOM 4602 C C . MET A 1 577 ? 27.883 -2.442 -34.939 1.00 79.06 577 MET A C 1
ATOM 4604 O O . MET A 1 577 ? 28.281 -3.073 -35.912 1.00 79.06 577 MET A O 1
ATOM 4608 N N . HIS A 1 578 ? 28.722 -2.015 -33.989 1.00 79.25 578 HIS A N 1
ATOM 4609 C CA . HIS A 1 578 ? 30.176 -2.222 -34.036 1.00 79.25 578 HIS A CA 1
ATOM 4610 C C . HIS A 1 578 ? 30.541 -3.698 -34.172 1.00 79.25 578 HIS A C 1
ATOM 4612 O O . HIS A 1 578 ? 31.366 -4.054 -35.010 1.00 79.25 578 HIS A O 1
ATOM 4618 N N . ARG A 1 579 ? 29.931 -4.557 -33.346 1.00 81.62 579 ARG A N 1
ATOM 4619 C CA . ARG A 1 579 ? 30.181 -6.005 -33.368 1.00 81.62 579 ARG A CA 1
ATOM 4620 C C . ARG A 1 579 ? 29.726 -6.636 -34.671 1.00 81.62 579 ARG A C 1
ATOM 4622 O O . ARG A 1 579 ? 30.480 -7.423 -35.234 1.00 81.62 579 ARG A O 1
ATOM 4629 N N . GLY A 1 580 ? 28.541 -6.252 -35.146 1.00 80.69 580 GLY A N 1
ATOM 4630 C CA . GLY A 1 580 ? 28.026 -6.676 -36.440 1.00 80.69 580 GLY A CA 1
ATOM 4631 C C . GLY A 1 580 ? 29.056 -6.407 -37.520 1.00 80.69 580 GLY A C 1
ATOM 4632 O O . GLY A 1 580 ? 29.501 -7.341 -38.179 1.00 80.69 580 GLY A O 1
ATOM 4633 N N . VAL A 1 581 ? 29.492 -5.149 -37.646 1.00 77.81 581 VAL A N 1
ATOM 4634 C CA . VAL A 1 581 ? 30.423 -4.702 -38.694 1.00 77.81 581 VAL A CA 1
ATOM 4635 C C . VAL A 1 581 ? 31.718 -5.498 -38.646 1.00 77.81 581 VAL A C 1
ATOM 4637 O O . VAL A 1 581 ? 32.130 -6.060 -39.656 1.00 77.81 581 VAL A O 1
ATOM 4640 N N . LEU A 1 582 ? 32.319 -5.623 -37.461 1.00 79.31 582 LEU A N 1
ATOM 4641 C CA . LEU A 1 582 ? 33.529 -6.423 -37.276 1.00 79.31 582 LEU A CA 1
ATOM 4642 C C . LEU A 1 582 ? 33.331 -7.891 -37.687 1.00 79.31 582 LEU A C 1
ATOM 4644 O O . LEU A 1 582 ? 34.243 -8.488 -38.255 1.00 79.31 582 LEU A O 1
ATOM 4648 N N . HIS A 1 583 ? 32.161 -8.474 -37.414 1.00 80.38 583 HIS A N 1
ATOM 4649 C CA . HIS A 1 583 ? 31.838 -9.843 -37.811 1.00 80.38 583 HIS A CA 1
ATOM 4650 C C . HIS A 1 583 ? 31.687 -9.985 -39.332 1.00 80.38 583 HIS A C 1
ATOM 4652 O O . HIS A 1 583 ? 32.289 -10.889 -39.912 1.00 80.38 583 HIS A O 1
ATOM 4658 N N . ALA A 1 584 ? 30.952 -9.085 -39.991 1.00 77.38 584 ALA A N 1
ATOM 4659 C CA . ALA A 1 584 ? 30.781 -9.114 -41.447 1.00 77.38 584 ALA A CA 1
ATOM 4660 C C . ALA A 1 584 ? 32.085 -8.926 -42.208 1.00 77.38 584 ALA A C 1
ATOM 4662 O O . ALA A 1 584 ? 32.298 -9.546 -43.244 1.00 77.38 584 ALA A O 1
ATOM 4663 N N . MET A 1 585 ? 32.981 -8.090 -41.685 1.00 73.12 585 MET A N 1
ATOM 4664 C CA . MET A 1 585 ? 34.277 -7.857 -42.316 1.00 73.12 585 MET A CA 1
ATOM 4665 C C . MET A 1 585 ? 35.177 -9.094 -42.285 1.00 73.12 585 MET A C 1
ATOM 4667 O O . MET A 1 585 ? 36.038 -9.220 -43.152 1.00 73.12 585 MET A O 1
ATOM 4671 N N . LYS A 1 586 ? 34.955 -10.004 -41.326 1.00 75.88 586 LYS A N 1
ATOM 4672 C CA . LYS A 1 586 ? 35.613 -11.316 -41.253 1.00 75.88 586 LYS A CA 1
ATOM 4673 C C . LYS A 1 586 ? 34.950 -12.385 -42.132 1.00 75.88 586 LYS A C 1
ATOM 4675 O O . LYS A 1 586 ? 35.594 -13.382 -42.418 1.00 75.88 586 LYS A O 1
ATOM 4680 N N . HIS A 1 587 ? 33.698 -12.189 -42.553 1.00 71.81 587 HIS A N 1
ATOM 4681 C CA . HIS A 1 587 ? 32.898 -13.169 -43.304 1.00 71.81 587 HIS A CA 1
ATOM 4682 C C . HIS A 1 587 ? 32.250 -12.499 -44.528 1.00 71.81 587 HIS A C 1
ATOM 4684 O O . HIS A 1 587 ? 31.022 -12.414 -44.635 1.00 71.81 587 HIS A O 1
ATOM 4690 N N . ARG A 1 588 ? 33.079 -11.936 -45.416 1.00 60.28 588 ARG A N 1
ATOM 4691 C CA . ARG A 1 588 ? 32.638 -11.026 -46.493 1.00 60.28 588 ARG A CA 1
ATOM 4692 C C . ARG A 1 588 ? 31.690 -11.657 -47.506 1.00 60.28 588 ARG A C 1
ATOM 4694 O O . ARG A 1 588 ? 30.850 -10.941 -48.040 1.00 60.28 588 ARG A O 1
ATOM 4701 N N . ASP A 1 589 ? 31.765 -12.968 -47.692 1.00 58.16 589 ASP A N 1
ATOM 4702 C CA . ASP A 1 589 ? 31.052 -13.679 -48.762 1.00 58.16 589 ASP A CA 1
ATOM 4703 C C . ASP A 1 589 ? 29.572 -13.948 -48.443 1.00 58.16 589 ASP A C 1
ATOM 4705 O O . ASP A 1 589 ? 28.844 -14.540 -49.236 1.00 58.16 589 ASP A O 1
ATOM 4709 N N . ARG A 1 590 ? 29.088 -13.513 -47.272 1.00 65.50 590 ARG A N 1
ATOM 4710 C CA . ARG A 1 590 ? 27.696 -13.710 -46.850 1.00 65.50 590 ARG A CA 1
ATOM 4711 C C . ARG A 1 590 ? 26.826 -12.506 -47.195 1.00 65.50 590 ARG A C 1
ATOM 4713 O O . ARG A 1 590 ? 27.162 -11.368 -46.872 1.00 65.50 590 ARG A O 1
ATOM 4720 N N . VAL A 1 591 ? 25.631 -12.755 -47.731 1.00 63.03 591 VAL A N 1
ATOM 4721 C CA . VAL A 1 591 ? 24.611 -11.719 -48.005 1.00 63.03 591 VAL A CA 1
ATOM 4722 C C . VAL A 1 591 ? 24.322 -10.861 -46.762 1.00 63.03 591 VAL A C 1
ATOM 4724 O O . VAL A 1 591 ? 24.227 -9.634 -46.856 1.00 63.03 591 VAL A O 1
ATOM 4727 N N . GLU A 1 592 ? 24.278 -11.480 -45.580 1.00 63.69 592 GLU A N 1
ATOM 4728 C CA . GLU A 1 592 ? 24.065 -10.817 -44.284 1.00 63.69 592 GLU A CA 1
ATOM 4729 C C . GLU A 1 592 ? 25.113 -9.733 -43.971 1.00 63.69 592 GLU A C 1
ATOM 4731 O O . GLU A 1 592 ? 24.788 -8.697 -43.377 1.00 63.69 592 GLU A O 1
ATOM 4736 N N . SER A 1 593 ? 26.354 -9.927 -44.429 1.00 66.81 593 SER A N 1
ATOM 4737 C CA . SER A 1 593 ? 27.461 -8.986 -44.255 1.00 66.81 593 SER A CA 1
ATOM 4738 C C . SER A 1 593 ? 27.197 -7.670 -44.988 1.00 66.81 593 SER A C 1
ATOM 4740 O O . SER A 1 593 ? 27.398 -6.587 -44.430 1.00 66.81 593 SER A O 1
ATOM 4742 N N . SER A 1 594 ? 26.653 -7.747 -46.206 1.00 67.62 594 SER A N 1
ATOM 4743 C CA . SER A 1 594 ? 26.305 -6.571 -47.013 1.00 67.62 594 SER A CA 1
ATOM 4744 C C . SER A 1 594 ? 25.156 -5.756 -46.400 1.00 67.62 594 SER A C 1
ATOM 4746 O O . SER A 1 594 ? 25.224 -4.524 -46.330 1.00 67.62 594 SER A O 1
ATOM 4748 N N . VAL A 1 595 ? 24.122 -6.436 -45.888 1.00 74.12 595 VAL A N 1
ATOM 4749 C CA . VAL A 1 595 ? 22.944 -5.814 -45.261 1.00 74.12 595 VAL A CA 1
ATOM 4750 C C . VAL A 1 595 ? 23.349 -5.045 -44.013 1.00 74.12 595 VAL A C 1
ATOM 4752 O O . VAL A 1 595 ? 22.901 -3.918 -43.786 1.00 74.12 595 VAL A O 1
ATOM 4755 N N . MET A 1 596 ? 24.214 -5.634 -43.196 1.00 73.62 596 MET A N 1
ATOM 4756 C CA . MET A 1 596 ? 24.594 -5.035 -41.930 1.00 73.62 596 MET A CA 1
ATOM 4757 C C . MET A 1 596 ? 25.577 -3.863 -42.121 1.00 73.62 596 MET A C 1
ATOM 4759 O O . MET A 1 596 ? 25.418 -2.838 -41.453 1.00 73.62 596 MET A O 1
ATOM 4763 N N . ILE A 1 597 ? 26.461 -3.902 -43.128 1.00 69.88 597 ILE A N 1
ATOM 4764 C CA . ILE A 1 597 ? 27.242 -2.717 -43.521 1.00 69.88 597 ILE A CA 1
ATOM 4765 C C . ILE A 1 597 ? 26.331 -1.584 -44.033 1.00 69.88 597 ILE A C 1
ATOM 4767 O O . ILE A 1 597 ? 26.490 -0.434 -43.616 1.00 69.88 597 ILE A O 1
ATOM 4771 N N . LYS A 1 598 ? 25.327 -1.882 -44.875 1.00 73.81 598 LYS A N 1
ATOM 4772 C CA . LYS A 1 598 ? 24.341 -0.877 -45.327 1.00 73.81 598 LYS A CA 1
ATOM 4773 C C . LYS A 1 598 ? 23.593 -0.239 -44.149 1.00 73.81 598 LYS A C 1
ATOM 4775 O O . LYS A 1 598 ? 23.473 0.985 -44.092 1.00 73.81 598 LYS A O 1
ATOM 4780 N N . ARG A 1 599 ? 23.145 -1.043 -43.176 1.00 72.88 599 ARG A N 1
ATOM 4781 C CA . ARG A 1 599 ? 22.490 -0.557 -41.944 1.00 72.88 599 ARG A CA 1
ATOM 4782 C C . ARG A 1 599 ? 23.403 0.354 -41.120 1.00 72.88 599 ARG A C 1
ATOM 4784 O O . ARG A 1 599 ? 22.935 1.372 -40.613 1.00 72.88 599 ARG A O 1
ATOM 4791 N N . TYR A 1 600 ? 24.688 0.021 -41.009 1.00 71.50 600 TYR A N 1
ATOM 4792 C CA . TYR A 1 600 ? 25.673 0.836 -40.296 1.00 71.50 600 TYR A CA 1
ATOM 4793 C C . TYR A 1 600 ? 25.882 2.207 -40.951 1.00 71.50 600 TYR A C 1
ATOM 4795 O O . TYR A 1 600 ? 25.848 3.238 -40.276 1.00 71.50 600 TYR A O 1
ATOM 4803 N N . LEU A 1 601 ? 26.023 2.227 -42.279 1.00 68.00 601 LEU A N 1
ATOM 4804 C CA . LEU A 1 601 ? 26.172 3.455 -43.060 1.00 68.00 601 LEU A CA 1
ATOM 4805 C C . LEU A 1 601 ? 24.934 4.356 -42.955 1.00 68.00 601 LEU A C 1
ATOM 4807 O O . LEU A 1 601 ? 25.069 5.558 -42.729 1.00 68.00 601 LEU A O 1
ATOM 4811 N N . ALA A 1 602 ? 23.732 3.778 -43.054 1.00 73.00 602 ALA A N 1
ATOM 4812 C CA . ALA A 1 602 ? 22.477 4.507 -42.875 1.00 73.00 602 ALA A CA 1
ATOM 4813 C C . ALA A 1 602 ? 22.351 5.099 -41.461 1.00 73.00 602 ALA A C 1
ATOM 4815 O O . ALA A 1 602 ? 21.972 6.259 -41.301 1.00 73.00 602 ALA A O 1
ATOM 4816 N N . TRP A 1 603 ? 22.730 4.328 -40.434 1.00 71.06 603 TRP A N 1
ATOM 4817 C CA . TRP A 1 603 ? 22.692 4.771 -39.039 1.00 71.06 603 TRP A CA 1
ATOM 4818 C C . TRP A 1 603 ? 23.607 5.972 -38.774 1.00 71.06 603 TRP A C 1
ATOM 4820 O O . TRP A 1 603 ? 23.200 6.903 -38.082 1.00 71.06 603 TRP A O 1
ATOM 4830 N N . ILE A 1 604 ? 24.813 5.987 -39.346 1.00 65.00 604 ILE A N 1
ATOM 4831 C CA . ILE A 1 604 ? 25.737 7.122 -39.210 1.00 65.00 604 ILE A CA 1
ATOM 4832 C C . ILE A 1 604 ? 25.257 8.328 -40.012 1.00 65.00 604 ILE A C 1
ATOM 4834 O O . ILE A 1 604 ? 25.297 9.447 -39.505 1.00 65.00 604 ILE A O 1
ATOM 4838 N N . LYS A 1 605 ? 24.758 8.114 -41.237 1.00 65.62 605 LYS A N 1
ATOM 4839 C CA . LYS A 1 605 ? 24.239 9.194 -42.088 1.00 65.62 605 LYS A CA 1
ATOM 4840 C C . LYS A 1 605 ? 23.065 9.922 -41.424 1.00 65.62 605 LYS A C 1
ATOM 4842 O O . LYS A 1 605 ? 23.020 11.143 -41.476 1.00 65.62 605 LYS A O 1
ATOM 4847 N N . GLY A 1 606 ? 22.183 9.198 -40.730 1.00 63.62 606 GLY A N 1
ATOM 4848 C CA . GLY A 1 606 ? 21.077 9.778 -39.955 1.00 63.62 606 GLY A CA 1
ATOM 4849 C C . GLY A 1 606 ? 21.479 10.440 -38.627 1.00 63.62 606 GLY A C 1
ATOM 4850 O O . GLY A 1 606 ? 20.621 10.982 -37.935 1.00 63.62 606 GLY A O 1
ATOM 4851 N N . LYS A 1 607 ? 22.759 10.385 -38.233 1.00 63.41 607 LYS A N 1
ATOM 4852 C CA . LYS A 1 607 ? 23.285 10.979 -36.987 1.00 63.41 607 LYS A CA 1
ATOM 4853 C C . LYS A 1 607 ? 24.432 11.963 -37.214 1.00 63.41 607 LYS A C 1
ATOM 4855 O O . LYS A 1 607 ? 25.113 12.327 -36.256 1.00 63.41 607 LYS A O 1
ATOM 4860 N N . ARG A 1 608 ? 24.625 12.393 -38.463 1.00 49.12 608 ARG A N 1
ATOM 4861 C CA . ARG A 1 608 ? 25.751 13.221 -38.913 1.00 49.12 608 ARG A CA 1
ATOM 4862 C C . ARG A 1 608 ? 25.883 14.547 -38.148 1.00 49.12 608 ARG A C 1
ATOM 4864 O O . ARG A 1 608 ? 27.003 15.006 -37.972 1.00 49.12 608 ARG A O 1
ATOM 4871 N N . ASP A 1 609 ? 24.783 15.055 -37.587 1.00 43.50 609 ASP A N 1
ATOM 4872 C CA . ASP A 1 609 ? 24.732 16.338 -36.866 1.00 43.50 609 ASP A CA 1
ATOM 4873 C C . ASP A 1 609 ? 24.760 16.198 -35.328 1.00 43.50 609 ASP A C 1
ATOM 4875 O O . ASP A 1 609 ? 24.635 17.181 -34.603 1.00 43.50 609 ASP A O 1
ATOM 4879 N N . ARG A 1 610 ? 24.922 14.978 -34.787 1.00 51.56 610 ARG A N 1
ATOM 4880 C CA . ARG A 1 610 ? 25.001 14.719 -33.332 1.00 51.56 610 ARG A CA 1
ATOM 4881 C C . ARG A 1 610 ? 26.326 14.054 -32.965 1.00 51.56 610 ARG A C 1
ATOM 4883 O O . ARG A 1 610 ? 26.377 12.869 -32.631 1.00 51.56 610 ARG A O 1
ATOM 4890 N N . VAL A 1 611 ? 27.398 14.845 -33.030 1.00 46.47 611 VAL A N 1
ATOM 4891 C CA . VAL A 1 611 ? 28.803 14.438 -32.820 1.00 46.47 611 VAL A CA 1
ATOM 4892 C C . VAL A 1 611 ? 29.029 13.702 -31.490 1.00 46.47 611 VAL A C 1
ATOM 4894 O O . VAL A 1 611 ? 29.767 12.721 -31.453 1.00 46.47 611 VAL A O 1
ATOM 4897 N N . GLU A 1 612 ? 28.304 14.057 -30.426 1.00 45.69 612 GLU A N 1
ATOM 4898 C CA . GLU A 1 612 ? 28.355 13.384 -29.112 1.00 45.69 612 GLU A CA 1
ATOM 4899 C C . GLU A 1 612 ? 27.954 11.891 -29.151 1.00 45.69 612 GLU A C 1
ATOM 4901 O O . GLU A 1 612 ? 28.202 11.123 -28.217 1.00 45.69 612 GLU A O 1
ATOM 4906 N N . MET A 1 613 ? 27.331 11.438 -30.245 1.00 52.34 613 MET A N 1
ATOM 4907 C CA . MET A 1 613 ? 26.839 10.071 -30.408 1.00 52.34 613 MET A CA 1
ATOM 4908 C C . MET A 1 613 ? 27.757 9.148 -31.223 1.00 52.34 613 MET A C 1
ATOM 4910 O O . MET A 1 613 ? 27.418 7.963 -31.361 1.00 52.34 613 MET A O 1
ATOM 4914 N N . ILE A 1 614 ? 28.903 9.615 -31.725 1.00 63.62 614 ILE A N 1
ATOM 4915 C CA . ILE A 1 614 ? 29.827 8.817 -32.550 1.00 63.62 614 ILE A CA 1
ATOM 4916 C C . ILE A 1 614 ? 31.230 8.897 -31.944 1.00 63.62 614 ILE A C 1
ATOM 4918 O O . ILE A 1 614 ? 31.856 9.943 -31.964 1.00 63.62 614 ILE A O 1
ATOM 4922 N N . THR A 1 615 ? 31.737 7.788 -31.400 1.00 70.88 615 THR A N 1
ATOM 4923 C CA . THR A 1 615 ? 33.081 7.757 -30.793 1.00 70.88 615 THR A CA 1
ATOM 4924 C C . THR A 1 615 ? 34.181 7.697 -31.846 1.00 70.88 615 THR A C 1
ATOM 4926 O O . THR A 1 615 ? 33.961 7.221 -32.961 1.00 70.88 615 THR A O 1
ATOM 4929 N N . ASP A 1 616 ? 35.399 8.052 -31.456 1.00 70.62 616 ASP A N 1
ATOM 4930 C CA . ASP A 1 616 ? 36.626 7.840 -32.223 1.00 70.62 616 ASP A CA 1
ATOM 4931 C C . ASP A 1 616 ? 36.745 6.420 -32.830 1.00 70.62 616 ASP A C 1
ATOM 4933 O O . ASP A 1 616 ? 36.974 6.254 -34.027 1.00 70.62 616 ASP A O 1
ATOM 4937 N N . LYS A 1 617 ? 36.451 5.372 -32.049 1.00 73.62 617 LYS A N 1
ATOM 4938 C CA . LYS A 1 617 ? 36.407 3.971 -32.508 1.00 73.62 617 LYS A CA 1
ATOM 4939 C C . LYS A 1 617 ? 35.315 3.707 -33.547 1.00 73.62 617 LYS A C 1
ATOM 4941 O O . LYS A 1 617 ? 35.453 2.791 -34.355 1.00 73.62 617 LYS A O 1
ATOM 4946 N N . SER A 1 618 ? 34.209 4.451 -33.502 1.00 70.62 618 SER A N 1
ATOM 4947 C CA . SER A 1 618 ? 33.116 4.347 -34.482 1.00 70.62 618 SER A CA 1
ATOM 4948 C C . SER A 1 618 ? 33.543 4.951 -35.810 1.00 70.62 618 SER A C 1
ATOM 4950 O O . SER A 1 618 ? 33.385 4.321 -36.847 1.00 70.62 618 SER A O 1
ATOM 4952 N N . TYR A 1 619 ? 34.182 6.119 -35.770 1.00 73.69 619 TYR A N 1
ATOM 4953 C CA . TYR A 1 619 ? 34.795 6.710 -36.953 1.00 73.69 619 TYR A CA 1
ATOM 4954 C C . TYR A 1 619 ? 35.896 5.819 -37.540 1.00 73.69 619 TYR A C 1
ATOM 4956 O O . TYR A 1 619 ? 35.924 5.615 -38.749 1.00 73.69 619 TYR A O 1
ATOM 4964 N N . GLY A 1 620 ? 36.764 5.235 -36.706 1.00 75.94 620 GLY A N 1
ATOM 4965 C CA . GLY A 1 620 ? 37.836 4.350 -37.175 1.00 75.94 620 GLY A CA 1
ATOM 4966 C C . GLY A 1 620 ? 37.295 3.104 -37.881 1.00 75.94 620 GLY A C 1
ATOM 4967 O O . GLY A 1 620 ? 37.789 2.729 -38.944 1.00 75.94 620 GLY A O 1
ATOM 4968 N N . LEU A 1 621 ? 36.229 2.507 -37.335 1.00 76.00 621 LEU A N 1
ATOM 4969 C CA . LEU A 1 621 ? 35.527 1.393 -37.971 1.00 76.00 621 LEU A CA 1
ATOM 4970 C C . LEU A 1 621 ? 34.882 1.812 -39.300 1.00 76.00 621 LEU A C 1
ATOM 4972 O O . LEU A 1 621 ? 35.023 1.105 -40.288 1.00 76.00 621 LEU A O 1
ATOM 4976 N N . LEU A 1 622 ? 34.203 2.959 -39.345 1.00 73.44 622 LEU A N 1
ATOM 4977 C CA . LEU A 1 622 ? 33.575 3.478 -40.562 1.00 73.44 622 LEU A CA 1
ATOM 4978 C C . LEU A 1 622 ? 34.580 3.727 -41.689 1.00 73.44 622 LEU A C 1
ATOM 4980 O O . LEU A 1 622 ? 34.310 3.371 -42.834 1.00 73.44 622 LEU A O 1
ATOM 4984 N N . VAL A 1 623 ? 35.735 4.312 -41.368 1.00 76.81 623 VAL A N 1
ATOM 4985 C CA . VAL A 1 623 ? 36.826 4.511 -42.332 1.00 76.81 623 VAL A CA 1
ATOM 4986 C C . VAL A 1 623 ? 37.293 3.168 -42.884 1.00 76.81 623 VAL A C 1
ATOM 4988 O O . VAL A 1 623 ? 37.407 3.026 -44.100 1.00 76.81 623 VAL A O 1
ATOM 4991 N N . TRP A 1 624 ? 37.486 2.172 -42.012 1.00 78.00 624 TRP A N 1
ATOM 4992 C CA . TRP A 1 624 ? 37.873 0.827 -42.436 1.00 78.00 624 TRP A CA 1
ATOM 4993 C C . TRP A 1 624 ? 36.825 0.200 -43.363 1.00 78.00 624 TRP A C 1
ATOM 4995 O O . TRP A 1 624 ? 37.163 -0.251 -44.449 1.00 78.00 624 TRP A O 1
ATOM 5005 N N . VAL A 1 625 ? 35.545 0.250 -42.991 1.00 74.00 625 VAL A N 1
ATOM 5006 C CA . VAL A 1 625 ? 34.432 -0.279 -43.798 1.00 74.00 625 VAL A CA 1
ATOM 5007 C C . VAL A 1 625 ? 34.360 0.368 -45.178 1.00 74.00 625 VAL A C 1
ATOM 5009 O O . VAL A 1 625 ? 34.272 -0.335 -46.180 1.00 74.00 625 VAL A O 1
ATOM 5012 N N . LEU A 1 626 ? 34.385 1.703 -45.246 1.00 72.81 626 LEU A N 1
ATOM 5013 C CA . LEU A 1 626 ? 34.301 2.435 -46.513 1.00 72.81 626 LEU A CA 1
ATOM 5014 C C . LEU A 1 626 ? 35.498 2.130 -47.414 1.00 72.81 626 LEU A C 1
ATOM 5016 O O . LEU A 1 626 ? 35.333 1.994 -48.625 1.00 72.81 626 LEU A O 1
ATOM 5020 N N . TYR A 1 627 ? 36.688 2.000 -46.826 1.00 78.81 627 TYR A N 1
ATOM 5021 C CA . TYR A 1 627 ? 37.895 1.628 -47.551 1.00 78.81 627 TYR A CA 1
ATOM 5022 C C . TYR A 1 627 ? 37.785 0.220 -48.151 1.00 78.81 627 TYR A C 1
ATOM 5024 O O . TYR A 1 627 ? 38.034 0.043 -49.342 1.00 78.81 627 TYR A O 1
ATOM 5032 N N . GLU A 1 628 ? 37.346 -0.755 -47.354 1.00 74.25 628 GLU A N 1
ATOM 5033 C CA . GLU A 1 628 ? 37.190 -2.155 -47.773 1.00 74.25 628 GLU A CA 1
ATOM 5034 C C . GLU A 1 628 ? 36.071 -2.358 -48.804 1.00 74.25 628 GLU A C 1
ATOM 5036 O O . GLU A 1 628 ? 36.137 -3.281 -49.607 1.00 74.25 628 GLU A O 1
ATOM 5041 N N . GLN A 1 629 ? 35.068 -1.475 -48.834 1.00 72.00 629 GLN A N 1
ATOM 5042 C CA . GLN A 1 629 ? 34.040 -1.437 -49.883 1.00 72.00 629 GLN A CA 1
ATOM 5043 C C . GLN A 1 629 ? 34.479 -0.693 -51.159 1.00 72.00 629 GLN A C 1
ATOM 5045 O O . GLN A 1 629 ? 33.648 -0.419 -52.022 1.00 72.00 629 GLN A O 1
ATOM 5050 N N . GLY A 1 630 ? 35.747 -0.285 -51.274 1.00 74.31 630 GLY A N 1
ATOM 5051 C CA . GLY A 1 630 ? 36.256 0.460 -52.433 1.00 74.31 630 GLY A CA 1
ATOM 5052 C C . GLY A 1 630 ? 35.838 1.937 -52.482 1.00 74.31 630 GLY A C 1
ATOM 5053 O O . GLY A 1 630 ? 36.256 2.671 -53.377 1.00 74.31 630 GLY A O 1
ATOM 5054 N N . ARG A 1 631 ? 35.092 2.437 -51.488 1.00 75.88 631 ARG A N 1
ATOM 5055 C CA . ARG A 1 631 ? 34.613 3.831 -51.382 1.00 75.88 631 ARG A CA 1
ATOM 5056 C C . ARG A 1 631 ? 35.687 4.747 -50.786 1.00 75.88 631 ARG A C 1
ATOM 5058 O O . ARG A 1 631 ? 35.461 5.484 -49.824 1.00 75.88 631 ARG A O 1
ATOM 5065 N N . LYS A 1 632 ? 36.888 4.709 -51.370 1.00 79.50 632 LYS A N 1
ATOM 5066 C CA . LYS A 1 632 ? 38.106 5.351 -50.840 1.00 79.50 632 LYS A CA 1
ATOM 5067 C C . LYS A 1 632 ? 37.960 6.866 -50.640 1.00 79.50 632 LYS A C 1
ATOM 5069 O O . LYS A 1 632 ? 38.404 7.384 -49.619 1.00 79.50 632 LYS A O 1
ATOM 5074 N N . LYS A 1 633 ? 37.297 7.578 -51.563 1.00 76.00 633 LYS A N 1
ATOM 5075 C CA . LYS A 1 633 ? 37.066 9.036 -51.456 1.00 76.00 633 LYS A CA 1
ATOM 5076 C C . LYS A 1 633 ? 36.240 9.400 -50.216 1.00 76.00 633 LYS A C 1
ATOM 5078 O O . LYS A 1 633 ? 36.573 10.339 -49.495 1.00 76.00 633 LYS A O 1
ATOM 5083 N N . GLU A 1 634 ? 35.204 8.618 -49.927 1.00 74.06 634 GLU A N 1
ATOM 5084 C CA . GLU A 1 634 ? 34.367 8.813 -48.743 1.00 74.06 634 GLU A CA 1
ATOM 5085 C C . GLU A 1 634 ? 35.105 8.444 -47.456 1.00 74.06 634 GLU A C 1
ATOM 5087 O O . GLU A 1 634 ? 35.027 9.184 -46.478 1.00 74.06 634 GLU A O 1
ATOM 5092 N N . ALA A 1 635 ? 35.879 7.352 -47.471 1.00 76.44 635 ALA A N 1
ATOM 5093 C CA . ALA A 1 635 ? 36.712 6.950 -46.340 1.00 76.44 635 ALA A CA 1
ATOM 5094 C C . ALA A 1 635 ? 37.694 8.065 -45.935 1.00 76.44 635 ALA A C 1
ATOM 5096 O O . ALA A 1 635 ? 37.825 8.378 -44.752 1.00 76.44 635 ALA A O 1
ATOM 5097 N N . VAL A 1 636 ? 38.334 8.718 -46.914 1.00 81.06 636 VAL A N 1
ATOM 5098 C CA . VAL A 1 636 ? 39.243 9.853 -46.679 1.00 81.06 636 VAL A CA 1
ATOM 5099 C C . VAL A 1 636 ? 38.497 11.068 -46.120 1.00 81.06 636 VAL A C 1
ATOM 5101 O O . VAL A 1 636 ? 38.983 11.695 -45.180 1.00 81.06 636 VAL A O 1
ATOM 5104 N N . SER A 1 637 ? 37.317 11.394 -46.655 1.00 77.12 637 SER A N 1
ATOM 5105 C CA . SER A 1 637 ? 36.484 12.500 -46.154 1.00 77.12 637 SER A CA 1
ATOM 5106 C C . SER A 1 637 ? 36.084 12.292 -44.686 1.00 77.12 637 SER A C 1
ATOM 5108 O O . SER A 1 637 ? 36.288 13.175 -43.849 1.00 77.12 637 SER A O 1
ATOM 5110 N N . VAL A 1 638 ? 35.609 11.089 -44.349 1.00 76.06 638 VAL A N 1
ATOM 5111 C CA . VAL A 1 638 ? 35.253 10.704 -42.976 1.00 76.06 638 VAL A CA 1
ATOM 5112 C C . VAL A 1 638 ? 36.472 10.738 -42.056 1.00 76.06 638 VAL A C 1
ATOM 5114 O O . VAL A 1 638 ? 36.374 11.254 -40.946 1.00 76.06 638 VAL A O 1
ATOM 5117 N N . LEU A 1 639 ? 37.627 10.234 -42.502 1.00 79.31 639 LEU A N 1
ATOM 5118 C CA . LEU A 1 639 ? 38.859 10.231 -41.711 1.00 79.31 639 LEU A CA 1
ATOM 5119 C C . LEU A 1 639 ? 39.354 11.653 -41.403 1.00 79.31 639 LEU A C 1
ATOM 5121 O O . LEU A 1 639 ? 39.785 11.909 -40.280 1.00 79.31 639 LEU A O 1
ATOM 5125 N N . LYS A 1 640 ? 39.266 12.584 -42.367 1.00 79.81 640 LYS A N 1
ATOM 5126 C CA . LYS A 1 640 ? 39.590 14.007 -42.150 1.00 79.81 640 LYS A CA 1
ATOM 5127 C C . LYS A 1 640 ? 38.680 14.626 -41.090 1.00 79.81 640 LYS A C 1
ATOM 5129 O O . LYS A 1 640 ? 39.167 15.275 -40.169 1.00 79.81 640 LYS A O 1
ATOM 5134 N N . HIS A 1 641 ? 37.373 14.386 -41.194 1.00 77.00 641 HIS A N 1
ATOM 5135 C CA . HIS A 1 641 ? 36.404 14.876 -40.216 1.00 77.00 641 HIS A CA 1
ATOM 5136 C C . HIS A 1 641 ? 36.642 14.275 -38.819 1.00 77.00 641 HIS A C 1
ATOM 5138 O O . HIS A 1 641 ? 36.659 14.997 -37.826 1.00 77.00 641 HIS A O 1
ATOM 5144 N N . ALA A 1 642 ? 36.920 12.973 -38.743 1.00 75.75 642 ALA A N 1
ATOM 5145 C CA . ALA A 1 642 ? 37.188 12.273 -37.492 1.00 75.75 642 ALA A CA 1
ATOM 5146 C C . ALA A 1 642 ? 38.465 12.760 -36.790 1.00 75.75 642 ALA A C 1
ATOM 5148 O O . ALA A 1 642 ? 38.436 12.978 -35.582 1.00 75.75 642 ALA A O 1
ATOM 5149 N N . LYS A 1 643 ? 39.562 12.985 -37.531 1.00 79.88 643 LYS A N 1
ATOM 5150 C CA . LYS A 1 643 ? 40.809 13.549 -36.979 1.00 79.88 643 LYS A CA 1
ATOM 5151 C C . LYS A 1 643 ? 40.647 14.998 -36.508 1.00 79.88 643 LYS A C 1
ATOM 5153 O O . LYS A 1 643 ? 41.319 15.386 -35.564 1.00 79.88 643 LYS A O 1
ATOM 5158 N N . LYS A 1 644 ? 39.743 15.779 -37.116 1.00 79.88 644 LYS A N 1
ATOM 5159 C CA . LYS A 1 644 ? 39.396 17.129 -36.634 1.00 79.88 644 LYS A CA 1
ATOM 5160 C C . LYS A 1 644 ? 38.679 17.088 -35.280 1.00 79.88 644 LYS A C 1
ATOM 5162 O O . LYS A 1 644 ? 38.905 17.954 -34.448 1.00 79.88 644 LYS A O 1
ATOM 5167 N N . LEU A 1 645 ? 37.816 16.094 -35.071 1.00 74.88 645 LEU A N 1
ATOM 5168 C CA . LEU A 1 645 ? 37.048 15.930 -33.832 1.00 74.88 645 LEU A CA 1
ATOM 5169 C C . LEU A 1 645 ? 37.829 15.215 -32.717 1.00 74.88 645 LEU A C 1
ATOM 5171 O O . LEU A 1 645 ? 37.587 15.471 -31.543 1.00 74.88 645 LEU A O 1
ATOM 5175 N N . TYR A 1 646 ? 38.746 14.314 -33.078 1.00 79.62 646 TYR A N 1
ATOM 5176 C CA . TYR A 1 646 ? 39.503 13.461 -32.157 1.00 79.62 646 TYR A CA 1
ATOM 5177 C C . TYR A 1 646 ? 40.986 13.383 -32.572 1.00 79.62 646 TYR A C 1
ATOM 5179 O O . TYR A 1 646 ? 41.436 12.327 -33.036 1.00 79.62 646 TYR A O 1
ATOM 5187 N N . PRO A 1 647 ? 41.747 14.484 -32.436 1.00 75.31 647 PRO A N 1
ATOM 5188 C CA . PRO A 1 647 ? 43.118 14.584 -32.945 1.00 75.31 647 PRO A CA 1
ATOM 5189 C C . PRO A 1 647 ? 44.072 13.544 -32.335 1.00 75.31 647 PRO A C 1
ATOM 5191 O O . PRO A 1 647 ? 44.858 12.942 -33.064 1.00 75.31 647 PRO A O 1
ATOM 5194 N N . ASP A 1 648 ? 43.921 13.236 -31.043 1.00 78.25 648 ASP A N 1
ATOM 5195 C CA . ASP A 1 648 ? 44.841 12.358 -30.298 1.00 78.25 648 ASP A CA 1
ATOM 5196 C C . ASP A 1 648 ? 44.404 10.884 -30.238 1.00 78.25 648 ASP A C 1
ATOM 5198 O O . ASP A 1 648 ? 44.978 10.063 -29.513 1.00 78.25 648 ASP A O 1
ATOM 5202 N N . SER A 1 649 ? 43.355 10.499 -30.972 1.00 77.12 649 SER A N 1
ATOM 5203 C CA . SER A 1 649 ? 42.845 9.132 -30.872 1.00 77.12 649 SER A CA 1
ATOM 5204 C C . SER A 1 649 ? 43.736 8.112 -31.588 1.00 77.12 649 SER A C 1
ATOM 5206 O O . SER A 1 649 ? 43.921 8.122 -32.811 1.00 77.12 649 SER A O 1
ATOM 5208 N N . LYS A 1 650 ? 44.163 7.097 -30.827 1.00 77.88 650 LYS A N 1
ATOM 5209 C CA . LYS A 1 650 ? 44.851 5.902 -31.346 1.00 77.88 650 LYS A CA 1
ATOM 5210 C C . LYS A 1 650 ? 43.999 5.075 -32.320 1.00 77.88 650 LYS A C 1
ATOM 5212 O O . LYS A 1 650 ? 44.548 4.218 -33.005 1.00 77.88 650 LYS A O 1
ATOM 5217 N N . ALA A 1 651 ? 42.687 5.310 -32.421 1.00 68.19 651 ALA A N 1
ATOM 5218 C CA . ALA A 1 651 ? 41.819 4.603 -33.368 1.00 68.19 651 ALA A CA 1
ATOM 5219 C C . ALA A 1 651 ? 42.163 4.911 -34.840 1.00 68.19 651 ALA A C 1
ATOM 5221 O O . ALA A 1 651 ? 41.842 4.113 -35.723 1.00 68.19 651 ALA A O 1
ATOM 5222 N N . PHE A 1 652 ? 42.840 6.035 -35.105 1.00 74.94 652 PHE A N 1
ATOM 5223 C CA . PHE A 1 652 ? 43.180 6.498 -36.456 1.00 74.94 652 PHE A CA 1
ATOM 5224 C C . PHE A 1 652 ? 44.661 6.363 -36.814 1.00 74.94 652 PHE A C 1
ATOM 5226 O O . PHE A 1 652 ? 45.037 6.677 -37.942 1.00 74.94 652 PHE A O 1
ATOM 5233 N N . SER A 1 653 ? 45.505 5.902 -35.887 1.00 69.00 653 SER A N 1
ATOM 5234 C CA . SER A 1 653 ? 46.967 5.862 -36.059 1.00 69.00 653 SER A CA 1
ATOM 5235 C C . SER A 1 653 ? 47.416 4.963 -37.216 1.00 69.00 653 SER A C 1
ATOM 5237 O O . SER A 1 653 ? 48.420 5.242 -37.865 1.00 69.00 653 SER A O 1
ATOM 5239 N N . ARG A 1 654 ? 46.631 3.923 -37.528 1.00 68.69 654 ARG A N 1
ATOM 5240 C CA . ARG A 1 654 ? 46.860 3.013 -38.664 1.00 68.69 654 ARG A CA 1
ATOM 5241 C C . ARG A 1 654 ? 46.534 3.633 -40.029 1.00 68.69 654 ARG A C 1
ATOM 5243 O O . ARG A 1 654 ? 46.926 3.080 -41.049 1.00 68.69 654 ARG A O 1
ATOM 5250 N N . TRP A 1 655 ? 45.837 4.771 -40.065 1.00 70.38 655 TRP A N 1
ATOM 5251 C CA . TRP A 1 655 ? 45.360 5.402 -41.294 1.00 70.38 655 TRP A CA 1
ATOM 5252 C C . TRP A 1 655 ? 46.165 6.670 -41.617 1.00 70.38 655 TRP A C 1
ATOM 5254 O O . TRP A 1 655 ? 46.002 7.725 -40.987 1.00 70.38 655 TRP A O 1
ATOM 5264 N N . LYS A 1 656 ? 47.023 6.583 -42.642 1.00 66.25 656 LYS A N 1
ATOM 5265 C CA . LYS A 1 656 ? 47.752 7.728 -43.206 1.00 66.25 656 LYS A CA 1
ATOM 5266 C C . LYS A 1 656 ? 46.991 8.276 -44.414 1.00 66.25 656 LYS A C 1
ATOM 5268 O O . LYS A 1 656 ? 46.712 7.547 -45.360 1.00 66.25 656 LYS A O 1
ATOM 5273 N N . ILE A 1 657 ? 46.652 9.565 -44.378 1.00 62.81 657 ILE A N 1
ATOM 5274 C CA . ILE A 1 657 ? 46.163 10.278 -45.561 1.00 62.81 657 ILE A CA 1
ATOM 5275 C C . ILE A 1 657 ? 47.419 10.703 -46.312 1.00 62.81 657 ILE A C 1
ATOM 5277 O O . ILE A 1 657 ? 48.139 11.570 -45.821 1.00 62.81 657 ILE A O 1
ATOM 5281 N N . LYS A 1 658 ? 47.714 10.085 -47.461 1.00 55.34 658 LYS A N 1
ATOM 5282 C CA . LYS A 1 658 ? 48.715 10.658 -48.366 1.00 55.34 658 LYS A CA 1
ATOM 5283 C C . LYS A 1 658 ? 48.186 12.023 -48.810 1.00 55.34 658 LYS A C 1
ATOM 5285 O O . LYS A 1 658 ? 47.055 12.102 -49.298 1.00 55.34 658 LYS A O 1
ATOM 5290 N N . LYS A 1 659 ? 48.957 13.092 -48.580 1.00 42.34 659 LYS A N 1
ATOM 5291 C CA . LYS A 1 659 ? 48.740 14.342 -49.312 1.00 42.34 659 LYS A CA 1
ATOM 5292 C C . LYS A 1 659 ? 48.879 13.981 -50.787 1.00 42.34 659 LYS A C 1
ATOM 5294 O O . LYS A 1 659 ? 49.819 13.287 -51.163 1.00 42.34 659 LYS A O 1
ATOM 5299 N N . LYS A 1 660 ? 47.860 14.332 -51.559 1.00 41.62 660 LYS A N 1
ATOM 5300 C CA . LYS A 1 660 ? 47.949 14.307 -53.006 1.00 41.62 660 LYS A CA 1
ATOM 5301 C C . LYS A 1 660 ? 48.735 15.568 -53.336 1.00 41.62 660 LYS A C 1
ATOM 5303 O O . LYS A 1 660 ? 48.149 16.643 -53.288 1.00 41.62 660 LYS A O 1
ATOM 5308 N N . ASP A 1 661 ? 50.040 15.415 -53.482 1.00 39.75 661 ASP A N 1
ATOM 5309 C CA . ASP A 1 661 ? 50.773 16.271 -54.398 1.00 39.75 661 ASP A CA 1
ATOM 5310 C C . ASP A 1 661 ? 50.752 15.484 -55.720 1.00 39.75 661 ASP A C 1
ATOM 5312 O O . ASP A 1 661 ? 51.056 14.285 -55.724 1.00 39.75 661 ASP A O 1
ATOM 5316 N N . ASP A 1 662 ? 50.215 16.160 -56.739 1.00 33.16 662 ASP A N 1
ATOM 5317 C CA . ASP A 1 662 ? 49.812 15.756 -58.101 1.00 33.16 662 ASP A CA 1
ATOM 5318 C C . ASP A 1 662 ? 48.441 15.068 -58.278 1.00 33.16 662 ASP A C 1
ATOM 5320 O O . ASP A 1 662 ? 48.240 13.840 -58.094 1.00 33.16 662 ASP A O 1
#

Radius of gyration: 30.6 Å; Cα contacts (8 Å, |Δi|>4): 880; chains: 1; bounding box: 82×66×102 Å

Sequence (662 aa):
MEELNIPHFLKSVVFFLIATILLAVGALQLGTIGSFGVTTTHWISWILVTLIVASGFLTTLYSGSFKIPFIMPYIFIYLILVVFAAFYAPAFNPDVMWEWYGFLAGITLFWSLHQVDIGDRWEGRIYWLIVISGLIQALLGLAQLKSISLLGYTFNPKSAVGGFYQANNYATYLAVTALASMTLKNWGSRWQAALLRVVALAILILVTYMLSISGSRTGLLGMGIGFILIAYGRFRGRYAQMEYLLPSWSWLLAAVIGYALPMVIFSTGGNAIFKFQVLSNYQAVPRFAFYQASWDVFNANLITGSGLGTFTSLFQQAYVTVMGQLGLTSILDSVTFHPHNETLYRFFESGLLGGVGFILMGVMFIFGLRKFENHFGWVYAGALIPLALHTQTEYPFYHSPLSWVLFLVLLYLPSRHLSWSFMVSSWKLERWGPALVVIIASAALLTSFWLGEKAALASRVQQAFYLSKNKNANKVAAPQIVRNAFKDSYFAGLVKRMLLFNQVGWVQKNSDRTKLRDYMNKLNEAYRYFPTAPYYHIKALTHASLNEFSLAFSTLGQAEKLYPKYSAKTSTKRSVMHRGVLHAMKHRDRVESSVMIKRYLAWIKGKRDRVEMITDKSYGLLVWVLYEQGRKKEAVSVLKHAKKLYPDSKAFSRWKIKKKDD